Protein AF-A0A3E0MZI9-F1 (afdb_monomer_lite)

pLDDT: mean 83.4, std 20.24, range [23.66, 98.81]

Sequence (591 aa):
MSRSPHGLRVFCLLVGLLLAANSTEATLQFNFTPVGNLADMQAGNQGPAQQTLALDVIGAFGDAGDLWSAIFDDDITINVDIDFDNLGAGILGSTGNVTAQSNFAPTKTALINDVTSADDAMAVANFQPGTSLDMLTNDNSTTASPVIRDNDGSANNFALDVPRANLKALGILAGNDPASDGSISFSNLFSWDFDQTPSGGEFDLIGVAAHEIGHLMGFVSGVDVVDITGGVGPFAPTALDNFRVFSVLDLYRYSAASLAEPSQPATGAVLDLAFGGNPFFSIDGGATSLATFSTGSFNGIGRQASHWLDNLGQGIMDPTFGAGEVGVITALDIQAFDVIGYDLIPAPTCLVGDADCDGDVDISGDILPALSNFTGPGSFGKTRLEGDVQGDLVGTPTTNVPADGDVDVSDLLIMLSSFTGPLDEGGLGDPAEAGDPNIPDLIYNAATGEVILDPDGSSIIGYSLQNATNSFLPAGHTPILVGVTTSLTSQLEEAALAPGSGSIGLVFPTGLDLAGLQALLAVNQVSRSLGAPLVPFDLVVLGTPVPEPATWAMAALALVLLPLARAVRRRSPAGQFGQVRRSPSTATADR

Foldseek 3Di:
DDDDDDDDDDDDDDDPPDPDPPPVDQLEAEAEDEDDPLVCLCVCVVHDVSVVVSVLLVVLLVLLSVVVSQWFRQNAYAYEYEAEEADDPPDFKDKFFDWDKDWPVLLLVLLVVLPPDPLSVLQNQQFFDDQWAFAWALFDQDLVSDTDTDDPCFQQGTMATEQVLLCCLSVVDPRYPPDHSIYMYGHPPAAADRPLQFDQGHFDSSLVSNLSVLVSNFLAALLQVRQLCYHQHVNHPDHCSHDHRGTLLQSFKDDPVQQPDPPAGPGATHTYSYAADWIAGHSNSPPDRLFTFFGYLHRYPNAHRSATDAPPPSASRHRDTHRSDGHGGDPNSSSSSSSSRGHTPPQQQQAQQNLQSPNFLEVPQELVLLVVQAPADDAAQDGSSSQQRDDDDDDRVVGDDDGSRHRHPVSNVRSVVRGPYCPDDPGPDDPDDPDDLQFWAFEAEQAQLKTWIGRNVFFFQKWKWFFPPLFWDQVFFDDFHPADWDGGSGITMDGHQDTGTTIRGNTGHHRDDPVSVVNGTPGAWTDRHPPDDIDHHRYHYDDDDDCPVVNVVVVVVCVVVVVVVVVVVVDDDDDDDDDDDDDDDDDDDDD

Radius of gyration: 38.64 Å; chains: 1; bounding box: 97×95×103 Å

Structure (mmCIF, N/CA/C/O backbone):
data_AF-A0A3E0MZI9-F1
#
_entry.id   AF-A0A3E0MZI9-F1
#
loop_
_atom_site.group_PDB
_atom_site.id
_atom_site.type_symbol
_atom_site.label_atom_id
_atom_site.label_alt_id
_atom_site.label_comp_id
_atom_site.label_asym_id
_atom_site.label_entity_id
_atom_site.label_seq_id
_atom_site.pdbx_PDB_ins_code
_atom_site.Cartn_x
_atom_site.Cartn_y
_atom_site.Cartn_z
_atom_site.occupancy
_atom_site.B_iso_or_equiv
_atom_site.auth_seq_id
_atom_site.auth_comp_id
_atom_site.auth_asym_id
_atom_site.auth_atom_id
_atom_site.pdbx_PDB_model_num
ATOM 1 N N . MET A 1 1 ? -31.589 26.260 65.030 1.00 37.22 1 MET A N 1
ATOM 2 C CA . MET A 1 1 ? -31.535 25.625 63.695 1.00 37.22 1 MET A CA 1
ATOM 3 C C . MET A 1 1 ? -30.620 26.498 62.838 1.00 37.22 1 MET A C 1
ATOM 5 O O . MET A 1 1 ? -31.013 27.601 62.503 1.00 37.22 1 MET A O 1
ATOM 9 N N . SER A 1 2 ? -29.300 26.286 62.948 1.00 31.69 2 SER A N 1
ATOM 10 C CA . SER A 1 2 ? -28.461 25.486 62.019 1.00 31.69 2 SER A CA 1
ATOM 11 C C . SER A 1 2 ? -28.284 26.251 60.695 1.00 31.69 2 SER A C 1
ATOM 13 O O . SER A 1 2 ? -29.207 26.304 59.901 1.00 31.69 2 SER A O 1
ATOM 15 N N . ARG A 1 3 ? -27.298 27.157 60.576 1.00 30.14 3 ARG A N 1
ATOM 16 C CA . ARG A 1 3 ? -25.865 26.951 60.237 1.00 30.14 3 ARG A CA 1
ATOM 17 C C . ARG A 1 3 ? -25.660 26.021 59.033 1.00 30.14 3 ARG A C 1
ATOM 19 O O . ARG A 1 3 ? -25.587 24.814 59.210 1.00 30.14 3 ARG A O 1
ATOM 26 N N . SER A 1 4 ? -25.487 26.626 57.859 1.00 28.89 4 SER A N 1
ATOM 27 C CA . SER A 1 4 ? -24.829 26.047 56.683 1.00 28.89 4 SER A CA 1
ATOM 28 C C . SER A 1 4 ? -23.554 26.851 56.413 1.00 28.89 4 SER A C 1
ATOM 30 O O . SER A 1 4 ? -23.625 28.087 56.428 1.00 28.89 4 SER A O 1
ATOM 32 N N . PRO A 1 5 ? -22.395 26.200 56.224 1.00 37.12 5 PRO A N 1
ATOM 33 C CA . PRO A 1 5 ? -21.253 26.868 55.626 1.00 37.12 5 PRO A CA 1
ATOM 34 C C . PRO A 1 5 ? -20.626 26.076 54.461 1.00 37.12 5 PRO A C 1
ATOM 36 O O . PRO A 1 5 ? -20.677 24.854 54.412 1.00 37.12 5 PRO A O 1
ATOM 39 N N . HIS A 1 6 ? -19.932 26.837 53.609 1.00 29.03 6 HIS A N 1
ATOM 40 C CA . HIS A 1 6 ? -18.873 26.435 52.671 1.00 29.03 6 HIS A CA 1
ATOM 41 C C . HIS A 1 6 ? -19.269 25.956 51.263 1.00 29.03 6 HIS A C 1
ATOM 43 O O . HIS A 1 6 ? -19.784 24.869 51.053 1.00 29.03 6 HIS A O 1
ATOM 49 N N . GLY A 1 7 ? -18.864 26.767 50.282 1.00 26.08 7 GLY A N 1
ATOM 50 C CA . GLY A 1 7 ? -18.574 26.363 48.908 1.00 26.08 7 GLY A CA 1
ATOM 51 C C . GLY A 1 7 ? -17.322 27.109 48.450 1.00 26.08 7 GLY A C 1
ATOM 52 O O . GLY A 1 7 ? -17.412 28.114 47.748 1.00 26.08 7 GLY A O 1
ATOM 53 N N . LEU A 1 8 ? -16.163 26.692 48.965 1.00 26.98 8 LEU A N 1
ATOM 54 C CA . LEU A 1 8 ? -14.850 27.200 48.574 1.00 26.98 8 LEU A CA 1
ATOM 55 C C . LEU A 1 8 ? -14.417 26.455 47.306 1.00 26.98 8 LEU A C 1
ATOM 57 O O . LEU A 1 8 ? -14.416 25.228 47.273 1.00 26.98 8 LEU A O 1
ATOM 61 N N . ARG A 1 9 ? -14.075 27.218 46.267 1.00 29.31 9 ARG A N 1
ATOM 62 C CA . ARG A 1 9 ? -13.510 26.732 45.006 1.00 29.31 9 ARG A CA 1
ATOM 63 C C . ARG A 1 9 ? -12.189 26.005 45.273 1.00 29.31 9 ARG A C 1
ATOM 65 O O . ARG A 1 9 ? -11.276 26.615 45.824 1.00 29.31 9 ARG A O 1
ATOM 72 N N . VAL A 1 10 ? -12.076 24.760 44.821 1.00 26.11 10 VAL A N 1
ATOM 73 C CA . VAL A 1 10 ? -10.795 24.070 44.636 1.00 26.11 10 VAL A CA 1
ATOM 74 C C . VAL A 1 10 ? -10.784 23.505 43.222 1.00 26.11 10 VAL A C 1
ATOM 76 O O . VAL A 1 10 ? -11.599 22.665 42.858 1.00 26.11 10 VAL A O 1
ATOM 79 N N . PHE A 1 11 ? -9.879 24.059 42.425 1.00 26.70 11 PHE A N 1
ATOM 80 C CA . PHE A 1 11 ? -9.413 23.537 41.150 1.00 26.70 11 PHE A CA 1
ATOM 81 C C . PHE A 1 11 ? -8.680 22.222 41.463 1.00 26.70 11 PHE A C 1
ATOM 83 O O . PHE A 1 11 ? -7.704 22.248 42.212 1.00 26.70 11 PHE A O 1
ATOM 90 N N . CYS A 1 12 ? -9.158 21.083 40.962 1.00 23.66 12 CYS A N 1
ATOM 91 C CA . CYS A 1 12 ? -8.435 19.815 41.054 1.00 23.66 12 CYS A CA 1
ATOM 92 C C . CYS A 1 12 ? -8.002 19.407 39.649 1.00 23.66 12 CYS A C 1
ATOM 94 O O . CYS A 1 12 ? -8.768 18.849 38.872 1.00 23.66 12 CYS A O 1
ATOM 96 N N . LEU A 1 13 ? -6.758 19.772 39.351 1.00 27.78 13 LEU A N 1
ATOM 97 C CA . LEU A 1 13 ? -5.894 19.112 38.390 1.00 27.78 13 LEU A CA 1
ATOM 98 C C . LEU A 1 13 ? -5.660 17.695 38.940 1.00 27.78 13 LEU A C 1
ATOM 100 O O . LEU A 1 13 ? -5.039 17.569 39.996 1.00 27.78 13 LEU A O 1
ATOM 104 N N . LEU A 1 14 ? -6.174 16.651 38.292 1.00 25.41 14 LEU A N 1
ATOM 105 C CA . LEU A 1 14 ? -5.720 15.290 38.564 1.00 25.41 14 LEU A CA 1
ATOM 106 C C . LEU A 1 14 ? -5.273 14.652 37.254 1.00 25.41 14 LEU A C 1
ATOM 108 O O . LEU A 1 14 ? -6.054 14.442 36.333 1.00 25.41 14 LEU A O 1
ATOM 112 N N . VAL A 1 15 ? -3.966 14.429 37.228 1.00 27.69 15 VAL A N 1
ATOM 113 C CA . VAL A 1 15 ? -3.185 13.644 36.285 1.00 27.69 15 VAL A CA 1
ATOM 114 C C . VAL A 1 15 ? -3.851 12.281 36.109 1.00 27.69 15 VAL A C 1
ATOM 116 O O . VAL A 1 15 ? -3.950 11.516 37.067 1.00 27.69 15 VAL A O 1
ATOM 119 N N . GLY A 1 16 ? -4.311 11.993 34.892 1.00 25.80 16 GLY A N 1
ATOM 120 C CA . GLY A 1 16 ? -4.588 10.630 34.466 1.00 25.80 16 GLY A CA 1
ATOM 121 C C . GLY A 1 16 ? -3.252 9.917 34.321 1.00 25.80 16 GLY A C 1
ATOM 122 O O . GLY A 1 16 ? -2.555 10.107 33.331 1.00 25.80 16 GLY A O 1
ATOM 123 N N . LEU A 1 17 ? -2.858 9.170 35.350 1.00 27.08 17 LEU A N 1
ATOM 124 C CA . LEU A 1 17 ? -1.794 8.188 35.229 1.00 27.08 17 LEU A CA 1
ATOM 125 C C . LEU A 1 17 ? -2.429 6.990 34.518 1.00 27.08 17 LEU A C 1
ATOM 127 O O . LEU A 1 17 ? -3.124 6.188 35.140 1.00 27.08 17 LEU A O 1
ATOM 131 N N . LEU A 1 18 ? -2.287 6.970 33.194 1.00 28.55 18 LEU A N 1
ATOM 132 C CA . LEU A 1 18 ? -2.635 5.834 32.358 1.00 28.55 18 LEU A CA 1
ATOM 133 C C . LEU A 1 18 ? -1.776 4.655 32.833 1.00 28.55 18 LEU A C 1
ATOM 135 O O . LEU A 1 18 ? -0.550 4.764 32.904 1.00 28.55 18 LEU A O 1
ATOM 139 N N . LEU A 1 19 ? -2.420 3.552 33.209 1.00 30.28 19 LEU A N 1
ATOM 140 C CA . LEU A 1 19 ? -1.765 2.252 33.210 1.00 30.28 19 LEU A CA 1
ATOM 141 C C . LEU A 1 19 ? -1.408 1.981 31.750 1.00 30.28 19 LEU A C 1
ATOM 143 O O . LEU A 1 19 ? -2.280 1.622 30.964 1.00 30.28 19 LEU A O 1
ATOM 147 N N . ALA A 1 20 ? -0.154 2.236 31.386 1.00 27.34 20 ALA A N 1
ATOM 148 C CA . ALA A 1 20 ? 0.415 1.693 30.171 1.00 27.34 20 ALA A CA 1
ATOM 149 C C . ALA A 1 20 ? 0.429 0.171 30.348 1.00 27.34 20 ALA A C 1
ATOM 151 O O . ALA A 1 20 ? 1.297 -0.384 31.022 1.00 27.34 20 ALA A O 1
ATOM 152 N N . ALA A 1 21 ? -0.575 -0.501 29.786 1.00 28.80 21 ALA A N 1
ATOM 153 C CA . ALA A 1 21 ? -0.267 -1.748 29.116 1.00 28.80 21 ALA A CA 1
ATOM 154 C C . ALA A 1 21 ? 0.838 -1.397 28.111 1.00 28.80 21 ALA A C 1
ATOM 156 O O . ALA A 1 21 ? 0.723 -0.383 27.422 1.00 28.80 21 ALA A O 1
ATOM 157 N N . ASN A 1 22 ? 1.929 -2.158 28.081 1.00 29.36 22 ASN A N 1
ATOM 158 C CA . ASN A 1 22 ? 2.884 -2.070 26.983 1.00 29.36 22 ASN A CA 1
ATOM 159 C C . ASN A 1 22 ? 2.181 -2.607 25.725 1.00 29.36 22 ASN A C 1
ATOM 161 O O . ASN A 1 22 ? 2.461 -3.716 25.290 1.00 29.36 22 ASN A O 1
ATOM 165 N N . SER A 1 23 ? 1.235 -1.853 25.167 1.00 33.44 23 SER A N 1
ATOM 166 C CA . SER A 1 23 ? 1.035 -1.869 23.731 1.00 33.44 23 SER A CA 1
ATOM 167 C C . SER A 1 23 ? 2.273 -1.185 23.177 1.00 33.44 23 SER A C 1
ATOM 169 O O . SER A 1 23 ? 2.508 -0.008 23.463 1.00 33.44 23 SER A O 1
ATOM 171 N N . THR A 1 24 ? 3.118 -1.925 22.471 1.00 40.41 24 THR A N 1
ATOM 172 C CA . THR A 1 24 ? 4.025 -1.308 21.508 1.00 40.41 24 THR A CA 1
ATOM 173 C C . THR A 1 24 ? 3.143 -0.443 20.612 1.00 40.41 24 THR A C 1
ATOM 175 O O . THR A 1 24 ? 2.289 -0.975 19.908 1.00 40.41 24 THR A O 1
ATOM 178 N N . GLU A 1 25 ? 3.219 0.885 20.753 1.00 48.97 25 GLU A N 1
ATOM 179 C CA . GLU A 1 25 ? 2.572 1.781 19.793 1.00 48.97 25 GLU A CA 1
ATOM 180 C C . GLU A 1 25 ? 3.072 1.373 18.407 1.00 48.97 25 GLU A C 1
ATOM 182 O O . GLU A 1 25 ? 4.273 1.138 18.252 1.00 48.97 25 GLU A O 1
ATOM 187 N N . ALA A 1 26 ? 2.160 1.241 17.439 1.00 59.41 26 ALA A N 1
ATOM 188 C CA . ALA A 1 26 ? 2.557 0.986 16.0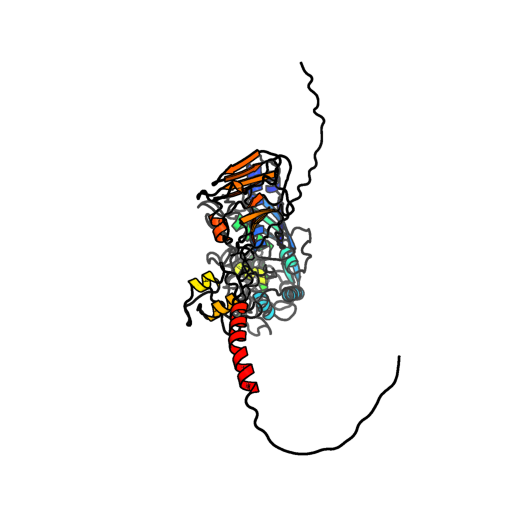64 1.00 59.41 26 ALA A CA 1
ATOM 189 C C . ALA A 1 26 ? 3.564 2.064 15.633 1.00 59.41 26 ALA A C 1
ATOM 191 O O . ALA A 1 26 ? 3.389 3.261 15.899 1.00 59.41 26 ALA A O 1
ATOM 192 N N . THR A 1 27 ? 4.659 1.610 15.045 1.00 85.00 27 THR A N 1
ATOM 193 C CA . THR A 1 27 ? 5.791 2.420 14.582 1.00 85.00 27 THR A CA 1
ATOM 194 C C . THR A 1 27 ? 5.402 3.214 13.340 1.00 85.00 27 THR A C 1
ATOM 196 O O . THR A 1 27 ? 5.669 4.418 13.292 1.00 85.00 27 THR A O 1
ATOM 199 N N . LEU A 1 28 ? 4.654 2.599 12.413 1.00 95.56 28 LEU A N 1
ATOM 200 C CA . LEU A 1 28 ? 4.011 3.308 11.311 1.00 95.56 28 LEU A CA 1
ATOM 201 C C . LEU A 1 28 ? 2.817 4.093 11.847 1.00 95.56 28 LEU A C 1
ATOM 203 O O . LEU A 1 28 ? 1.835 3.520 12.319 1.00 95.56 28 LEU A O 1
ATOM 207 N N . GLN A 1 29 ? 2.879 5.418 11.750 1.00 96.50 29 GLN A N 1
ATOM 208 C CA . GLN A 1 29 ? 1.846 6.310 12.271 1.00 96.50 29 GLN A CA 1
ATOM 209 C C . GLN A 1 29 ? 1.239 7.180 11.177 1.00 96.50 29 GLN A C 1
ATOM 211 O O . GLN A 1 29 ? 1.940 7.705 10.311 1.00 96.50 29 GLN A O 1
ATOM 216 N N . PHE A 1 30 ? -0.064 7.433 11.282 1.00 98.00 30 PHE A N 1
ATOM 217 C CA . PHE A 1 30 ? -0.774 8.370 10.418 1.00 98.00 30 PHE A CA 1
ATOM 218 C C . PHE A 1 30 ? -1.226 9.600 11.202 1.00 98.00 30 PHE A C 1
ATOM 220 O O . PHE A 1 30 ? -1.850 9.511 12.258 1.00 98.00 30 PHE A O 1
ATOM 227 N N . ASN A 1 31 ? -0.929 10.777 10.661 1.00 98.00 31 ASN A N 1
ATOM 228 C CA . ASN A 1 31 ? -1.366 12.056 11.199 1.00 98.00 31 ASN A CA 1
ATOM 229 C C . ASN A 1 31 ? -2.334 12.724 10.217 1.00 98.00 31 ASN A C 1
ATOM 231 O O . ASN A 1 31 ? -1.920 13.415 9.281 1.00 98.00 31 ASN A O 1
ATOM 235 N N . PHE A 1 32 ? -3.629 12.520 10.450 1.00 98.50 32 PHE A N 1
ATOM 236 C CA . PHE A 1 32 ? -4.696 13.086 9.632 1.00 98.50 32 PHE A CA 1
ATOM 237 C C . PHE A 1 32 ? -5.087 14.488 10.105 1.00 98.50 32 PHE A C 1
ATOM 239 O O . PHE A 1 32 ? -5.509 14.694 11.245 1.00 98.50 32 PHE A O 1
ATOM 246 N N . THR A 1 33 ? -4.991 15.463 9.205 1.00 98.50 33 THR A N 1
ATOM 247 C CA . THR A 1 33 ? -5.377 16.855 9.445 1.00 98.50 33 THR A CA 1
ATOM 248 C C . THR A 1 33 ? -6.621 17.198 8.629 1.00 98.50 33 THR A C 1
ATOM 250 O O . THR A 1 33 ? -6.533 17.319 7.408 1.00 98.50 33 THR A O 1
ATOM 253 N N . PRO A 1 34 ? -7.789 17.397 9.267 1.00 98.44 34 PRO A N 1
ATOM 254 C CA . PRO A 1 34 ? -8.977 17.882 8.579 1.00 98.44 34 PRO A CA 1
ATOM 255 C C . PRO A 1 34 ? -8.744 19.261 7.970 1.00 98.44 34 PRO A C 1
ATOM 257 O O . PRO A 1 34 ? -8.345 20.206 8.660 1.00 98.44 34 PRO A O 1
ATOM 260 N N . VAL A 1 35 ? -9.037 19.389 6.680 1.00 98.38 35 VAL A N 1
ATOM 261 C CA . VAL A 1 35 ? -8.979 20.646 5.930 1.00 98.38 35 VAL A CA 1
ATOM 262 C C . VAL A 1 35 ? -10.326 20.931 5.265 1.00 98.38 35 VAL A C 1
ATOM 264 O O . VAL A 1 35 ? -11.278 20.168 5.411 1.00 98.38 35 VAL A O 1
ATOM 267 N N . GLY A 1 36 ? -10.429 22.080 4.594 1.00 97.12 36 GLY A N 1
ATOM 268 C CA . GLY A 1 36 ? -11.563 22.395 3.726 1.00 97.12 36 GLY A CA 1
ATOM 269 C C . GLY A 1 36 ? -12.934 22.250 4.390 1.00 97.12 36 GLY A C 1
ATOM 270 O O . GLY A 1 36 ? -13.179 22.792 5.475 1.00 97.12 36 GLY A O 1
ATOM 271 N N . ASN A 1 37 ? -13.838 21.550 3.707 1.00 98.06 37 ASN A N 1
ATOM 272 C CA . ASN A 1 37 ? -15.215 21.371 4.154 1.00 98.06 37 ASN A CA 1
ATOM 273 C C . ASN A 1 37 ? -15.293 20.493 5.413 1.00 98.06 37 ASN A C 1
ATOM 275 O O . ASN A 1 37 ? -16.071 20.797 6.322 1.00 98.06 37 ASN A O 1
ATOM 279 N N . LEU A 1 38 ? -14.456 19.458 5.513 1.00 98.31 38 LEU A N 1
ATOM 280 C CA . LEU A 1 38 ? -14.414 18.566 6.672 1.00 98.31 38 LEU A CA 1
ATOM 281 C C . LEU A 1 38 ? -14.027 19.312 7.956 1.00 98.31 38 LEU A C 1
ATOM 283 O O . LEU A 1 38 ? -14.665 19.121 8.994 1.00 98.31 38 LEU A O 1
ATOM 287 N N . ALA A 1 39 ? -13.058 20.229 7.884 1.00 98.31 39 ALA A N 1
ATOM 288 C CA . ALA A 1 39 ? -12.686 21.082 9.016 1.00 98.31 39 ALA A CA 1
ATOM 289 C C . ALA A 1 39 ? -13.846 21.989 9.473 1.00 98.31 39 ALA A C 1
ATOM 291 O O . ALA A 1 39 ? -14.094 22.147 10.674 1.00 98.31 39 ALA A O 1
ATOM 292 N N . ASP A 1 40 ? -14.597 22.562 8.527 1.00 98.12 40 ASP A N 1
ATOM 293 C CA . ASP A 1 40 ? -15.778 23.378 8.825 1.00 98.12 40 ASP A CA 1
ATOM 294 C C . ASP A 1 40 ? -16.911 22.557 9.460 1.00 98.12 40 ASP A C 1
ATOM 296 O O . ASP A 1 40 ? -17.583 23.025 10.393 1.00 98.12 40 ASP A O 1
ATOM 300 N N . MET A 1 41 ? -17.120 21.327 8.986 1.00 98.19 41 MET A N 1
ATOM 301 C CA . MET A 1 41 ? -18.068 20.384 9.578 1.00 98.19 41 MET A CA 1
ATOM 302 C C . MET A 1 41 ? -17.652 20.021 11.012 1.00 98.19 41 MET A C 1
ATOM 304 O O . MET A 1 41 ? -18.463 20.164 11.932 1.00 98.19 41 MET A O 1
ATOM 308 N N . GLN A 1 42 ? -16.384 19.662 11.233 1.00 97.94 42 GLN A N 1
ATOM 309 C CA . GLN A 1 42 ? -15.830 19.305 12.545 1.00 97.94 42 GLN A CA 1
ATOM 310 C C . GLN A 1 42 ? -15.945 20.454 13.561 1.00 97.94 42 GLN A C 1
ATOM 312 O O . GLN A 1 42 ? -16.278 20.232 14.730 1.00 97.94 42 GLN A O 1
ATOM 317 N N . ALA A 1 43 ? -15.741 21.700 13.124 1.00 97.69 43 ALA A N 1
ATOM 318 C CA . ALA A 1 43 ? -15.904 22.891 13.960 1.00 97.69 43 ALA A CA 1
ATOM 319 C C . ALA A 1 43 ? -17.370 23.174 14.359 1.00 97.69 43 ALA A C 1
ATOM 321 O O . ALA A 1 43 ? -17.628 24.037 15.202 1.00 97.69 43 ALA A O 1
ATOM 322 N N . GLY A 1 44 ? -18.340 22.462 13.774 1.00 96.06 44 GLY A N 1
ATOM 323 C CA . GLY A 1 44 ? -19.769 22.655 14.017 1.00 96.06 44 GLY A CA 1
ATOM 324 C C . GLY A 1 44 ? -20.373 23.833 13.249 1.00 96.06 44 GLY A C 1
ATOM 325 O O . GLY A 1 44 ? -21.519 24.211 13.513 1.00 96.06 44 GLY A O 1
ATOM 326 N N . ASN A 1 45 ? -19.649 24.397 12.274 1.00 96.81 45 ASN A N 1
ATOM 327 C CA . ASN A 1 45 ? -20.102 25.553 11.492 1.00 96.81 45 ASN A CA 1
ATOM 328 C C . ASN A 1 45 ? -21.321 25.222 10.612 1.00 96.81 45 ASN A C 1
ATOM 330 O O . ASN A 1 45 ? -22.092 26.116 10.261 1.00 96.81 45 ASN A O 1
ATOM 334 N N . GLN A 1 46 ? -21.529 23.937 10.304 1.00 96.25 46 GLN A N 1
ATOM 335 C CA . GLN A 1 46 ? -22.643 23.430 9.492 1.00 96.25 46 GLN A CA 1
ATOM 336 C C . GLN A 1 46 ? -23.735 22.720 10.318 1.00 96.25 46 GLN A C 1
ATOM 338 O O . GLN A 1 46 ? -24.669 22.129 9.773 1.00 96.25 46 GLN A O 1
ATOM 343 N N . GLY A 1 47 ? -23.659 22.830 11.648 1.00 97.19 47 GLY A N 1
ATOM 344 C CA . GLY A 1 47 ? -24.629 22.280 12.592 1.00 97.19 47 GLY A CA 1
ATOM 345 C C . GLY A 1 47 ? -24.279 20.881 13.126 1.00 97.19 47 GLY A C 1
ATOM 346 O O . GLY A 1 47 ? -23.383 20.219 12.608 1.00 97.19 47 GLY A O 1
ATOM 347 N N . PRO A 1 48 ? -24.995 20.406 14.167 1.00 96.88 48 PRO A N 1
ATOM 348 C CA . PRO A 1 48 ? -24.583 19.224 14.932 1.00 96.88 48 PRO A CA 1
ATOM 349 C C . PRO A 1 48 ? -24.534 17.919 14.131 1.00 96.88 48 PRO A C 1
ATOM 351 O O . PRO A 1 48 ? -23.660 17.102 14.367 1.00 96.88 48 PRO A O 1
ATOM 354 N N . ALA A 1 49 ? -25.446 17.726 13.172 1.00 96.12 49 ALA A N 1
ATOM 355 C CA . ALA A 1 49 ? -25.469 16.508 12.360 1.00 96.12 49 ALA A CA 1
ATOM 356 C C . ALA A 1 49 ? -24.234 16.390 11.451 1.00 96.12 49 ALA A C 1
ATOM 358 O O . ALA A 1 49 ? -23.670 15.311 11.324 1.00 96.12 49 ALA A O 1
ATOM 359 N N . GLN A 1 50 ? -23.793 17.508 10.863 1.00 96.81 50 GLN A N 1
ATOM 360 C CA . GLN A 1 50 ? -22.576 17.539 10.048 1.00 96.81 50 GLN A CA 1
ATOM 361 C C . GLN A 1 50 ? -21.321 17.391 10.908 1.00 96.81 50 GLN A C 1
ATOM 363 O O . GLN A 1 50 ? -20.356 16.774 10.480 1.00 96.81 50 GLN A O 1
ATOM 368 N N . GLN A 1 51 ? -21.351 17.903 12.141 1.00 97.19 51 GLN A N 1
ATOM 369 C CA . GLN A 1 51 ? -20.267 17.687 13.093 1.00 97.19 51 GLN A CA 1
ATOM 370 C C . GLN A 1 51 ? -20.115 16.212 13.475 1.00 97.19 51 GLN A C 1
ATOM 372 O O . GLN A 1 51 ? -18.989 15.738 13.549 1.00 97.19 51 GLN A O 1
ATOM 377 N N . THR A 1 52 ? -21.216 15.483 13.688 1.00 97.00 52 THR A N 1
ATOM 378 C CA . THR A 1 52 ? -21.163 14.030 13.916 1.00 97.00 52 THR A CA 1
ATOM 379 C C . THR A 1 52 ? -20.592 13.305 12.702 1.00 97.00 52 THR A C 1
ATOM 381 O O . THR A 1 52 ? -19.606 12.600 12.856 1.00 97.00 52 THR A O 1
ATOM 384 N N . LEU A 1 53 ? -21.111 13.581 11.500 1.00 96.19 53 LEU A N 1
ATOM 385 C CA . LEU A 1 53 ? -20.598 12.979 10.266 1.00 96.19 53 LEU A CA 1
ATOM 386 C C . LEU A 1 53 ? -19.096 13.241 10.065 1.00 96.19 53 LEU A C 1
ATOM 388 O O . LEU A 1 53 ? -18.371 12.353 9.641 1.00 96.19 53 LEU A O 1
ATOM 392 N N . ALA A 1 54 ? -18.610 14.442 10.390 1.00 97.81 54 ALA A N 1
ATOM 393 C CA . ALA A 1 54 ? -17.182 14.740 10.316 1.00 97.81 54 ALA A CA 1
ATOM 394 C C . ALA A 1 54 ? -16.348 13.868 11.260 1.00 97.81 54 ALA A C 1
ATOM 396 O O . ALA A 1 54 ? -15.266 13.439 10.879 1.00 97.81 54 ALA A O 1
ATOM 397 N N . LEU A 1 55 ? -16.833 13.612 12.479 1.00 97.25 55 LEU A N 1
ATOM 398 C CA . LEU A 1 55 ? -16.143 12.727 13.416 1.00 97.25 55 LEU A CA 1
ATOM 399 C C . LEU A 1 55 ? -16.128 11.283 12.909 1.00 97.25 55 LEU A C 1
ATOM 401 O O . LEU A 1 55 ? -15.094 10.640 13.041 1.00 97.25 55 LEU A O 1
ATOM 405 N N . ASP A 1 56 ? -17.216 10.817 12.292 1.00 96.12 56 ASP A N 1
ATOM 406 C CA . ASP A 1 56 ? -17.290 9.476 11.700 1.00 96.12 56 ASP A CA 1
ATOM 407 C C . ASP A 1 56 ? -16.307 9.339 10.519 1.00 96.12 56 ASP A C 1
ATOM 409 O O . ASP A 1 56 ? -15.549 8.378 10.450 1.00 96.12 56 ASP A O 1
ATOM 413 N N . VAL A 1 57 ? -16.231 10.345 9.635 1.00 97.38 57 VAL A N 1
ATOM 414 C CA . VAL A 1 57 ? -15.260 10.374 8.522 1.00 97.38 57 VAL A CA 1
ATOM 415 C C . VAL A 1 57 ? -13.817 10.391 9.034 1.00 97.38 57 VAL A C 1
ATOM 417 O O . VAL A 1 57 ? -12.981 9.646 8.532 1.00 97.38 57 VAL A O 1
ATOM 420 N N . ILE A 1 58 ? -13.509 11.229 10.029 1.00 97.69 58 ILE A N 1
ATOM 421 C CA . ILE A 1 58 ? -12.165 11.297 10.627 1.00 97.69 58 ILE A CA 1
ATOM 422 C C . ILE A 1 58 ? -11.814 9.972 11.319 1.00 97.69 58 ILE A C 1
ATOM 424 O O . ILE A 1 58 ? -10.675 9.526 11.212 1.00 97.69 58 ILE A O 1
ATOM 428 N N . GLY A 1 59 ? -12.781 9.350 12.000 1.00 94.75 59 GLY A N 1
ATOM 429 C CA . GLY A 1 59 ? -12.633 8.029 12.610 1.00 94.75 59 GLY A CA 1
ATOM 430 C C . GLY A 1 59 ? -12.275 6.965 11.578 1.00 94.75 59 GLY A C 1
ATOM 431 O O . GLY A 1 59 ? -11.267 6.296 11.748 1.00 94.75 59 GLY A O 1
ATOM 432 N N . ALA A 1 60 ? -12.999 6.910 10.458 1.00 94.69 60 ALA A N 1
ATOM 433 C CA . ALA A 1 60 ? -12.738 5.943 9.393 1.00 94.69 60 ALA A CA 1
ATOM 434 C C . ALA A 1 60 ? -11.349 6.092 8.745 1.00 94.69 60 ALA A C 1
ATOM 436 O O . ALA A 1 60 ? -10.744 5.093 8.368 1.00 94.69 60 ALA A O 1
ATOM 437 N N . PHE A 1 61 ? -10.813 7.315 8.632 1.00 97.88 61 PHE A N 1
ATOM 438 C CA . PHE A 1 61 ? -9.411 7.506 8.236 1.00 97.88 61 PHE A CA 1
ATOM 439 C C . PHE A 1 61 ? -8.440 6.936 9.275 1.00 97.88 61 PHE A C 1
ATOM 441 O O . PHE A 1 61 ? -7.453 6.316 8.893 1.00 97.88 61 PHE A O 1
ATOM 448 N N . GLY A 1 62 ? -8.724 7.137 10.567 1.00 95.50 62 GLY A N 1
ATOM 449 C CA . GLY A 1 62 ? -7.968 6.533 11.665 1.00 95.50 62 GLY A CA 1
ATOM 450 C C . GLY A 1 62 ? -7.968 5.008 11.581 1.00 95.50 62 GLY A C 1
ATOM 451 O O . GLY A 1 62 ? -6.898 4.417 11.494 1.00 95.50 62 GLY A O 1
ATOM 452 N N . ASP A 1 63 ? -9.151 4.401 11.482 1.00 93.81 63 ASP A N 1
ATOM 453 C CA . ASP A 1 63 ? -9.316 2.947 11.376 1.00 93.81 63 ASP A CA 1
ATOM 454 C C . ASP A 1 63 ? -8.610 2.386 10.126 1.00 93.81 63 ASP A C 1
ATOM 456 O O . ASP A 1 63 ? -7.967 1.342 10.180 1.00 93.81 63 ASP A O 1
ATOM 460 N N . ALA A 1 64 ? -8.663 3.099 8.996 1.00 96.00 64 ALA A N 1
ATOM 461 C CA . ALA A 1 64 ? -7.946 2.714 7.782 1.00 96.00 64 ALA A CA 1
ATOM 462 C C . ALA A 1 64 ? -6.419 2.844 7.907 1.00 96.00 64 ALA A C 1
ATOM 464 O O . ALA A 1 64 ? -5.689 2.043 7.325 1.00 96.00 64 ALA A O 1
ATOM 465 N N . GLY A 1 65 ? -5.930 3.838 8.654 1.00 95.44 65 GLY A N 1
ATOM 466 C CA . GLY A 1 65 ? -4.519 3.941 9.024 1.00 95.44 65 GLY A CA 1
ATOM 467 C C . GLY A 1 65 ? -4.086 2.758 9.889 1.00 95.44 65 GLY A C 1
ATOM 468 O O . GLY A 1 65 ? -3.068 2.137 9.596 1.00 95.44 65 GLY A O 1
ATOM 469 N N . ASP A 1 66 ? -4.906 2.385 10.874 1.00 91.19 66 ASP A N 1
ATOM 470 C CA . ASP A 1 66 ? -4.651 1.244 11.758 1.00 91.19 66 ASP A CA 1
ATOM 471 C C . ASP A 1 66 ? -4.559 -0.084 10.985 1.00 91.19 66 ASP A C 1
ATOM 473 O O . ASP A 1 66 ? -3.745 -0.934 11.344 1.00 91.19 66 ASP A O 1
ATOM 477 N N . LEU A 1 67 ? -5.309 -0.260 9.885 1.00 92.00 67 LEU A N 1
ATOM 478 C CA . LEU A 1 67 ? -5.172 -1.438 9.012 1.00 92.00 67 LEU A CA 1
ATOM 479 C C . LEU A 1 67 ? -3.760 -1.571 8.421 1.00 92.00 67 LEU A C 1
ATOM 481 O O . LEU A 1 67 ? -3.225 -2.677 8.369 1.00 92.00 67 LEU A O 1
ATOM 485 N N . TRP A 1 68 ? -3.150 -0.465 7.987 1.00 97.12 68 TRP A N 1
ATOM 486 C CA . TRP A 1 68 ? -1.781 -0.457 7.458 1.00 97.12 68 TRP A CA 1
ATOM 487 C C . TRP A 1 68 ? -0.735 -0.547 8.573 1.00 97.12 68 TRP A C 1
ATOM 489 O O . TRP A 1 68 ? 0.228 -1.306 8.460 1.00 97.12 68 TRP A O 1
ATOM 499 N N . SER A 1 69 ? -0.948 0.173 9.675 1.00 94.69 69 SER A N 1
ATOM 500 C CA . SER A 1 69 ? -0.093 0.141 10.869 1.00 94.69 69 SER A CA 1
ATOM 501 C C . SER A 1 69 ? -0.098 -1.211 11.591 1.00 94.69 69 SER A C 1
ATOM 503 O O . SER A 1 69 ? 0.797 -1.477 12.383 1.00 94.69 69 SER A O 1
ATOM 505 N N . ALA A 1 70 ? -1.086 -2.072 11.332 1.00 86.81 70 ALA A N 1
ATOM 506 C CA . ALA A 1 70 ? -1.120 -3.454 11.810 1.00 86.81 70 ALA A CA 1
ATOM 507 C C . ALA A 1 70 ? -0.306 -4.428 10.938 1.00 86.81 70 ALA A C 1
ATOM 509 O O . ALA A 1 70 ? -0.194 -5.602 11.290 1.00 86.81 70 ALA A O 1
ATOM 510 N N . ILE A 1 71 ? 0.227 -3.969 9.801 1.00 91.38 71 ILE A N 1
ATOM 511 C CA . ILE A 1 71 ? 0.979 -4.783 8.837 1.00 91.38 71 ILE A CA 1
ATOM 512 C C . ILE A 1 71 ? 2.452 -4.369 8.793 1.00 91.38 71 ILE A C 1
ATOM 514 O O . ILE A 1 71 ? 3.304 -5.248 8.683 1.00 91.38 71 ILE A O 1
ATOM 518 N N . PHE A 1 72 ? 2.753 -3.069 8.883 1.00 94.50 72 PHE A N 1
ATOM 519 C CA . PHE A 1 72 ? 4.098 -2.517 8.672 1.00 94.50 72 PHE A CA 1
ATOM 520 C C . PHE A 1 72 ? 4.706 -1.879 9.936 1.00 94.50 72 PHE A C 1
ATOM 522 O O . PHE A 1 72 ? 3.986 -1.266 10.726 1.00 94.50 72 PHE A O 1
ATOM 529 N N . ASP A 1 73 ? 6.026 -2.025 10.114 1.00 90.88 73 ASP A N 1
ATOM 530 C CA . ASP A 1 73 ? 6.811 -1.625 11.301 1.00 90.88 73 ASP A CA 1
ATOM 531 C C . ASP A 1 73 ? 7.733 -0.409 11.062 1.00 90.88 73 ASP A C 1
ATOM 533 O O . ASP A 1 73 ? 8.632 -0.115 11.856 1.00 90.88 73 ASP A O 1
ATOM 537 N N . ASP A 1 74 ? 7.538 0.318 9.963 1.00 94.56 74 ASP A N 1
ATOM 538 C CA . ASP A 1 74 ? 8.314 1.518 9.653 1.00 94.56 74 ASP A CA 1
ATOM 539 C C . ASP A 1 74 ? 8.169 2.599 10.739 1.00 94.56 74 ASP A C 1
ATOM 541 O O . ASP A 1 74 ? 7.087 3.150 10.915 1.00 94.56 74 ASP A O 1
ATOM 545 N N . ASP A 1 75 ? 9.259 3.011 11.402 1.00 95.19 75 ASP A N 1
ATOM 546 C CA . ASP A 1 75 ? 9.274 4.146 12.355 1.00 95.19 75 ASP A CA 1
ATOM 547 C C . ASP A 1 75 ? 9.151 5.505 11.630 1.00 95.19 75 ASP A C 1
ATOM 549 O O . ASP A 1 75 ? 10.096 6.304 11.530 1.00 95.19 75 ASP A O 1
ATOM 553 N N . ILE A 1 76 ? 7.972 5.755 11.060 1.00 97.62 76 ILE A N 1
ATOM 554 C CA . ILE A 1 76 ? 7.651 6.935 10.260 1.00 97.62 76 ILE A CA 1
ATOM 555 C C . ILE A 1 76 ? 6.266 7.485 10.611 1.00 97.62 76 ILE A C 1
ATOM 557 O O . ILE A 1 76 ? 5.350 6.774 11.012 1.00 97.62 76 ILE A O 1
ATOM 561 N N . THR A 1 77 ? 6.080 8.785 10.386 1.00 98.19 77 THR A N 1
ATOM 562 C CA . THR A 1 77 ? 4.761 9.424 10.459 1.00 98.19 77 THR A CA 1
ATOM 563 C C . THR A 1 77 ? 4.358 9.933 9.082 1.00 98.19 77 THR A C 1
ATOM 565 O O . THR A 1 77 ? 5.029 10.810 8.528 1.00 98.19 77 THR A O 1
ATOM 568 N N . ILE A 1 78 ? 3.245 9.438 8.545 1.00 98.56 78 ILE A N 1
ATOM 569 C CA . ILE A 1 78 ? 2.640 9.905 7.295 1.00 98.56 78 ILE A CA 1
ATOM 570 C C . ILE A 1 78 ? 1.634 11.015 7.621 1.00 98.56 78 ILE A C 1
ATOM 572 O O . ILE A 1 78 ? 0.637 10.795 8.307 1.00 98.56 78 ILE A O 1
ATOM 576 N N . ASN A 1 79 ? 1.898 12.232 7.147 1.00 98.62 79 ASN A N 1
ATOM 577 C CA . ASN A 1 79 ? 1.055 13.406 7.380 1.00 98.62 79 ASN A CA 1
ATOM 578 C C . ASN A 1 79 ? 0.105 13.616 6.202 1.00 98.62 79 ASN A C 1
ATOM 580 O O . ASN A 1 79 ? 0.562 13.836 5.078 1.00 98.62 79 ASN A O 1
ATOM 584 N N . VAL A 1 80 ? -1.200 13.612 6.464 1.00 98.81 80 VAL A N 1
ATOM 585 C CA . VAL A 1 80 ? -2.222 13.632 5.413 1.00 98.81 80 VAL A CA 1
ATOM 586 C C . VAL A 1 80 ? -3.256 14.714 5.679 1.00 98.81 80 VAL A C 1
ATOM 588 O O . VAL A 1 80 ? -3.871 14.750 6.744 1.00 98.81 80 VAL A O 1
ATOM 591 N N . ASP A 1 81 ? -3.493 15.568 4.690 1.00 98.75 81 ASP A N 1
ATOM 592 C CA . ASP A 1 81 ? -4.615 16.504 4.710 1.00 98.75 81 ASP A CA 1
ATOM 593 C C . ASP A 1 81 ? -5.891 15.788 4.226 1.00 98.75 81 ASP A C 1
ATOM 595 O O . ASP A 1 81 ? -5.940 15.308 3.095 1.00 98.75 81 ASP A O 1
ATOM 599 N N . ILE A 1 82 ? -6.932 15.705 5.058 1.00 98.75 82 ILE A N 1
ATOM 600 C CA . ILE A 1 82 ? -8.178 14.991 4.725 1.00 98.75 82 ILE A CA 1
ATOM 601 C C . ILE A 1 82 ? -9.367 15.940 4.552 1.00 98.75 82 ILE A C 1
ATOM 603 O O . ILE A 1 82 ? -9.543 16.882 5.329 1.00 98.75 82 ILE A O 1
ATOM 607 N N . ASP A 1 83 ? -10.204 15.684 3.547 1.00 98.44 83 ASP A N 1
ATOM 608 C CA . ASP A 1 83 ? -11.423 16.457 3.275 1.00 98.44 83 ASP A CA 1
ATOM 609 C C . ASP A 1 83 ? -12.618 15.565 2.884 1.00 98.44 83 ASP A C 1
ATOM 611 O O . ASP A 1 83 ? -12.476 14.390 2.542 1.00 98.44 83 ASP A O 1
ATOM 615 N N . PHE A 1 84 ? -13.818 16.142 2.926 1.00 98.19 84 PHE A N 1
ATOM 616 C CA . PHE A 1 84 ? -15.090 15.504 2.601 1.00 98.19 84 PHE A CA 1
ATOM 617 C C . PHE A 1 84 ? -15.972 16.497 1.837 1.00 98.19 84 PHE A C 1
ATOM 619 O O . PHE A 1 84 ? -16.695 17.295 2.438 1.00 98.19 84 PHE A O 1
ATOM 626 N N . ASP A 1 85 ? -15.902 16.489 0.507 1.00 96.31 85 ASP A N 1
ATOM 627 C CA . ASP A 1 85 ? -16.527 17.502 -0.354 1.00 96.31 85 ASP A CA 1
ATOM 628 C C . ASP A 1 85 ? -17.141 16.884 -1.623 1.00 96.31 85 ASP A C 1
ATOM 630 O O . ASP A 1 85 ? -17.155 15.677 -1.817 1.00 96.31 85 ASP A O 1
ATOM 634 N N . ASN A 1 86 ? -17.732 17.695 -2.490 1.00 95.75 86 ASN A N 1
ATOM 635 C CA . ASN A 1 86 ? -18.331 17.261 -3.740 1.00 95.75 86 ASN A CA 1
ATOM 636 C C . ASN A 1 86 ? -17.248 16.969 -4.794 1.00 95.75 86 ASN A C 1
ATOM 638 O O . ASN A 1 86 ? -16.631 17.893 -5.331 1.00 95.75 86 ASN A O 1
ATOM 642 N N . LEU A 1 87 ? -17.064 15.690 -5.128 1.00 96.19 87 LEU A N 1
ATOM 643 C CA . LEU A 1 87 ? -16.162 15.244 -6.194 1.00 96.19 87 LEU A CA 1
ATOM 644 C C . LEU A 1 87 ? -16.900 14.996 -7.519 1.00 96.19 87 LEU A C 1
ATOM 646 O O . LEU A 1 87 ? -18.128 15.014 -7.612 1.00 96.19 87 LEU A O 1
ATOM 650 N N . GLY A 1 88 ? -16.129 14.762 -8.585 1.00 93.81 88 GLY A N 1
ATOM 651 C CA . GLY A 1 88 ? -16.669 14.425 -9.902 1.00 93.81 88 GLY A CA 1
ATOM 652 C C . GLY A 1 88 ? -17.594 13.201 -9.876 1.00 93.81 88 GLY A C 1
ATOM 653 O O . GLY A 1 88 ? -17.507 12.335 -9.010 1.00 93.81 88 GLY A O 1
ATOM 654 N N . ALA A 1 89 ? -18.499 13.117 -10.854 1.00 92.94 89 ALA A N 1
ATOM 655 C CA . ALA A 1 89 ? -19.445 12.007 -10.934 1.00 92.94 89 ALA A CA 1
ATOM 656 C C . ALA A 1 89 ? -18.716 10.652 -10.999 1.00 92.94 89 ALA A C 1
ATOM 658 O O . ALA A 1 89 ? -17.879 10.446 -11.876 1.00 92.94 89 ALA A O 1
ATOM 659 N N . GLY A 1 90 ? -19.079 9.733 -10.100 1.00 91.06 90 GLY A N 1
ATOM 660 C CA . GLY A 1 90 ? -18.481 8.397 -10.018 1.00 91.06 90 GLY A CA 1
ATOM 661 C C . GLY A 1 90 ? -17.146 8.325 -9.268 1.00 91.06 90 GLY A C 1
ATOM 662 O O . GLY A 1 90 ? -16.531 7.267 -9.290 1.00 91.06 90 GLY A O 1
ATOM 663 N N . ILE A 1 91 ? -16.703 9.411 -8.626 1.00 95.19 91 ILE A N 1
ATOM 664 C CA . ILE A 1 91 ? -15.462 9.458 -7.842 1.00 95.19 91 ILE A CA 1
ATOM 665 C C . ILE A 1 91 ? -15.815 9.332 -6.359 1.00 95.19 91 ILE A C 1
ATOM 667 O O . ILE A 1 91 ? -16.443 10.233 -5.802 1.00 95.19 91 ILE A O 1
ATOM 671 N N . LEU A 1 92 ? -15.438 8.208 -5.748 1.00 96.38 92 LEU A N 1
ATOM 672 C CA . LEU A 1 92 ? -15.644 7.924 -4.323 1.00 96.38 92 LEU A CA 1
ATOM 673 C C . LEU A 1 92 ? -14.630 8.688 -3.464 1.00 96.38 92 LEU A C 1
ATOM 675 O O . LEU A 1 92 ? -15.019 9.438 -2.567 1.00 96.38 92 LEU A O 1
ATOM 679 N N . GLY A 1 93 ? -13.353 8.546 -3.814 1.00 96.31 93 GLY A N 1
ATOM 680 C CA . GLY A 1 93 ? -12.218 9.222 -3.210 1.00 96.31 93 GLY A CA 1
ATOM 681 C C . GLY A 1 93 ? -11.238 9.739 -4.253 1.00 96.31 93 GLY A C 1
ATOM 682 O O . GLY A 1 93 ? -11.357 9.463 -5.449 1.00 96.31 93 GLY A O 1
ATOM 683 N N . SER A 1 94 ? -10.330 10.595 -3.802 1.00 96.25 94 SER A N 1
ATOM 684 C CA . SER A 1 94 ? -9.229 11.095 -4.609 1.00 96.25 94 SER A CA 1
ATOM 685 C C . SER A 1 94 ? -8.024 11.354 -3.725 1.00 96.25 94 SER A C 1
ATOM 687 O O . SER A 1 94 ? -8.079 12.205 -2.833 1.00 96.25 94 SER A O 1
ATOM 689 N N . THR A 1 95 ? -6.914 10.714 -4.066 1.00 98.25 95 THR A N 1
ATOM 690 C CA . THR A 1 95 ? -5.604 10.971 -3.467 1.00 98.25 95 THR A CA 1
ATOM 691 C C . THR A 1 95 ? -4.775 11.943 -4.300 1.00 98.25 95 THR A C 1
ATOM 693 O O . THR A 1 95 ? -4.691 11.851 -5.525 1.00 98.25 95 THR A O 1
ATOM 696 N N . GLY A 1 96 ? -4.128 12.887 -3.623 1.00 97.69 96 GLY A N 1
ATOM 697 C CA . GLY A 1 96 ? -3.114 13.776 -4.172 1.00 97.69 96 GLY A CA 1
ATOM 698 C C . GLY A 1 96 ? -1.791 13.560 -3.451 1.00 97.69 96 GLY A C 1
ATOM 699 O O . GLY A 1 96 ? -1.687 13.837 -2.262 1.00 97.69 96 GLY A O 1
ATOM 700 N N . ASN A 1 97 ? -0.772 13.104 -4.172 1.00 97.88 97 ASN A N 1
ATOM 701 C CA . ASN A 1 97 ? 0.557 12.873 -3.616 1.00 97.88 97 ASN A CA 1
ATOM 702 C C . ASN A 1 97 ? 1.417 14.139 -3.655 1.00 97.88 97 ASN A C 1
ATOM 704 O O . ASN A 1 97 ? 1.532 14.787 -4.701 1.00 97.88 97 ASN A O 1
ATOM 708 N N . VAL A 1 98 ? 2.096 14.457 -2.551 1.00 98.38 98 VAL A N 1
ATOM 709 C CA . VAL A 1 98 ? 3.255 15.352 -2.605 1.00 98.38 98 VAL A CA 1
ATOM 710 C C . VAL A 1 98 ? 4.477 14.490 -2.897 1.00 98.38 98 VAL A C 1
ATOM 712 O O . VAL A 1 98 ? 4.875 13.649 -2.094 1.00 98.38 98 VAL A O 1
ATOM 715 N N . THR A 1 99 ? 5.089 14.709 -4.057 1.00 98.06 99 THR A N 1
ATOM 716 C CA . THR A 1 99 ? 6.224 13.913 -4.527 1.00 98.06 99 THR A CA 1
ATOM 717 C C . THR A 1 99 ? 7.536 14.687 -4.473 1.00 98.06 99 THR A C 1
ATOM 719 O O . THR A 1 99 ? 7.578 15.925 -4.513 1.00 98.06 99 THR A O 1
ATOM 722 N N . ALA A 1 100 ? 8.643 13.957 -4.406 1.00 97.38 100 ALA A N 1
ATOM 723 C CA . ALA A 1 100 ? 9.973 14.509 -4.588 1.00 97.38 100 ALA A CA 1
ATOM 724 C C . ALA A 1 100 ? 10.825 13.610 -5.487 1.00 97.38 100 ALA A C 1
ATOM 726 O O . ALA A 1 100 ? 10.550 12.434 -5.706 1.00 97.38 100 ALA A O 1
ATOM 727 N N . GLN A 1 101 ? 11.873 14.210 -6.044 1.00 96.94 101 GLN A N 1
ATOM 728 C CA . GLN A 1 101 ? 12.795 13.496 -6.910 1.00 96.94 101 GLN A CA 1
ATOM 729 C C . GLN A 1 101 ? 13.717 12.594 -6.087 1.00 96.94 101 GLN A C 1
ATOM 731 O O . GLN A 1 101 ? 14.419 13.087 -5.202 1.00 96.94 101 GLN A O 1
ATOM 736 N N . SER A 1 102 ? 13.823 11.329 -6.487 1.00 97.25 102 SER A N 1
ATOM 737 C CA . SER A 1 102 ? 14.962 10.475 -6.147 1.00 97.25 102 SER A CA 1
ATOM 738 C C . SER A 1 102 ? 15.526 9.857 -7.421 1.00 97.25 102 SER A C 1
ATOM 740 O O . SER A 1 102 ? 14.787 9.360 -8.263 1.00 97.25 102 SER A O 1
ATOM 742 N N . ASN A 1 103 ? 16.843 9.917 -7.611 1.00 97.81 103 ASN A N 1
ATOM 743 C CA . ASN A 1 103 ? 17.453 9.286 -8.782 1.00 97.81 103 ASN A CA 1
ATOM 744 C C . ASN A 1 103 ? 17.459 7.761 -8.605 1.00 97.81 103 ASN A C 1
ATOM 746 O O . ASN A 1 103 ? 17.571 7.273 -7.478 1.00 97.81 103 ASN A O 1
ATOM 750 N N . PHE A 1 104 ? 17.433 7.012 -9.711 1.00 97.00 104 PHE A N 1
ATOM 751 C CA . PHE A 1 104 ? 17.339 5.549 -9.669 1.00 97.00 104 PHE A CA 1
ATOM 752 C C . PHE A 1 104 ? 18.452 4.899 -8.833 1.00 97.00 104 PHE A C 1
ATOM 754 O O . PHE A 1 104 ? 18.176 4.043 -8.002 1.00 97.00 104 PHE A O 1
ATOM 761 N N . ALA A 1 105 ? 19.711 5.329 -8.984 1.00 95.69 105 ALA A N 1
ATOM 762 C CA . ALA A 1 105 ? 20.820 4.736 -8.228 1.00 95.69 105 ALA A CA 1
ATOM 763 C C . ALA A 1 105 ? 20.702 4.907 -6.689 1.00 95.69 105 ALA A C 1
ATOM 765 O O . ALA A 1 105 ? 20.870 3.912 -5.979 1.00 95.69 105 ALA A O 1
ATOM 766 N N . PRO A 1 106 ? 20.414 6.109 -6.145 1.00 95.69 106 PRO A N 1
ATOM 767 C CA . PRO A 1 106 ? 20.054 6.281 -4.737 1.00 95.69 106 PRO A CA 1
ATOM 768 C C . PRO A 1 106 ? 18.855 5.446 -4.285 1.00 95.69 106 PRO A C 1
ATOM 770 O O . PRO A 1 106 ? 18.985 4.762 -3.277 1.00 95.69 106 PRO A O 1
ATOM 773 N N . THR A 1 107 ? 17.743 5.435 -5.031 1.00 97.62 107 THR A N 1
ATOM 774 C CA . THR A 1 107 ? 16.561 4.624 -4.674 1.00 97.62 107 THR A CA 1
ATOM 775 C C . THR A 1 107 ? 16.900 3.140 -4.616 1.00 97.62 107 THR A C 1
ATOM 777 O O . THR A 1 107 ? 16.618 2.477 -3.628 1.00 97.62 107 THR A O 1
ATOM 780 N N . LYS A 1 108 ? 17.612 2.631 -5.624 1.00 97.38 108 LYS A N 1
ATOM 781 C CA . LYS A 1 108 ? 18.124 1.261 -5.637 1.00 97.38 108 LYS A CA 1
ATOM 782 C C . LYS A 1 108 ? 19.007 0.962 -4.422 1.00 97.38 108 LYS A C 1
ATOM 784 O O . LYS A 1 108 ? 18.963 -0.136 -3.887 1.00 97.38 108 LYS A O 1
ATOM 789 N N . THR A 1 109 ? 19.847 1.912 -4.014 1.00 96.88 109 THR A N 1
ATOM 790 C CA . THR A 1 109 ? 20.718 1.738 -2.841 1.00 96.88 109 THR A CA 1
ATOM 791 C C . THR A 1 109 ? 19.916 1.718 -1.544 1.00 96.88 109 THR A C 1
ATOM 793 O O . THR A 1 109 ? 20.275 0.956 -0.656 1.00 96.88 109 THR A O 1
ATOM 796 N N . ALA A 1 110 ? 18.862 2.533 -1.442 1.00 98.06 110 ALA A N 1
ATOM 797 C CA . ALA A 1 110 ? 17.941 2.514 -0.310 1.00 98.06 110 ALA A CA 1
ATOM 798 C C . ALA A 1 110 ? 17.277 1.139 -0.195 1.00 98.06 110 ALA A C 1
ATOM 800 O O . ALA A 1 110 ? 17.562 0.457 0.774 1.00 98.06 110 ALA A O 1
ATOM 801 N N . LEU A 1 111 ? 16.605 0.667 -1.251 1.00 98.38 111 LEU A N 1
ATOM 802 C CA . LEU A 1 111 ? 15.974 -0.663 -1.309 1.00 98.38 111 LEU A CA 1
ATOM 803 C C . LEU A 1 111 ? 16.938 -1.817 -0.972 1.00 98.38 111 LEU A C 1
ATOM 805 O O . LEU A 1 111 ? 16.565 -2.781 -0.328 1.00 98.38 111 LEU A O 1
ATOM 809 N N . ILE A 1 112 ? 18.214 -1.735 -1.374 1.00 96.06 112 ILE A N 1
ATOM 810 C CA . ILE A 1 112 ? 19.226 -2.745 -1.001 1.00 96.06 112 ILE A CA 1
ATOM 811 C C . ILE A 1 112 ? 19.543 -2.731 0.501 1.00 96.06 112 ILE A C 1
ATOM 813 O O . ILE A 1 112 ? 19.873 -3.774 1.065 1.00 96.06 112 ILE A O 1
ATOM 817 N N . ASN A 1 113 ? 19.537 -1.558 1.131 1.00 94.81 113 ASN A N 1
ATOM 818 C CA . ASN A 1 113 ? 19.772 -1.437 2.570 1.00 94.81 113 ASN A CA 1
ATOM 819 C C . ASN A 1 113 ? 18.521 -1.764 3.394 1.00 94.81 113 ASN A C 1
ATOM 821 O O . ASN A 1 113 ? 18.663 -2.023 4.584 1.00 94.81 113 ASN A O 1
ATOM 825 N N . ASP A 1 114 ? 17.365 -1.747 2.740 1.00 94.31 114 ASP A N 1
ATOM 826 C CA . ASP A 1 114 ? 16.018 -1.945 3.271 1.00 94.31 114 ASP A CA 1
ATOM 827 C C . ASP A 1 114 ? 15.548 -3.401 3.183 1.00 94.31 114 ASP A C 1
ATOM 829 O O . ASP A 1 114 ? 14.381 -3.699 3.333 1.00 94.31 114 ASP A O 1
ATOM 833 N N . VAL A 1 115 ? 16.447 -4.339 2.870 1.00 89.69 115 VAL A N 1
ATOM 834 C CA . VAL A 1 115 ? 16.072 -5.751 2.747 1.00 89.69 115 VAL A CA 1
ATOM 835 C C . VAL A 1 115 ? 15.751 -6.312 4.130 1.00 89.69 115 VAL A C 1
ATOM 837 O O . VAL A 1 115 ? 16.677 -6.628 4.893 1.00 89.69 115 VAL A O 1
ATOM 840 N N . THR A 1 116 ? 14.467 -6.499 4.419 1.00 85.25 116 THR A N 1
ATOM 841 C CA . THR A 1 116 ? 13.975 -7.095 5.670 1.00 85.25 116 THR A CA 1
ATOM 842 C C . THR A 1 116 ? 13.199 -8.388 5.428 1.00 85.25 116 THR A C 1
ATOM 844 O O . THR A 1 116 ? 13.169 -9.253 6.313 1.00 85.25 116 THR A O 1
ATOM 847 N N . SER A 1 117 ? 12.708 -8.607 4.204 1.00 82.75 117 SER A N 1
ATOM 848 C CA . SER A 1 117 ? 11.964 -9.799 3.802 1.00 82.75 117 SER A CA 1
ATOM 849 C C . SER A 1 117 ? 12.693 -10.674 2.758 1.00 82.75 117 SER A C 1
ATOM 851 O O . SER A 1 117 ? 13.728 -10.331 2.170 1.00 82.75 117 SER A O 1
ATOM 853 N N . ALA A 1 118 ? 12.157 -11.878 2.520 1.00 84.12 118 ALA A N 1
ATOM 854 C CA . ALA A 1 118 ? 12.618 -12.740 1.429 1.00 84.12 118 ALA A CA 1
ATOM 855 C C . ALA A 1 118 ? 12.219 -12.197 0.044 1.00 84.12 118 ALA A C 1
ATOM 857 O O . ALA A 1 118 ? 12.931 -12.448 -0.937 1.00 84.12 118 ALA A O 1
ATOM 858 N N . ASP A 1 119 ? 11.112 -11.460 -0.027 1.00 87.94 119 ASP A N 1
ATOM 859 C CA . ASP A 1 119 ? 10.624 -10.839 -1.252 1.00 87.94 119 ASP A CA 1
ATOM 860 C C . ASP A 1 119 ? 11.494 -9.633 -1.624 1.00 87.94 119 ASP A C 1
ATOM 862 O O . ASP A 1 119 ? 11.887 -9.523 -2.790 1.00 87.94 119 ASP A O 1
ATOM 866 N N . ASP A 1 120 ? 11.958 -8.844 -0.650 1.00 90.56 120 ASP A N 1
ATOM 867 C CA . ASP A 1 120 ? 12.979 -7.811 -0.869 1.00 90.56 120 ASP A CA 1
ATOM 868 C C . ASP A 1 120 ? 14.264 -8.408 -1.427 1.00 90.56 120 ASP A C 1
ATOM 870 O O . ASP A 1 120 ? 14.812 -7.944 -2.430 1.00 90.56 120 ASP A O 1
ATOM 874 N N . ALA A 1 121 ? 14.749 -9.487 -0.803 1.00 87.75 121 ALA A N 1
ATOM 875 C CA . ALA A 1 121 ? 15.965 -10.160 -1.239 1.00 87.75 121 ALA A CA 1
ATOM 876 C C . ALA A 1 121 ? 15.844 -10.655 -2.693 1.00 87.75 121 ALA A C 1
ATOM 878 O O . ALA A 1 121 ? 16.821 -10.593 -3.452 1.00 87.75 121 ALA A O 1
ATOM 879 N N . MET A 1 122 ? 14.654 -11.115 -3.097 1.00 91.88 122 MET A N 1
ATOM 880 C CA . MET A 1 122 ? 14.348 -11.491 -4.478 1.00 91.88 122 MET A CA 1
ATOM 881 C C . MET A 1 122 ? 14.323 -10.268 -5.404 1.00 91.88 122 MET A C 1
ATOM 883 O O . MET A 1 122 ? 15.000 -10.275 -6.439 1.00 91.88 122 MET A O 1
ATOM 887 N N . ALA A 1 123 ? 13.604 -9.215 -5.021 1.00 94.62 123 ALA A N 1
ATOM 888 C CA . ALA A 1 123 ? 13.486 -7.959 -5.754 1.00 94.62 123 ALA A CA 1
ATOM 889 C C . ALA A 1 123 ? 14.859 -7.345 -6.060 1.00 94.62 123 ALA A C 1
ATOM 891 O O . ALA A 1 123 ? 15.227 -7.149 -7.227 1.00 94.62 123 ALA A O 1
ATOM 892 N N . VAL A 1 124 ? 15.677 -7.118 -5.029 1.00 94.56 124 VAL A N 1
ATOM 893 C CA . VAL A 1 124 ? 16.967 -6.430 -5.178 1.00 94.56 124 VAL A CA 1
ATOM 894 C C . VAL A 1 124 ? 17.981 -7.242 -5.984 1.00 94.56 124 VAL A C 1
ATOM 896 O O . VAL A 1 124 ? 18.813 -6.666 -6.699 1.00 94.56 124 VAL A O 1
ATOM 899 N N . ALA A 1 125 ? 17.904 -8.577 -5.921 1.00 93.69 125 ALA A N 1
ATOM 900 C CA . ALA A 1 125 ? 18.741 -9.472 -6.717 1.00 93.69 125 ALA A CA 1
ATOM 901 C C . ALA A 1 125 ? 18.451 -9.361 -8.224 1.00 93.69 125 ALA A C 1
ATOM 903 O O . ALA A 1 125 ? 19.330 -9.650 -9.044 1.00 93.69 125 ALA A O 1
ATOM 904 N N . ASN A 1 126 ? 17.251 -8.901 -8.587 1.00 94.50 126 ASN A N 1
ATOM 905 C CA . ASN A 1 126 ? 16.781 -8.783 -9.962 1.00 94.50 126 ASN A CA 1
ATOM 906 C C . ASN A 1 126 ? 16.758 -7.343 -10.491 1.00 94.50 126 ASN A C 1
ATOM 908 O O . ASN A 1 126 ? 16.286 -7.105 -11.601 1.00 94.50 126 ASN A O 1
ATOM 912 N N . PHE A 1 127 ? 17.330 -6.371 -9.778 1.00 96.38 127 PHE A N 1
ATOM 913 C CA . PHE A 1 127 ? 17.420 -5.011 -10.303 1.00 96.38 127 PHE A CA 1
ATOM 914 C C . PHE A 1 127 ? 18.374 -4.871 -11.491 1.00 96.38 127 PHE A C 1
ATOM 916 O O . PHE A 1 127 ? 19.498 -5.396 -11.515 1.00 96.38 127 PHE A O 1
ATOM 923 N N . GLN A 1 128 ? 17.964 -4.022 -12.435 1.00 95.69 128 GLN A N 1
ATOM 924 C CA . GLN A 1 128 ? 18.804 -3.585 -13.544 1.00 95.69 128 GLN A CA 1
ATOM 925 C C . GLN A 1 128 ? 20.116 -2.946 -13.051 1.00 95.69 128 GLN A C 1
ATOM 927 O O . GLN A 1 128 ? 20.136 -2.268 -12.014 1.00 95.69 128 GLN A O 1
ATOM 932 N N . PRO A 1 129 ? 21.246 -3.148 -13.751 1.00 92.56 129 PRO A N 1
ATOM 933 C CA . PRO A 1 129 ? 22.506 -2.492 -13.430 1.00 92.56 129 PRO A CA 1
ATOM 934 C C . PRO A 1 129 ? 22.502 -1.025 -13.891 1.00 92.56 129 PRO A C 1
ATOM 936 O O . PRO A 1 129 ? 21.728 -0.633 -14.753 1.00 92.56 129 PRO A O 1
ATOM 939 N N . GLY A 1 130 ? 23.447 -0.226 -13.389 1.00 91.44 130 GLY A N 1
ATOM 940 C CA . GLY A 1 130 ? 23.647 1.152 -13.850 1.00 91.44 130 GLY A CA 1
ATOM 941 C C . GLY A 1 130 ? 22.922 2.202 -13.009 1.00 91.44 130 GLY A C 1
ATOM 942 O O . GLY A 1 130 ? 22.650 1.983 -11.830 1.00 91.44 130 GLY A O 1
ATOM 943 N N . THR A 1 131 ? 22.709 3.381 -13.598 1.00 94.62 131 THR A N 1
ATOM 944 C CA . THR A 1 131 ? 22.171 4.572 -12.911 1.00 94.62 131 THR A CA 1
ATOM 945 C C . THR A 1 131 ? 20.884 5.115 -13.523 1.00 94.62 131 THR A C 1
ATOM 947 O O . THR A 1 131 ? 20.378 6.120 -13.036 1.00 94.62 131 THR A O 1
ATOM 950 N N . SER A 1 132 ? 20.383 4.479 -14.577 1.00 95.75 132 SER A N 1
ATOM 951 C CA . SER A 1 132 ? 19.129 4.792 -15.257 1.00 95.75 132 SER A CA 1
ATOM 952 C C . SER A 1 132 ? 18.410 3.493 -15.612 1.00 95.75 132 SER A C 1
ATOM 954 O O . SER A 1 132 ? 19.056 2.451 -15.746 1.00 95.75 132 SER A O 1
ATOM 956 N N . LEU A 1 133 ? 17.096 3.574 -15.765 1.00 96.88 133 LEU A N 1
ATOM 957 C CA . LEU A 1 133 ? 16.231 2.493 -16.206 1.00 96.88 133 LEU A CA 1
ATOM 958 C C . LEU A 1 133 ? 16.414 2.210 -17.705 1.00 96.88 133 LEU A C 1
ATOM 960 O O . LEU A 1 133 ? 16.718 3.103 -18.497 1.00 96.88 133 LEU A O 1
ATOM 964 N N . ASP A 1 134 ? 16.213 0.951 -18.074 1.00 97.50 134 ASP A N 1
ATOM 965 C CA . ASP A 1 134 ? 16.038 0.452 -19.436 1.00 97.50 134 ASP A CA 1
ATOM 966 C C . ASP A 1 134 ? 14.612 -0.101 -19.545 1.00 97.50 134 ASP A C 1
ATOM 968 O O . ASP A 1 134 ? 14.263 -1.097 -18.901 1.00 97.50 134 ASP A O 1
ATOM 972 N N . MET A 1 135 ? 13.753 0.575 -20.296 1.00 97.75 135 MET A N 1
ATOM 973 C CA . MET A 1 135 ? 12.309 0.348 -20.240 1.00 97.75 135 MET A CA 1
ATOM 974 C C . MET A 1 135 ? 11.656 0.457 -21.613 1.00 97.75 135 MET A C 1
ATOM 976 O O . MET A 1 135 ? 12.134 1.160 -22.501 1.00 97.75 135 MET A O 1
ATOM 980 N N . LEU A 1 136 ? 10.526 -0.218 -21.782 1.00 98.31 136 LEU A N 1
ATOM 981 C CA . LEU A 1 136 ? 9.565 0.113 -22.821 1.00 98.31 136 LEU A CA 1
ATOM 982 C C . LEU A 1 136 ? 8.676 1.259 -22.340 1.00 98.31 136 LEU A C 1
ATOM 984 O O . LEU A 1 136 ? 8.267 1.287 -21.185 1.00 98.31 136 LEU A O 1
ATOM 988 N N . THR A 1 137 ? 8.376 2.202 -23.225 1.00 97.31 137 THR A N 1
ATOM 989 C CA . THR A 1 137 ? 7.504 3.347 -22.944 1.00 97.31 137 THR A CA 1
ATOM 990 C C . THR A 1 137 ? 6.824 3.822 -24.225 1.00 97.31 137 THR A C 1
ATOM 992 O O . THR A 1 137 ? 7.240 3.482 -25.334 1.00 97.31 137 THR A O 1
ATOM 995 N N . ASN A 1 138 ? 5.776 4.629 -24.091 1.00 95.44 138 ASN A N 1
ATOM 996 C CA . ASN A 1 138 ? 5.185 5.370 -25.204 1.00 95.44 138 ASN A CA 1
ATOM 997 C C . ASN A 1 138 ? 5.677 6.824 -25.273 1.00 95.44 138 ASN A C 1
ATOM 999 O O . ASN A 1 138 ? 5.100 7.604 -26.038 1.00 95.44 138 ASN A O 1
ATOM 1003 N N . ASP A 1 139 ? 6.717 7.187 -24.510 1.00 88.50 139 ASP A N 1
ATOM 1004 C CA . ASP A 1 139 ? 7.327 8.516 -24.553 1.00 88.50 139 ASP A CA 1
ATOM 1005 C C . ASP A 1 139 ? 7.826 8.840 -25.966 1.00 88.50 139 ASP A C 1
ATOM 1007 O O . ASP A 1 139 ? 8.812 8.305 -26.465 1.00 88.50 139 ASP A O 1
ATOM 1011 N N . ASN A 1 140 ? 7.086 9.694 -26.665 1.00 79.62 140 ASN A N 1
ATOM 1012 C CA . ASN A 1 140 ? 7.540 10.316 -27.893 1.00 79.62 140 ASN A CA 1
ATOM 1013 C C . ASN A 1 140 ? 6.721 11.570 -28.190 1.00 79.62 140 ASN A C 1
ATOM 1015 O O . ASN A 1 140 ? 5.575 11.741 -27.784 1.00 79.62 140 ASN A O 1
ATOM 1019 N N . SER A 1 141 ? 7.292 12.434 -29.021 1.00 80.00 141 SER A N 1
ATOM 1020 C CA . SER A 1 141 ? 6.665 13.686 -29.456 1.00 80.00 141 SER A CA 1
ATOM 1021 C C . SER A 1 141 ? 5.587 13.513 -30.543 1.00 80.00 141 SER A C 1
ATOM 1023 O O . SER A 1 141 ? 5.320 14.448 -31.303 1.00 80.00 141 SER A O 1
ATOM 1025 N N . THR A 1 142 ? 4.959 12.334 -30.664 1.00 82.44 142 THR A N 1
ATOM 1026 C CA . THR A 1 142 ? 3.976 12.040 -31.721 1.00 82.44 142 THR A CA 1
ATOM 1027 C C . THR A 1 142 ? 2.654 11.534 -31.160 1.00 82.44 142 THR A C 1
ATOM 1029 O O . THR A 1 142 ? 2.619 10.827 -30.167 1.00 82.44 142 THR A O 1
ATOM 1032 N N . THR A 1 143 ? 1.546 11.823 -31.843 1.00 79.81 143 THR A N 1
ATOM 1033 C CA . THR A 1 143 ? 0.219 11.308 -31.457 1.00 79.81 143 THR A CA 1
ATOM 1034 C C . THR A 1 143 ? 0.008 9.831 -31.799 1.00 79.81 143 THR A C 1
ATOM 1036 O O . THR A 1 143 ? -0.992 9.247 -31.399 1.00 79.81 143 THR A O 1
ATOM 1039 N N . ALA A 1 144 ? 0.912 9.219 -32.572 1.00 82.69 144 ALA A N 1
ATOM 1040 C CA . ALA A 1 144 ? 0.870 7.782 -32.837 1.00 82.69 144 ALA A CA 1
ATOM 1041 C C . ALA A 1 144 ? 1.352 6.964 -31.629 1.00 82.69 144 ALA A C 1
ATOM 1043 O O . ALA A 1 144 ? 1.017 5.787 -31.542 1.00 82.69 144 ALA A O 1
ATOM 1044 N N . SER A 1 145 ? 2.151 7.587 -30.753 1.00 87.19 145 SER A N 1
ATOM 1045 C CA . SER A 1 145 ? 2.708 7.037 -29.517 1.00 87.19 145 SER A CA 1
ATOM 1046 C C . SER A 1 145 ? 3.086 5.551 -29.572 1.00 87.19 145 SER A C 1
ATOM 1048 O O . SER A 1 145 ? 2.589 4.773 -28.760 1.00 87.19 145 SER A O 1
ATOM 1050 N N . PRO A 1 146 ? 3.939 5.118 -30.527 1.00 93.38 146 PRO A N 1
ATOM 1051 C CA . PRO A 1 146 ? 4.409 3.737 -30.553 1.00 93.38 146 PRO A CA 1
ATOM 1052 C C . PRO A 1 146 ? 5.135 3.385 -29.254 1.00 93.38 146 PRO A C 1
ATOM 1054 O O . PRO A 1 146 ? 5.782 4.242 -28.655 1.00 93.38 146 PRO A O 1
ATOM 1057 N N . VAL A 1 147 ? 5.066 2.111 -28.868 1.00 95.94 147 VAL A N 1
ATOM 1058 C CA . VAL A 1 147 ? 5.948 1.576 -27.829 1.00 95.94 147 VAL A CA 1
ATOM 1059 C C . VAL A 1 147 ? 7.374 1.595 -28.374 1.00 95.94 147 VAL A C 1
ATOM 1061 O O . VAL A 1 147 ? 7.641 1.056 -29.454 1.00 95.94 147 VAL A O 1
ATOM 1064 N N . ILE A 1 148 ? 8.272 2.244 -27.647 1.00 95.19 148 ILE A N 1
ATOM 1065 C CA . ILE A 1 148 ? 9.701 2.326 -27.933 1.00 95.19 148 ILE A CA 1
ATOM 1066 C C . ILE A 1 148 ? 10.487 1.841 -26.720 1.00 95.19 148 ILE A C 1
ATOM 1068 O O . ILE A 1 148 ? 9.978 1.848 -25.604 1.00 95.19 148 ILE A O 1
ATOM 1072 N N . ARG A 1 149 ? 11.740 1.451 -26.945 1.00 96.38 149 ARG A N 1
ATOM 1073 C CA . ARG A 1 149 ? 12.693 1.227 -25.864 1.00 96.38 149 ARG A CA 1
ATOM 1074 C C . ARG A 1 149 ? 13.416 2.526 -25.548 1.00 96.38 149 ARG A C 1
ATOM 1076 O O . ARG A 1 149 ? 14.006 3.126 -26.447 1.00 96.38 149 ARG A O 1
ATOM 1083 N N . ASP A 1 150 ? 13.374 2.909 -24.286 1.00 95.19 150 ASP A N 1
ATOM 1084 C CA . ASP A 1 150 ? 14.052 4.063 -23.726 1.00 95.19 150 ASP A CA 1
ATOM 1085 C C . ASP A 1 150 ? 15.140 3.589 -22.757 1.00 95.19 150 ASP A C 1
ATOM 1087 O O . ASP A 1 150 ? 14.886 2.874 -21.787 1.00 95.19 150 ASP A O 1
ATOM 1091 N N . ASN A 1 151 ? 16.377 3.947 -23.088 1.00 94.50 151 ASN A N 1
ATOM 1092 C CA . ASN A 1 151 ? 17.581 3.615 -22.337 1.00 94.50 151 ASN A CA 1
ATOM 1093 C C . ASN A 1 151 ? 18.676 4.676 -22.528 1.00 94.50 151 ASN A C 1
ATOM 1095 O O . ASN A 1 151 ? 19.872 4.364 -22.538 1.00 94.50 151 ASN A O 1
ATOM 1099 N N . ASP A 1 152 ? 18.273 5.927 -22.749 1.00 93.38 152 ASP A N 1
ATOM 1100 C CA . ASP A 1 152 ? 19.171 6.988 -23.209 1.00 93.38 152 ASP A CA 1
ATOM 1101 C C . ASP A 1 152 ? 19.794 7.844 -22.088 1.00 93.38 152 ASP A C 1
ATOM 1103 O O . ASP A 1 152 ? 20.685 8.658 -22.356 1.00 93.38 152 ASP A O 1
ATOM 1107 N N . GLY A 1 153 ? 19.391 7.630 -20.832 1.00 92.81 153 GLY A N 1
ATOM 1108 C CA . GLY A 1 153 ? 19.905 8.357 -19.670 1.00 92.81 153 GLY A CA 1
ATOM 1109 C C . GLY A 1 153 ? 19.284 9.744 -19.444 1.00 92.81 153 GLY A C 1
ATOM 1110 O O . GLY A 1 153 ? 19.846 10.525 -18.668 1.00 92.81 153 GLY A O 1
ATOM 1111 N N . SER A 1 154 ? 18.201 10.098 -20.143 1.00 95.06 154 SER A N 1
ATOM 1112 C CA . SER A 1 154 ? 17.429 11.322 -19.911 1.00 95.06 154 SER A CA 1
ATOM 1113 C C . SER A 1 154 ? 16.651 11.307 -18.577 1.00 95.06 154 SER A C 1
ATOM 1115 O O . SER A 1 154 ? 16.744 10.382 -17.772 1.00 95.06 154 SER A O 1
ATOM 1117 N N . ALA A 1 155 ? 15.967 12.400 -18.228 1.00 95.62 155 ALA A N 1
ATOM 1118 C CA . ALA A 1 155 ? 15.429 12.576 -16.875 1.00 95.62 155 ALA A CA 1
ATOM 1119 C C . ALA A 1 155 ? 14.345 11.546 -16.515 1.00 95.62 155 ALA A C 1
ATOM 1121 O O . ALA A 1 155 ? 14.274 11.149 -15.353 1.00 95.62 155 ALA A O 1
ATOM 1122 N N . ASN A 1 156 ? 13.560 11.087 -17.491 1.00 94.62 156 ASN A N 1
ATOM 1123 C CA . ASN A 1 156 ? 12.475 10.123 -17.292 1.00 94.62 156 ASN A CA 1
ATOM 1124 C C . ASN A 1 156 ? 12.997 8.719 -16.947 1.00 94.62 156 ASN A C 1
ATOM 1126 O O . ASN A 1 156 ? 12.336 8.008 -16.205 1.00 94.62 156 ASN A O 1
ATOM 1130 N N . ASN A 1 157 ? 14.188 8.336 -17.412 1.00 93.38 157 ASN A N 1
ATOM 1131 C CA . ASN A 1 157 ? 14.822 7.057 -17.100 1.00 93.38 157 ASN A CA 1
ATOM 1132 C C . ASN A 1 157 ? 15.878 7.183 -15.984 1.00 93.38 157 ASN A C 1
ATOM 1134 O O . ASN A 1 157 ? 16.281 6.183 -15.397 1.00 93.38 157 ASN A O 1
ATOM 1138 N N . PHE A 1 158 ? 16.316 8.396 -15.635 1.00 95.69 158 PHE A N 1
ATOM 1139 C CA . PHE A 1 158 ? 17.296 8.636 -14.571 1.00 95.69 158 PHE A CA 1
ATOM 1140 C C . PHE A 1 158 ? 16.670 8.976 -13.207 1.00 95.69 158 PHE A C 1
ATOM 1142 O O . PHE A 1 158 ? 17.238 8.631 -12.162 1.00 95.69 158 PHE A O 1
ATOM 1149 N N . ALA A 1 159 ? 15.536 9.679 -13.196 1.00 97.00 159 ALA A N 1
ATOM 1150 C CA . ALA A 1 159 ? 14.919 10.235 -11.998 1.00 97.00 159 ALA A CA 1
ATOM 1151 C C . ALA A 1 159 ? 13.489 9.723 -11.790 1.00 97.00 159 ALA A C 1
ATOM 1153 O O . ALA A 1 159 ? 12.631 9.858 -12.660 1.00 97.00 159 ALA A O 1
ATOM 1154 N N . LEU A 1 160 ? 13.235 9.198 -10.593 1.00 98.12 160 LEU A N 1
ATOM 1155 C CA . LEU A 1 160 ? 11.923 8.749 -10.151 1.00 98.12 160 LEU A CA 1
ATOM 1156 C C . LEU A 1 160 ? 11.141 9.907 -9.520 1.00 98.12 160 LEU A C 1
ATOM 1158 O O . LEU A 1 160 ? 11.726 10.784 -8.866 1.00 98.12 160 LEU A O 1
ATOM 1162 N N . ASP A 1 161 ? 9.823 9.901 -9.711 1.00 98.06 161 ASP A N 1
ATOM 1163 C CA . ASP A 1 161 ? 8.872 10.752 -8.998 1.00 98.06 161 ASP A CA 1
ATOM 1164 C C . ASP A 1 161 ? 8.269 9.959 -7.838 1.00 98.06 161 ASP A C 1
ATOM 1166 O O . ASP A 1 161 ? 7.385 9.128 -8.028 1.00 98.06 161 ASP A O 1
ATOM 1170 N N . VAL A 1 162 ? 8.799 10.167 -6.634 1.00 98.44 162 VAL A N 1
ATOM 1171 C CA . VAL A 1 162 ? 8.506 9.300 -5.488 1.00 98.44 162 VAL A CA 1
ATOM 1172 C C . VAL A 1 162 ? 7.611 10.042 -4.494 1.00 98.44 162 VAL A C 1
ATOM 1174 O O . VAL A 1 162 ? 7.963 11.163 -4.098 1.00 98.44 162 VAL A O 1
ATOM 1177 N N . PRO A 1 163 ? 6.472 9.461 -4.069 1.00 98.56 163 PRO A N 1
ATOM 1178 C CA . PRO A 1 163 ? 5.687 9.979 -2.954 1.00 98.56 163 PRO A CA 1
ATOM 1179 C C . PRO A 1 163 ? 6.538 10.173 -1.704 1.00 98.56 163 PRO A C 1
ATOM 1181 O O . PRO A 1 163 ? 7.435 9.383 -1.406 1.00 98.56 163 PRO A O 1
ATOM 1184 N N . ARG A 1 164 ? 6.278 11.241 -0.951 1.00 98.50 164 ARG A N 1
ATOM 1185 C CA . ARG A 1 164 ? 7.063 11.529 0.254 1.00 98.50 164 ARG A CA 1
ATOM 1186 C C . ARG A 1 164 ? 6.941 10.452 1.328 1.00 98.50 164 ARG A C 1
ATOM 1188 O O . ARG A 1 164 ? 7.944 10.198 1.985 1.00 98.50 164 ARG A O 1
ATOM 1195 N N . ALA A 1 165 ? 5.779 9.812 1.472 1.00 98.44 165 ALA A N 1
ATOM 1196 C CA . ALA A 1 165 ? 5.613 8.687 2.391 1.00 98.44 165 ALA A CA 1
ATOM 1197 C C . ALA A 1 165 ? 6.550 7.524 2.021 1.00 98.44 165 ALA A C 1
ATOM 1199 O O . ALA A 1 165 ? 7.317 7.075 2.865 1.00 98.44 165 ALA A O 1
ATOM 1200 N N . ASN A 1 166 ? 6.611 7.153 0.739 1.00 98.44 166 ASN A N 1
ATOM 1201 C CA . ASN A 1 166 ? 7.543 6.134 0.256 1.00 98.44 166 ASN A CA 1
ATOM 1202 C C . ASN A 1 166 ? 9.017 6.542 0.475 1.00 98.44 166 ASN A C 1
ATOM 1204 O O . ASN A 1 166 ? 9.857 5.702 0.779 1.00 98.44 166 ASN A O 1
ATOM 1208 N N . LEU A 1 167 ? 9.364 7.832 0.342 1.00 98.62 167 LEU A N 1
ATOM 1209 C CA . LEU A 1 167 ? 10.722 8.313 0.646 1.00 98.62 167 LEU A CA 1
ATOM 1210 C C . LEU A 1 167 ? 11.078 8.209 2.134 1.00 98.62 167 LEU A C 1
ATOM 1212 O O . LEU A 1 167 ? 12.265 8.094 2.443 1.00 98.62 167 LEU A O 1
ATOM 1216 N N . LYS A 1 168 ? 10.091 8.322 3.033 1.00 98.62 168 LYS A N 1
ATOM 1217 C CA . LYS A 1 168 ? 10.281 8.138 4.479 1.00 98.62 168 LYS A CA 1
ATOM 1218 C C . LYS A 1 168 ? 10.558 6.678 4.806 1.00 98.62 168 LYS A C 1
ATOM 1220 O O . LYS A 1 168 ? 11.524 6.435 5.518 1.00 98.62 168 LYS A O 1
ATOM 1225 N N . ALA A 1 169 ? 9.757 5.775 4.243 1.00 98.19 169 ALA A N 1
ATOM 1226 C CA . ALA A 1 169 ? 9.897 4.329 4.403 1.00 98.19 169 ALA A CA 1
ATOM 1227 C C . ALA A 1 169 ? 11.303 3.869 3.956 1.00 98.19 169 ALA A C 1
ATOM 1229 O O . ALA A 1 169 ? 12.110 3.429 4.762 1.00 98.19 169 ALA A O 1
ATOM 1230 N N . LEU A 1 170 ? 11.733 4.296 2.759 1.00 97.88 170 LEU A N 1
ATOM 1231 C CA . LEU A 1 170 ? 13.094 4.068 2.235 1.00 97.88 170 LEU A CA 1
ATOM 1232 C C . LEU A 1 170 ? 14.242 4.775 2.997 1.00 97.88 170 LEU A C 1
ATOM 1234 O O . LEU A 1 170 ? 15.396 4.757 2.548 1.00 97.88 170 LEU A O 1
ATOM 1238 N N . GLY A 1 171 ? 13.956 5.538 4.056 1.00 97.00 171 GLY A N 1
ATOM 1239 C CA . GLY A 1 171 ? 14.947 6.310 4.815 1.00 97.00 171 GLY A CA 1
ATOM 1240 C C . GLY A 1 171 ? 15.665 7.418 4.024 1.00 97.00 171 GLY A C 1
ATOM 1241 O O . GLY A 1 171 ? 16.676 7.965 4.478 1.00 97.00 171 GLY A O 1
ATOM 1242 N N . ILE A 1 172 ? 15.175 7.774 2.829 1.00 97.25 172 ILE A N 1
ATOM 1243 C CA . ILE A 1 172 ? 15.713 8.866 1.997 1.00 97.25 172 ILE A CA 1
ATOM 1244 C C . ILE A 1 172 ? 15.275 10.223 2.561 1.00 97.25 172 ILE A C 1
ATOM 1246 O O . ILE A 1 172 ? 16.037 11.197 2.539 1.00 97.25 172 ILE A O 1
ATOM 1250 N N . LEU A 1 173 ? 14.045 10.286 3.065 1.00 97.81 173 LEU A N 1
ATOM 1251 C CA . LEU A 1 173 ? 13.496 11.391 3.837 1.00 97.81 173 LEU A CA 1
ATOM 1252 C C . LEU A 1 173 ? 13.429 10.981 5.315 1.00 97.81 173 LEU A C 1
ATOM 1254 O O . LEU A 1 173 ? 13.258 9.811 5.630 1.00 97.81 173 LEU A O 1
ATOM 1258 N N . ALA A 1 174 ? 13.566 11.935 6.238 1.00 97.62 174 ALA A N 1
ATOM 1259 C CA . ALA A 1 174 ? 13.428 11.630 7.660 1.00 97.62 174 ALA A CA 1
ATOM 1260 C C . ALA A 1 174 ? 12.001 11.141 7.970 1.00 97.62 174 ALA A C 1
ATOM 1262 O O . ALA A 1 174 ? 11.041 11.825 7.609 1.00 97.62 174 ALA A O 1
ATOM 1263 N N . GLY A 1 175 ? 11.868 10.016 8.681 1.00 96.19 175 GLY A N 1
ATOM 1264 C CA . GLY A 1 175 ? 10.573 9.403 9.014 1.00 96.19 175 GLY A CA 1
ATOM 1265 C C . GLY A 1 175 ? 9.584 10.347 9.703 1.00 96.19 175 GLY A C 1
ATOM 1266 O O . GLY A 1 175 ? 8.389 10.323 9.428 1.00 96.19 175 GLY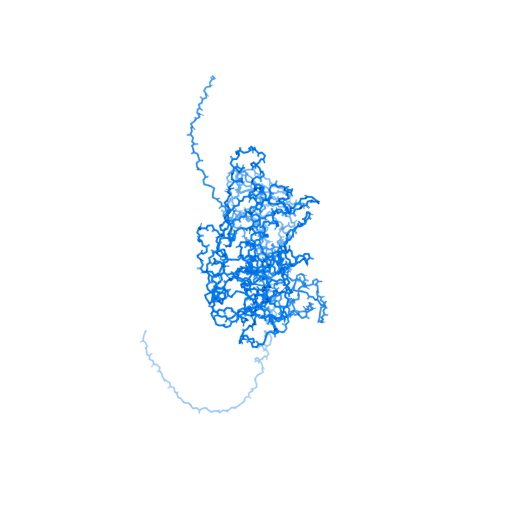 A O 1
ATOM 1267 N N . ASN A 1 176 ? 10.095 11.275 10.514 1.00 95.06 176 ASN A N 1
ATOM 1268 C CA . ASN A 1 176 ? 9.318 12.289 11.227 1.00 95.06 176 ASN A CA 1
ATOM 1269 C C . ASN A 1 176 ? 9.293 13.669 10.540 1.00 95.06 176 ASN A C 1
ATOM 1271 O O . ASN A 1 176 ? 9.021 14.680 11.198 1.00 95.06 176 ASN A O 1
ATOM 1275 N N . ASP A 1 177 ? 9.614 13.758 9.243 1.00 97.69 177 ASP A N 1
ATOM 1276 C CA . ASP A 1 177 ? 9.522 15.022 8.509 1.00 97.69 177 ASP A CA 1
ATOM 1277 C C . ASP A 1 177 ? 8.074 15.559 8.569 1.00 97.69 177 ASP A C 1
ATOM 1279 O O . ASP A 1 177 ? 7.144 14.854 8.163 1.00 97.69 177 ASP A O 1
ATOM 1283 N N . PRO A 1 178 ? 7.856 16.788 9.081 1.00 96.62 178 PRO A N 1
ATOM 1284 C CA . PRO A 1 178 ? 6.526 17.269 9.452 1.00 96.62 178 PRO A CA 1
ATOM 1285 C C . PRO A 1 178 ? 5.727 17.850 8.281 1.00 96.62 178 PRO A C 1
ATOM 1287 O O . PRO A 1 178 ? 4.609 18.323 8.488 1.00 96.62 178 PRO A O 1
ATOM 1290 N N . ALA A 1 179 ? 6.300 17.931 7.076 1.00 97.62 179 ALA A N 1
ATOM 1291 C CA . ALA A 1 179 ? 5.552 18.431 5.930 1.00 97.62 179 ALA A CA 1
ATOM 1292 C C . ALA A 1 179 ? 4.516 17.396 5.461 1.00 97.62 179 ALA A C 1
ATOM 1294 O O . ALA A 1 179 ? 4.736 16.191 5.581 1.00 97.62 179 ALA A O 1
ATOM 1295 N N . SER A 1 180 ? 3.404 17.902 4.914 1.00 97.81 180 SER A N 1
ATOM 1296 C CA . SER A 1 180 ? 2.331 17.092 4.326 1.00 97.81 180 SER A CA 1
ATOM 1297 C C . SER A 1 180 ? 2.897 16.159 3.250 1.00 97.81 180 SER A C 1
ATOM 1299 O O . SER A 1 180 ? 3.698 16.581 2.405 1.00 97.81 180 SER A O 1
ATOM 1301 N N . ASP A 1 181 ? 2.515 14.888 3.317 1.00 98.69 181 ASP A N 1
ATOM 1302 C CA . ASP A 1 181 ? 2.888 13.853 2.353 1.00 98.69 181 ASP A CA 1
ATOM 1303 C C . ASP A 1 181 ? 1.842 13.729 1.237 1.00 98.69 181 ASP A C 1
ATOM 1305 O O . ASP A 1 181 ? 2.145 13.250 0.143 1.00 98.69 181 ASP A O 1
ATOM 1309 N N . GLY A 1 182 ? 0.647 14.271 1.463 1.00 98.38 182 GLY A N 1
ATOM 1310 C CA . GLY A 1 182 ? -0.407 14.350 0.472 1.00 98.38 182 GLY A CA 1
ATOM 1311 C C . GLY A 1 182 ? -1.754 14.713 1.073 1.00 98.38 182 GLY A C 1
ATOM 1312 O O . GLY A 1 182 ? -1.872 15.098 2.237 1.00 98.38 182 GLY A O 1
ATOM 1313 N N . SER A 1 183 ? -2.780 14.591 0.246 1.00 98.62 183 SER A N 1
ATOM 1314 C CA . SER A 1 183 ? -4.158 14.861 0.622 1.00 98.62 183 SER A CA 1
ATOM 1315 C C . SER A 1 183 ? -5.085 13.763 0.134 1.00 98.62 183 SER A C 1
ATOM 1317 O O . SER A 1 183 ? -4.901 13.284 -0.984 1.00 98.62 183 SER A O 1
ATOM 1319 N N . ILE A 1 184 ? -6.122 13.451 0.903 1.00 98.75 184 ILE A N 1
ATOM 1320 C CA . ILE A 1 184 ? -7.226 12.591 0.469 1.00 98.75 184 ILE A CA 1
ATOM 1321 C C . ILE A 1 184 ? -8.529 13.371 0.605 1.00 98.75 184 ILE A C 1
ATOM 1323 O O . ILE A 1 184 ? -8.764 14.064 1.593 1.00 98.75 184 ILE A O 1
ATOM 1327 N N . SER A 1 185 ? -9.396 13.284 -0.394 1.00 98.31 185 SER A N 1
ATOM 1328 C CA . SER A 1 185 ? -10.750 13.830 -0.311 1.00 98.31 185 SER A CA 1
ATOM 1329 C C . SER A 1 185 ? -11.767 12.756 -0.645 1.00 98.31 185 SER A C 1
ATOM 1331 O O . SER A 1 185 ? -11.615 12.074 -1.656 1.00 98.31 185 SER A O 1
ATOM 1333 N N . PHE A 1 186 ? -12.822 12.646 0.159 1.00 98.00 186 PHE A N 1
ATOM 1334 C CA . PHE A 1 186 ? -13.968 11.790 -0.144 1.00 98.00 186 PHE A CA 1
ATOM 1335 C C . PHE A 1 186 ? -15.175 12.577 -0.606 1.00 98.00 186 PHE A C 1
ATOM 1337 O O . PHE A 1 186 ? -15.385 13.733 -0.236 1.00 98.00 186 PHE A O 1
ATOM 1344 N N . SER A 1 187 ? -15.987 11.910 -1.417 1.00 97.19 187 SER A N 1
ATOM 1345 C CA . SER A 1 187 ? -17.188 12.490 -1.978 1.00 97.19 187 SER A CA 1
ATOM 1346 C C . SER A 1 187 ? -18.349 12.492 -0.985 1.00 97.19 187 SER A C 1
ATOM 1348 O O . SER A 1 187 ? -18.799 11.448 -0.515 1.00 97.19 187 SER A O 1
ATOM 1350 N N . ASN A 1 188 ? -18.933 13.664 -0.747 1.00 95.00 188 ASN A N 1
ATOM 1351 C CA . ASN A 1 188 ? -20.161 13.813 0.041 1.00 95.00 188 ASN A CA 1
ATOM 1352 C C . ASN A 1 188 ? -21.451 13.460 -0.730 1.00 95.00 188 ASN A C 1
ATOM 1354 O O . ASN A 1 188 ? -22.557 13.683 -0.232 1.00 95.00 188 ASN A O 1
ATOM 1358 N N . LEU A 1 189 ? -21.320 12.929 -1.952 1.00 95.25 189 LEU A N 1
ATOM 1359 C CA . LEU A 1 189 ? -22.440 12.559 -2.820 1.00 95.25 189 LEU A CA 1
ATOM 1360 C C . LEU A 1 189 ? -22.898 11.102 -2.665 1.00 95.25 189 LEU A C 1
ATOM 1362 O O . LEU A 1 189 ? -23.920 10.732 -3.251 1.00 95.25 189 LEU A O 1
ATOM 1366 N N . PHE A 1 190 ? -22.155 10.283 -1.920 1.00 94.75 190 PHE A N 1
ATOM 1367 C CA . PHE A 1 190 ? -22.422 8.855 -1.746 1.00 94.75 190 PHE A CA 1
ATOM 1368 C C . PHE A 1 190 ? -22.914 8.532 -0.335 1.00 94.75 190 PHE A C 1
ATOM 1370 O O . PHE A 1 190 ? -22.778 9.324 0.598 1.00 94.75 190 PHE A O 1
ATOM 1377 N N . SER A 1 191 ? -23.537 7.363 -0.207 1.00 94.44 191 SER A N 1
ATOM 1378 C CA . SER A 1 191 ? -23.880 6.775 1.084 1.00 94.44 191 SER A CA 1
ATOM 1379 C C . SER A 1 191 ? -22.708 5.927 1.557 1.00 94.44 191 SER A C 1
ATOM 1381 O O . SER A 1 191 ? -22.222 5.085 0.805 1.00 94.44 191 SER A O 1
ATOM 1383 N N . TRP A 1 192 ? -22.272 6.176 2.784 1.00 96.06 192 TRP A N 1
ATOM 1384 C CA . TRP A 1 192 ? -21.069 5.596 3.363 1.00 96.06 192 TRP A CA 1
ATOM 1385 C C . TRP A 1 192 ? -21.422 4.728 4.559 1.00 96.06 192 TRP A C 1
ATOM 1387 O O . TRP A 1 192 ? -22.267 5.109 5.370 1.00 96.06 192 TRP A O 1
ATOM 1397 N N . ASP A 1 193 ? -20.753 3.590 4.634 1.00 93.19 193 ASP A N 1
ATOM 1398 C CA . ASP A 1 193 ? -20.647 2.751 5.811 1.00 93.19 193 ASP A CA 1
ATOM 1399 C C . ASP A 1 193 ? -19.336 3.069 6.540 1.00 93.19 193 ASP A C 1
ATOM 1401 O O . ASP A 1 193 ? -18.318 3.326 5.897 1.00 93.19 193 ASP A O 1
ATOM 1405 N N . PHE A 1 194 ? -19.373 3.085 7.870 1.00 91.31 194 PHE A N 1
ATOM 1406 C CA . PHE A 1 194 ? -18.260 3.537 8.714 1.00 91.31 194 PHE A CA 1
ATOM 1407 C C . PHE A 1 194 ? -17.722 2.428 9.630 1.00 91.31 194 PHE A C 1
ATOM 1409 O O . PHE A 1 194 ? -16.922 2.730 10.508 1.00 91.31 194 PHE A O 1
ATOM 1416 N N . ASP A 1 195 ? -18.173 1.175 9.481 1.00 82.25 195 ASP A N 1
ATOM 1417 C CA . ASP A 1 195 ? -17.782 0.063 10.364 1.00 82.25 195 ASP A CA 1
ATOM 1418 C C . ASP A 1 195 ? -17.449 -1.255 9.631 1.00 82.25 195 ASP A C 1
ATOM 1420 O O . ASP A 1 195 ? -17.393 -2.316 10.255 1.00 82.25 195 ASP A O 1
ATOM 1424 N N . GLN A 1 196 ? -17.183 -1.184 8.319 1.00 81.12 196 GLN A N 1
ATOM 1425 C CA . GLN A 1 196 ? -16.893 -2.321 7.432 1.00 81.12 196 GLN A CA 1
ATOM 1426 C C . GLN A 1 196 ? -18.013 -3.372 7.371 1.00 81.12 196 GLN A C 1
ATOM 1428 O O . GLN A 1 196 ? -17.767 -4.558 7.117 1.00 81.12 196 GLN A O 1
ATOM 1433 N N . THR A 1 197 ? -19.268 -2.960 7.551 1.00 87.12 197 THR A N 1
ATOM 1434 C CA . THR A 1 197 ? -20.441 -3.818 7.350 1.00 87.12 197 THR A CA 1
ATOM 1435 C C . THR A 1 197 ? -21.442 -3.238 6.339 1.00 87.12 197 THR A C 1
ATOM 1437 O O . THR A 1 197 ? -22.656 -3.256 6.577 1.00 87.12 197 THR A O 1
ATOM 1440 N N . PRO A 1 198 ? -20.979 -2.789 5.151 1.00 86.00 198 PRO A N 1
ATOM 1441 C CA . PRO A 1 198 ? -21.793 -2.025 4.220 1.00 86.00 198 PRO A CA 1
ATOM 1442 C C . PRO A 1 198 ? -23.022 -2.813 3.774 1.00 86.00 198 PRO A C 1
ATOM 1444 O O . PRO A 1 198 ? -22.957 -3.957 3.307 1.00 86.00 198 PRO A O 1
ATOM 1447 N N . SER A 1 199 ? -24.184 -2.171 3.869 1.00 84.75 199 SER A N 1
ATOM 1448 C CA . SER A 1 199 ? -25.404 -2.699 3.271 1.00 84.75 199 SER A CA 1
ATOM 1449 C C . SER A 1 199 ? -25.416 -2.452 1.752 1.00 84.75 199 SER A C 1
ATOM 1451 O O . SER A 1 199 ? -24.627 -1.676 1.222 1.00 84.75 199 SER A O 1
ATOM 1453 N N . GLY A 1 200 ? -26.329 -3.092 1.007 1.00 73.56 200 GLY A N 1
ATOM 1454 C CA . GLY A 1 200 ? -26.354 -3.089 -0.472 1.00 73.56 200 GLY A CA 1
ATOM 1455 C C . GLY A 1 200 ? -26.589 -1.740 -1.188 1.00 73.56 200 GLY A C 1
ATOM 1456 O O . GLY A 1 200 ? -26.983 -1.739 -2.353 1.00 73.56 200 GLY A O 1
ATOM 1457 N N . GLY A 1 201 ? -26.404 -0.603 -0.520 1.00 88.50 201 GLY A N 1
ATOM 1458 C CA . GLY A 1 201 ? -26.393 0.738 -1.109 1.00 88.50 201 GLY A CA 1
ATOM 1459 C C . GLY A 1 201 ? -25.359 1.687 -0.495 1.00 88.50 201 GLY A C 1
ATOM 1460 O O . GLY A 1 201 ? -25.321 2.848 -0.896 1.00 88.50 201 GLY A O 1
ATOM 1461 N N . GLU A 1 202 ? -24.553 1.211 0.454 1.00 93.94 202 GLU A N 1
ATOM 1462 C CA . GLU A 1 202 ? -23.477 1.960 1.104 1.00 93.94 202 GLU A CA 1
ATOM 1463 C C . GLU A 1 202 ? -22.123 1.469 0.588 1.00 93.94 202 GLU A C 1
ATOM 1465 O O . GLU A 1 202 ? -21.982 0.309 0.197 1.00 93.94 202 GLU A O 1
ATOM 1470 N N . PHE A 1 203 ? -21.140 2.359 0.554 1.00 96.19 203 PHE A N 1
ATOM 1471 C CA . PHE A 1 203 ? -19.746 2.019 0.278 1.00 96.19 203 PHE A CA 1
ATOM 1472 C C . PHE A 1 203 ? -18.977 1.944 1.593 1.00 96.19 203 PHE A C 1
ATOM 1474 O O . PHE A 1 203 ? -19.179 2.798 2.453 1.00 96.19 203 PHE A O 1
ATOM 1481 N N . ASP A 1 204 ? -18.095 0.957 1.728 1.00 95.44 204 ASP A N 1
ATOM 1482 C CA . ASP A 1 204 ? -17.174 0.831 2.859 1.00 95.44 204 ASP A CA 1
ATOM 1483 C C . ASP A 1 204 ? -16.172 1.997 2.863 1.00 95.44 204 ASP A C 1
ATOM 1485 O O . ASP A 1 204 ? -15.232 2.024 2.065 1.00 95.44 204 ASP A O 1
ATOM 1489 N N . LEU A 1 205 ? -16.384 2.992 3.730 1.00 96.25 205 LEU A N 1
ATOM 1490 C CA . LEU A 1 205 ? -15.505 4.159 3.803 1.00 96.25 205 LEU A CA 1
ATOM 1491 C C . LEU A 1 205 ? -14.111 3.780 4.310 1.00 96.25 205 LEU A C 1
ATOM 1493 O O . LEU A 1 205 ? -13.137 4.352 3.830 1.00 96.25 205 LEU A O 1
ATOM 1497 N N . ILE A 1 206 ? -14.004 2.828 5.244 1.00 96.31 206 ILE A N 1
ATOM 1498 C CA . ILE A 1 206 ? -12.715 2.384 5.797 1.00 96.31 206 ILE A CA 1
ATOM 1499 C C . ILE A 1 206 ? -11.917 1.670 4.703 1.00 96.31 206 ILE A C 1
ATOM 1501 O O . ILE A 1 206 ? -10.749 1.988 4.491 1.00 96.31 206 ILE A O 1
ATOM 1505 N N . GLY A 1 207 ? -12.548 0.768 3.949 1.00 95.69 207 GLY A N 1
ATOM 1506 C CA . GLY A 1 207 ? -11.923 0.091 2.810 1.00 95.69 207 GLY A CA 1
ATOM 1507 C C . GLY A 1 207 ? -11.482 1.058 1.708 1.00 95.69 207 GLY A C 1
ATOM 1508 O O . GLY A 1 207 ? -10.346 0.988 1.237 1.00 95.69 207 GLY A O 1
ATOM 1509 N N . VAL A 1 208 ? -12.337 2.019 1.339 1.00 97.81 208 VAL A N 1
ATOM 1510 C CA . VAL A 1 208 ? -11.974 3.067 0.368 1.00 97.81 208 VAL A CA 1
ATOM 1511 C C . VAL A 1 208 ? -10.855 3.961 0.917 1.00 97.81 208 VAL A C 1
ATOM 1513 O O . VAL A 1 208 ? -9.960 4.348 0.172 1.00 97.81 208 VAL A O 1
ATOM 1516 N N . ALA A 1 209 ? -10.832 4.258 2.216 1.00 98.38 209 ALA A N 1
ATOM 1517 C CA . ALA A 1 209 ? -9.738 5.005 2.827 1.00 98.38 209 ALA A CA 1
ATOM 1518 C C . ALA A 1 209 ? -8.424 4.239 2.855 1.00 98.38 209 ALA A C 1
ATOM 1520 O O . ALA A 1 209 ? -7.390 4.827 2.542 1.00 98.38 209 ALA A O 1
ATOM 1521 N N . ALA A 1 210 ? -8.450 2.942 3.139 1.00 98.31 210 ALA A N 1
ATOM 1522 C CA . ALA A 1 210 ? -7.261 2.108 3.078 1.00 98.31 210 ALA A CA 1
ATOM 1523 C C . ALA A 1 210 ? -6.703 2.045 1.644 1.00 98.31 210 ALA A C 1
ATOM 1525 O O . ALA A 1 210 ? -5.491 2.159 1.467 1.00 98.31 210 ALA A O 1
ATOM 1526 N N . HIS A 1 211 ? -7.571 1.983 0.629 1.00 98.50 211 HIS A N 1
ATOM 1527 C CA . HIS A 1 211 ? -7.190 2.107 -0.782 1.00 98.50 211 HIS A CA 1
ATOM 1528 C C . HIS A 1 211 ? -6.489 3.444 -1.092 1.00 98.50 211 HIS A C 1
ATOM 1530 O O . HIS A 1 211 ? -5.381 3.465 -1.629 1.00 98.50 211 HIS A O 1
ATOM 1536 N N . GLU A 1 212 ? -7.098 4.576 -0.724 1.00 98.56 212 GLU A N 1
ATOM 1537 C CA . GLU A 1 212 ? -6.514 5.903 -0.972 1.00 98.56 212 GLU A CA 1
ATOM 1538 C C . GLU A 1 212 ? -5.189 6.109 -0.207 1.00 98.56 212 GLU A C 1
ATOM 1540 O O . GLU A 1 212 ? -4.230 6.677 -0.735 1.00 98.56 212 GLU A O 1
ATOM 1545 N N . ILE A 1 213 ? -5.083 5.587 1.020 1.00 98.81 213 ILE A N 1
ATOM 1546 C CA . ILE A 1 21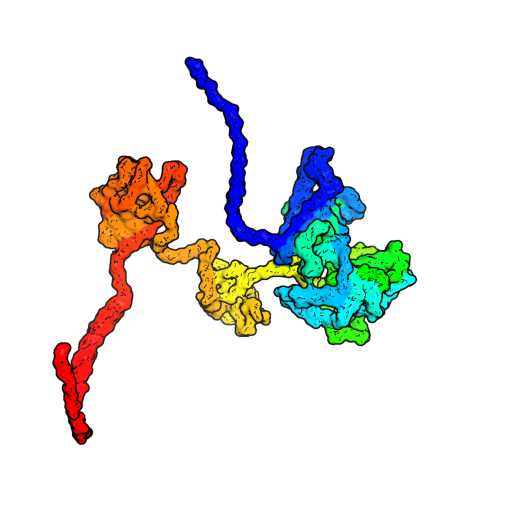3 ? -3.825 5.570 1.779 1.00 98.81 213 ILE A CA 1
ATOM 1547 C C . ILE A 1 213 ? -2.754 4.749 1.043 1.00 98.81 213 ILE A C 1
ATOM 1549 O O . ILE A 1 213 ? -1.602 5.179 0.988 1.00 98.81 213 ILE A O 1
ATOM 1553 N N . GLY A 1 214 ? -3.116 3.641 0.395 1.00 98.69 214 GLY A N 1
ATOM 1554 C CA . GLY A 1 214 ? -2.187 2.865 -0.428 1.00 98.69 214 GLY A CA 1
ATOM 1555 C C . GLY A 1 214 ? -1.554 3.686 -1.563 1.00 98.69 214 GLY A C 1
ATOM 1556 O O . GLY A 1 214 ? -0.345 3.600 -1.815 1.00 98.69 214 GLY A O 1
ATOM 1557 N N . HIS A 1 215 ? -2.321 4.576 -2.202 1.00 98.81 215 HIS A N 1
ATOM 1558 C CA . HIS A 1 215 ? -1.767 5.528 -3.171 1.00 98.81 215 HIS A CA 1
ATOM 1559 C C . HIS A 1 215 ? -0.818 6.550 -2.537 1.00 98.81 215 HIS A C 1
ATOM 1561 O O . HIS A 1 215 ? 0.157 6.937 -3.184 1.00 98.81 215 HIS A O 1
ATOM 1567 N N . LEU A 1 216 ? -1.079 7.008 -1.307 1.00 98.25 216 LEU A N 1
ATOM 1568 C CA . LEU A 1 216 ? -0.139 7.875 -0.584 1.00 98.25 216 LEU A CA 1
ATOM 1569 C C . LEU A 1 216 ? 1.165 7.157 -0.256 1.00 98.25 216 LEU A C 1
ATOM 1571 O O . LEU A 1 216 ? 2.241 7.750 -0.361 1.00 98.25 216 LEU A O 1
ATOM 1575 N N . MET A 1 217 ? 1.060 5.891 0.141 1.00 98.69 217 MET A N 1
ATOM 1576 C CA . MET A 1 217 ? 2.193 5.077 0.561 1.00 98.69 217 MET A CA 1
ATOM 1577 C C . MET A 1 217 ? 3.135 4.757 -0.601 1.00 98.69 217 MET A C 1
ATOM 1579 O O . MET A 1 217 ? 4.342 4.721 -0.418 1.00 98.69 217 MET A O 1
ATOM 1583 N N . GLY A 1 218 ? 2.645 4.640 -1.831 1.00 98.38 218 GLY A N 1
ATOM 1584 C CA . GLY A 1 218 ? 3.546 4.432 -2.970 1.00 98.38 218 GLY A CA 1
ATOM 1585 C C . GLY A 1 218 ? 2.972 3.610 -4.101 1.00 98.38 218 GLY A C 1
ATOM 1586 O O . GLY A 1 218 ? 3.651 3.427 -5.114 1.00 98.38 218 GLY A O 1
ATOM 1587 N N . PHE A 1 219 ? 1.721 3.164 -3.975 1.00 98.81 219 PHE A N 1
ATOM 1588 C CA . PHE A 1 219 ? 1.025 2.446 -5.031 1.00 98.81 219 PHE A CA 1
ATOM 1589 C C . PHE A 1 219 ? 0.577 3.407 -6.139 1.00 98.81 219 PHE A C 1
ATOM 1591 O O . PHE A 1 219 ? -0.598 3.683 -6.353 1.00 98.81 219 PHE A O 1
ATOM 1598 N N . VAL A 1 220 ? 1.548 3.994 -6.822 1.00 98.56 220 VAL A N 1
ATOM 1599 C CA . VAL A 1 220 ? 1.376 4.936 -7.927 1.00 98.56 220 VAL A CA 1
ATOM 1600 C C . VAL A 1 220 ? 2.233 4.481 -9.092 1.00 98.56 220 VAL A C 1
ATOM 1602 O O . VAL A 1 220 ? 3.219 3.776 -8.898 1.00 98.56 220 VAL A O 1
ATOM 1605 N N . SER A 1 221 ? 1.889 4.886 -10.310 1.00 98.44 221 SER A N 1
ATOM 1606 C CA . SER A 1 221 ? 2.652 4.523 -11.503 1.00 98.44 221 SER A CA 1
ATOM 1607 C C . SER A 1 221 ? 2.821 5.722 -12.424 1.00 98.44 221 SER A C 1
ATOM 1609 O O . SER A 1 221 ? 1.867 6.441 -12.727 1.00 98.44 221 SER A O 1
ATOM 1611 N N . GLY A 1 222 ? 4.034 5.903 -12.939 1.00 97.75 222 GLY A N 1
ATOM 1612 C CA . GLY A 1 222 ? 4.322 6.871 -13.992 1.00 97.75 222 GLY A CA 1
ATOM 1613 C C . GLY A 1 222 ? 3.624 6.545 -15.310 1.00 97.75 222 GLY A C 1
ATOM 1614 O O . GLY A 1 222 ? 3.492 7.421 -16.166 1.00 97.75 222 GLY A O 1
ATOM 1615 N N . VAL A 1 223 ? 3.112 5.322 -15.479 1.00 98.44 223 VAL A N 1
ATOM 1616 C CA . VAL A 1 223 ? 2.326 4.941 -16.659 1.00 98.44 223 VAL A CA 1
ATOM 1617 C C . VAL A 1 223 ? 1.061 5.791 -16.783 1.00 98.44 223 VAL A C 1
ATOM 1619 O O . VAL A 1 223 ? 0.647 6.075 -17.904 1.00 98.44 223 VAL A O 1
ATOM 1622 N N . ASP A 1 224 ? 0.492 6.295 -15.685 1.00 98.19 224 ASP A N 1
ATOM 1623 C CA . ASP A 1 224 ? -0.613 7.259 -15.761 1.00 98.19 224 ASP A CA 1
ATOM 1624 C C . ASP A 1 224 ? -0.188 8.581 -16.414 1.00 98.19 224 ASP A C 1
ATOM 1626 O O . ASP A 1 224 ? -0.942 9.164 -17.196 1.00 98.19 224 ASP A O 1
ATOM 1630 N N . VAL A 1 225 ? 1.048 9.034 -16.182 1.00 97.50 225 VAL A N 1
ATOM 1631 C CA . VAL A 1 225 ? 1.609 10.205 -16.873 1.00 97.50 225 VAL A CA 1
ATOM 1632 C C . VAL A 1 225 ? 1.825 9.896 -18.353 1.00 97.50 225 VAL A C 1
ATOM 1634 O O . VAL A 1 225 ? 1.447 10.704 -19.205 1.00 97.50 225 VAL A O 1
ATOM 1637 N N . VAL A 1 226 ? 2.380 8.726 -18.681 1.00 97.38 226 VAL A N 1
ATOM 1638 C CA . VAL A 1 226 ? 2.563 8.277 -20.075 1.00 97.38 226 VAL A CA 1
ATOM 1639 C C . VAL A 1 226 ? 1.211 8.192 -20.801 1.00 97.38 226 VAL A C 1
ATOM 1641 O O . VAL A 1 226 ? 1.089 8.629 -21.946 1.00 97.38 226 VAL A O 1
ATOM 1644 N N . ASP A 1 227 ? 0.166 7.707 -20.129 1.00 97.44 227 ASP A N 1
ATOM 1645 C CA . ASP A 1 227 ? -1.192 7.578 -20.663 1.00 97.44 227 ASP A CA 1
ATOM 1646 C C . ASP A 1 227 ? -1.837 8.935 -20.977 1.00 97.44 227 ASP A C 1
ATOM 1648 O O . ASP A 1 227 ? -2.400 9.124 -22.056 1.00 97.44 227 ASP A O 1
ATOM 1652 N N . ILE A 1 228 ? -1.725 9.930 -20.094 1.00 96.69 228 ILE A N 1
ATOM 1653 C CA . ILE A 1 228 ? -2.338 11.244 -20.359 1.00 96.69 228 ILE A CA 1
ATOM 1654 C C . ILE A 1 228 ? -1.554 12.090 -21.373 1.00 96.69 228 ILE A C 1
ATOM 1656 O O . ILE A 1 228 ? -2.123 13.017 -21.960 1.00 96.69 228 ILE A O 1
ATOM 1660 N N . THR A 1 229 ? -0.265 11.801 -21.575 1.00 95.94 229 THR A N 1
ATOM 1661 C CA . THR A 1 229 ? 0.650 12.567 -22.443 1.00 95.94 229 THR A CA 1
ATOM 1662 C C . THR A 1 229 ? 0.921 11.929 -23.805 1.00 95.94 229 THR A C 1
ATOM 1664 O O . THR A 1 229 ? 1.474 12.593 -24.689 1.00 95.94 229 THR A O 1
ATOM 1667 N N . GLY A 1 230 ? 0.499 10.681 -24.009 1.00 94.50 230 GLY A N 1
ATOM 1668 C CA . GLY A 1 230 ? 0.599 9.955 -25.272 1.00 94.50 230 GLY A CA 1
ATOM 1669 C C . GLY A 1 230 ? -0.759 9.600 -25.888 1.00 94.50 230 GLY A C 1
ATOM 1670 O O . GLY A 1 230 ? -1.812 9.673 -25.257 1.00 94.50 230 GLY A O 1
ATOM 1671 N N . GLY A 1 231 ? -0.735 9.218 -27.164 1.00 93.94 231 GLY A N 1
ATOM 1672 C CA . GLY A 1 231 ? -1.869 8.680 -27.911 1.00 93.94 231 GLY A CA 1
ATOM 1673 C C . GLY A 1 231 ? -3.080 9.614 -27.934 1.00 93.94 231 GLY A C 1
ATOM 1674 O O . GLY A 1 231 ? -3.013 10.715 -28.486 1.00 93.94 231 GLY A O 1
ATOM 1675 N N . VAL A 1 232 ? -4.199 9.153 -27.371 1.00 94.69 232 VAL A N 1
ATOM 1676 C CA . VAL A 1 232 ? -5.455 9.915 -27.238 1.00 94.69 232 VAL A CA 1
ATOM 1677 C C . VAL A 1 232 ? -5.588 10.633 -25.889 1.00 94.69 232 VAL A C 1
ATOM 1679 O O . VAL A 1 232 ? -6.652 11.181 -25.593 1.00 94.69 232 VAL A O 1
ATOM 1682 N N . GLY A 1 233 ? -4.525 10.645 -25.084 1.00 95.31 233 GLY A N 1
ATOM 1683 C CA . GLY A 1 233 ? -4.463 11.361 -23.818 1.00 95.31 233 GLY A CA 1
ATOM 1684 C C . GLY A 1 233 ? -4.670 12.874 -23.991 1.00 95.31 233 GLY A C 1
ATOM 1685 O O . GLY A 1 233 ? -4.305 13.455 -25.019 1.00 95.31 233 GLY A O 1
ATOM 1686 N N . PRO A 1 234 ? -5.263 13.556 -22.997 1.00 95.88 234 PRO A N 1
ATOM 1687 C CA . PRO A 1 234 ? -5.650 14.964 -23.105 1.00 95.88 234 PRO A CA 1
ATOM 1688 C C . PRO A 1 234 ? -4.466 15.937 -23.223 1.00 95.88 234 PRO A C 1
ATOM 1690 O O . PRO A 1 234 ? -4.661 17.076 -23.651 1.00 95.88 234 PRO A O 1
ATOM 1693 N N . PHE A 1 235 ? -3.254 15.507 -22.868 1.00 94.88 235 PHE A N 1
ATOM 1694 C CA . PHE A 1 235 ? -2.023 16.295 -22.963 1.00 94.88 235 PHE A CA 1
ATOM 1695 C C . PHE A 1 235 ? -1.091 15.801 -24.078 1.00 94.88 235 PHE A C 1
ATOM 1697 O O . PHE A 1 235 ? 0.078 16.195 -24.132 1.00 94.88 235 PHE A O 1
ATOM 1704 N N . ALA A 1 236 ? -1.593 14.952 -24.979 1.00 93.75 236 ALA A N 1
ATOM 1705 C CA . ALA A 1 236 ? -0.800 14.410 -26.066 1.00 93.75 236 ALA A CA 1
ATOM 1706 C C . ALA A 1 236 ? -0.632 15.386 -27.250 1.00 93.75 236 ALA A C 1
ATOM 1708 O O . ALA A 1 236 ? -1.577 16.091 -27.624 1.00 93.75 236 ALA A O 1
ATOM 1709 N N . PRO A 1 237 ? 0.541 15.392 -27.915 1.00 94.00 237 PRO A N 1
ATOM 1710 C CA . PRO A 1 237 ? 1.773 14.699 -27.529 1.00 94.00 237 PRO A CA 1
ATOM 1711 C C . PRO A 1 237 ? 2.646 15.558 -26.598 1.00 94.00 237 PRO A C 1
ATOM 1713 O O . PRO A 1 237 ? 2.886 16.734 -26.887 1.00 94.00 237 PRO A O 1
ATOM 1716 N N . THR A 1 238 ? 3.198 14.957 -25.543 1.00 94.62 238 THR A N 1
ATOM 1717 C CA . THR A 1 238 ? 4.238 15.574 -24.701 1.00 94.62 238 THR A CA 1
ATOM 1718 C C . THR A 1 238 ? 5.438 14.632 -24.597 1.00 94.62 238 THR A C 1
ATOM 1720 O O . THR A 1 238 ? 5.264 13.458 -24.309 1.00 94.62 238 THR A O 1
ATOM 1723 N N . ALA A 1 239 ? 6.645 15.149 -24.853 1.00 93.12 239 ALA A N 1
ATOM 1724 C CA . ALA A 1 239 ? 7.891 14.398 -24.675 1.00 93.12 239 ALA A CA 1
ATOM 1725 C C . ALA A 1 239 ? 8.327 14.446 -23.206 1.00 93.12 239 ALA A C 1
ATOM 1727 O O . ALA A 1 239 ? 8.382 15.543 -22.630 1.00 93.12 239 ALA A O 1
ATOM 1728 N N . LEU A 1 240 ? 8.637 13.291 -22.620 1.00 95.31 240 LEU A N 1
ATOM 1729 C CA . LEU A 1 240 ? 8.883 13.145 -21.190 1.00 95.31 240 LEU A CA 1
ATOM 1730 C C . LEU A 1 240 ? 10.371 13.132 -20.808 1.00 95.31 240 LEU A C 1
ATOM 1732 O O . LEU A 1 240 ? 10.640 13.308 -19.626 1.00 95.31 240 LEU A O 1
ATOM 1736 N N . ASP A 1 241 ? 11.323 13.099 -21.754 1.00 94.75 241 ASP A N 1
ATOM 1737 C CA . ASP A 1 241 ? 12.791 13.136 -21.523 1.00 94.75 241 ASP A CA 1
ATOM 1738 C C . ASP A 1 241 ? 13.285 14.147 -20.459 1.00 94.75 241 ASP A C 1
ATOM 1740 O O . ASP A 1 241 ? 14.362 13.989 -19.887 1.00 94.75 241 ASP A O 1
ATOM 1744 N N . ASN A 1 242 ? 12.558 15.248 -20.222 1.00 95.00 242 ASN A N 1
ATOM 1745 C CA . ASN A 1 242 ? 12.938 16.305 -19.269 1.00 95.00 242 ASN A CA 1
ATOM 1746 C C . ASN A 1 242 ? 12.180 16.256 -17.930 1.00 95.00 242 ASN A C 1
ATOM 1748 O O . ASN A 1 242 ? 12.325 17.170 -17.115 1.00 95.00 242 ASN A O 1
ATOM 1752 N N . PHE A 1 243 ? 11.359 15.235 -17.707 1.00 96.19 243 PHE A N 1
ATOM 1753 C CA . PHE A 1 243 ? 10.529 15.067 -16.521 1.00 96.19 243 PHE A CA 1
ATOM 1754 C C . PHE A 1 243 ? 10.972 13.827 -15.752 1.00 96.19 243 PHE A C 1
ATOM 1756 O O . PHE A 1 243 ? 11.437 12.863 -16.342 1.00 96.19 243 PHE A O 1
ATOM 1763 N N . ARG A 1 244 ? 10.803 13.841 -14.430 1.00 95.75 244 ARG A N 1
ATOM 1764 C CA . ARG A 1 244 ? 10.751 12.600 -13.649 1.00 95.75 244 ARG A CA 1
ATOM 1765 C C . ARG A 1 244 ? 9.334 12.046 -13.764 1.00 95.75 244 ARG A C 1
ATOM 1767 O O . ARG A 1 244 ? 8.390 12.835 -13.710 1.00 95.75 244 ARG A O 1
ATOM 1774 N N . VAL A 1 245 ? 9.198 10.745 -13.990 1.00 96.50 245 VAL A N 1
ATOM 1775 C CA . VAL A 1 245 ? 7.914 10.149 -14.400 1.00 96.50 245 VAL A CA 1
ATOM 1776 C C . VAL A 1 245 ? 7.559 8.940 -13.552 1.00 96.50 245 VAL A C 1
ATOM 1778 O O . VAL A 1 245 ? 6.449 8.871 -13.041 1.00 96.50 245 VAL A O 1
ATOM 1781 N N . PHE A 1 246 ? 8.485 7.995 -13.412 1.00 97.75 246 PHE A N 1
ATOM 1782 C CA . PHE A 1 246 ? 8.186 6.676 -12.857 1.00 97.75 246 PHE A CA 1
ATOM 1783 C C . PHE A 1 246 ? 8.357 6.616 -11.344 1.00 97.75 246 PHE A C 1
ATOM 1785 O O . PHE A 1 246 ? 9.165 7.351 -10.770 1.00 97.75 246 PHE A O 1
ATOM 1792 N N . SER A 1 247 ? 7.583 5.742 -10.712 1.00 97.75 247 SER A N 1
ATOM 1793 C CA . SER A 1 247 ? 7.564 5.518 -9.268 1.00 97.75 247 SER A CA 1
ATOM 1794 C C . SER A 1 247 ? 8.491 4.367 -8.858 1.00 97.75 247 SER A C 1
ATOM 1796 O O . SER A 1 247 ? 9.208 3.793 -9.679 1.00 97.75 247 SER A O 1
ATOM 1798 N N . VAL A 1 248 ? 8.486 4.017 -7.568 1.00 98.62 248 VAL A N 1
ATOM 1799 C CA . VAL A 1 248 ? 9.191 2.829 -7.060 1.00 98.62 248 VAL A CA 1
ATOM 1800 C C . VAL A 1 248 ? 8.469 1.541 -7.476 1.00 98.62 248 VAL A C 1
ATOM 1802 O O . VAL A 1 248 ? 9.126 0.592 -7.892 1.00 98.62 248 VAL A O 1
ATOM 1805 N N . LEU A 1 249 ? 7.129 1.526 -7.468 1.00 98.81 249 LEU A N 1
ATOM 1806 C CA . LEU A 1 249 ? 6.323 0.380 -7.913 1.00 98.81 249 LEU A CA 1
ATOM 1807 C C . LEU A 1 249 ? 6.616 -0.017 -9.372 1.00 98.81 249 LEU A C 1
ATOM 1809 O O . LEU A 1 249 ? 6.622 -1.199 -9.717 1.00 98.81 249 LEU A O 1
ATOM 1813 N N . ASP A 1 250 ? 6.916 0.962 -10.228 1.00 98.62 250 ASP A N 1
ATOM 1814 C CA . ASP A 1 250 ? 7.235 0.740 -11.643 1.00 98.62 250 ASP A CA 1
ATOM 1815 C C . ASP A 1 250 ? 8.490 -0.132 -11.860 1.00 98.62 250 ASP A C 1
ATOM 1817 O O . ASP A 1 250 ? 8.637 -0.747 -12.919 1.00 98.62 250 ASP A O 1
ATOM 1821 N N . LEU A 1 251 ? 9.370 -0.267 -10.857 1.00 98.56 251 LEU A N 1
ATOM 1822 C CA . LEU A 1 251 ? 10.548 -1.148 -10.913 1.00 98.56 251 LEU A CA 1
ATOM 1823 C C . LEU A 1 251 ? 10.192 -2.642 -11.018 1.00 98.56 251 LEU A C 1
ATOM 1825 O O . LEU A 1 251 ? 11.058 -3.467 -11.321 1.00 98.56 251 LEU A O 1
ATOM 1829 N N . TYR A 1 252 ? 8.922 -2.981 -10.799 1.00 98.69 252 TYR A N 1
ATOM 1830 C CA . TYR A 1 252 ? 8.399 -4.345 -10.773 1.00 98.69 252 TYR A CA 1
ATOM 1831 C C . TYR A 1 252 ? 7.409 -4.634 -11.905 1.00 98.69 252 TYR A C 1
ATOM 1833 O O . TYR A 1 252 ? 6.705 -5.646 -11.879 1.00 98.69 252 TYR A O 1
ATOM 1841 N N . ARG A 1 253 ? 7.329 -3.748 -12.905 1.00 98.69 253 ARG A N 1
ATOM 1842 C CA . ARG A 1 253 ? 6.378 -3.845 -14.015 1.00 98.69 253 ARG A CA 1
ATOM 1843 C C . ARG A 1 253 ? 7.035 -4.434 -15.263 1.00 98.69 253 ARG A C 1
ATOM 1845 O O . ARG A 1 253 ? 7.915 -3.821 -15.868 1.00 98.69 253 ARG A O 1
ATOM 1852 N N . TYR A 1 254 ? 6.568 -5.607 -15.688 1.00 98.81 254 TYR A N 1
ATOM 1853 C CA . TYR A 1 254 ? 7.105 -6.349 -16.836 1.00 98.81 254 TYR A CA 1
ATOM 1854 C C . TYR A 1 254 ? 6.004 -6.767 -17.805 1.00 98.81 254 TYR A C 1
ATOM 1856 O O . TYR A 1 254 ? 4.824 -6.784 -17.464 1.00 98.81 254 TYR A O 1
ATOM 1864 N N . SER A 1 255 ? 6.378 -7.163 -19.020 1.00 98.69 255 SER A N 1
ATOM 1865 C CA . SER A 1 255 ? 5.459 -7.820 -19.945 1.00 98.69 255 SER A CA 1
ATOM 1866 C C . SER A 1 255 ? 6.173 -8.827 -20.835 1.00 98.69 255 SER A C 1
ATOM 1868 O O . SER A 1 255 ? 7.395 -8.840 -20.965 1.00 98.69 255 SER A O 1
ATOM 1870 N N . ALA A 1 256 ? 5.398 -9.650 -21.542 1.00 98.44 256 ALA A N 1
ATOM 1871 C CA . ALA A 1 256 ? 5.961 -10.533 -22.559 1.00 98.44 256 ALA A CA 1
ATOM 1872 C C . ALA A 1 256 ? 6.748 -9.768 -23.644 1.00 98.44 256 ALA A C 1
ATOM 1874 O O . ALA A 1 256 ? 7.676 -10.333 -24.221 1.00 98.44 256 ALA A O 1
ATOM 1875 N N . ALA A 1 257 ? 6.393 -8.508 -23.931 1.00 98.12 257 ALA A N 1
ATOM 1876 C CA . ALA A 1 257 ? 7.119 -7.683 -24.891 1.00 98.12 257 ALA A CA 1
ATOM 1877 C C . ALA A 1 257 ? 8.462 -7.219 -24.318 1.00 98.12 257 ALA A C 1
ATOM 1879 O O . ALA A 1 257 ? 9.483 -7.387 -24.982 1.00 98.12 257 ALA A O 1
ATOM 1880 N N . SER A 1 258 ? 8.481 -6.725 -23.076 1.00 98.44 258 SER A N 1
ATOM 1881 C CA . SER A 1 258 ? 9.719 -6.266 -22.440 1.00 98.44 258 SER A CA 1
ATOM 1882 C C . SER A 1 258 ? 10.714 -7.413 -22.236 1.00 98.44 258 SER A C 1
ATOM 1884 O O . SER A 1 258 ? 11.900 -7.270 -22.524 1.00 98.44 258 SER A O 1
ATOM 1886 N N . LEU A 1 259 ? 10.231 -8.608 -21.886 1.00 98.44 259 LEU A N 1
ATOM 1887 C CA . LEU A 1 259 ? 11.053 -9.818 -21.758 1.00 98.44 259 LEU A CA 1
ATOM 1888 C C . LEU A 1 259 ? 11.555 -10.365 -23.104 1.00 98.44 259 LEU A C 1
ATOM 1890 O O . LEU A 1 259 ? 12.573 -11.061 -23.157 1.00 98.44 259 LEU A O 1
ATOM 1894 N N . ALA A 1 260 ? 10.877 -10.038 -24.205 1.00 98.06 260 ALA A N 1
ATOM 1895 C CA . ALA A 1 260 ? 11.284 -10.426 -25.553 1.00 98.06 260 ALA A CA 1
ATOM 1896 C C . ALA A 1 260 ? 12.284 -9.451 -26.200 1.00 98.06 260 ALA A C 1
ATOM 1898 O O . ALA A 1 260 ? 12.797 -9.756 -27.284 1.00 98.06 260 ALA A O 1
ATOM 1899 N N . GLU A 1 261 ? 12.582 -8.310 -25.569 1.00 98.06 261 GLU A N 1
ATOM 1900 C CA . GLU A 1 261 ? 13.531 -7.337 -26.106 1.00 98.06 261 GLU A CA 1
ATOM 1901 C C . GLU A 1 261 ? 14.927 -7.959 -26.313 1.00 98.06 261 GLU A C 1
ATOM 1903 O O . GLU A 1 261 ? 15.459 -8.659 -25.441 1.00 98.06 261 GLU A O 1
ATOM 1908 N N . PRO A 1 262 ? 15.574 -7.721 -27.470 1.00 95.69 262 PRO A N 1
ATOM 1909 C CA . PRO A 1 262 ? 16.935 -8.181 -27.693 1.00 95.69 262 PRO A CA 1
ATOM 1910 C C . PRO A 1 262 ? 17.904 -7.419 -26.784 1.00 95.69 262 PRO A C 1
ATOM 1912 O O . PRO A 1 262 ? 17.725 -6.234 -26.527 1.00 95.69 262 PRO A O 1
ATOM 1915 N N . SER A 1 263 ? 19.003 -8.052 -26.372 1.00 94.81 263 SER A N 1
ATOM 1916 C CA . SER A 1 263 ? 20.017 -7.411 -25.514 1.00 94.81 263 SER A CA 1
ATOM 1917 C C . SER A 1 263 ? 19.438 -6.930 -24.176 1.00 94.81 263 SER A C 1
ATOM 1919 O O . SER A 1 263 ? 19.496 -5.742 -23.860 1.00 94.81 263 SER A O 1
ATOM 1921 N N . GLN A 1 264 ? 18.863 -7.859 -23.411 1.00 96.75 264 GLN A N 1
ATOM 1922 C CA . GLN A 1 264 ? 18.438 -7.613 -22.033 1.00 96.75 264 GLN A CA 1
ATOM 1923 C C . GLN A 1 264 ? 19.587 -7.039 -21.175 1.00 96.75 264 GLN A C 1
ATOM 1925 O O . GLN A 1 264 ? 20.762 -7.308 -21.471 1.00 96.75 264 GLN A O 1
ATOM 1930 N N . PRO A 1 265 ? 19.272 -6.277 -20.110 1.00 95.44 265 PRO A N 1
ATOM 1931 C CA . PRO A 1 265 ? 20.241 -5.888 -19.094 1.00 95.44 265 PRO A CA 1
ATOM 1932 C C . PRO A 1 265 ? 21.008 -7.093 -18.520 1.00 95.44 265 PRO A C 1
ATOM 1934 O O . PRO A 1 265 ? 20.551 -8.232 -18.566 1.00 95.44 265 PRO A O 1
ATOM 1937 N N . ALA A 1 266 ? 22.208 -6.853 -17.980 1.00 92.50 266 ALA A N 1
ATOM 1938 C CA . ALA A 1 266 ? 23.057 -7.936 -17.464 1.00 92.50 266 ALA A CA 1
ATOM 1939 C C . ALA A 1 266 ? 22.489 -8.622 -16.203 1.00 92.50 266 ALA A C 1
ATOM 1941 O O . ALA A 1 266 ? 22.807 -9.781 -15.946 1.00 92.50 266 ALA A O 1
ATOM 1942 N N . THR A 1 267 ? 21.680 -7.895 -15.430 1.00 92.44 267 THR A N 1
ATOM 1943 C CA . THR A 1 267 ? 20.861 -8.370 -14.305 1.00 92.44 267 THR A CA 1
ATOM 1944 C C . THR A 1 267 ? 19.479 -7.733 -14.436 1.00 92.44 267 THR A C 1
ATOM 1946 O O . THR A 1 267 ? 19.387 -6.614 -14.941 1.00 92.44 267 THR A O 1
ATOM 1949 N N . GLY A 1 268 ? 18.421 -8.425 -14.014 1.00 93.38 268 GLY A N 1
ATOM 1950 C CA . GLY A 1 268 ? 17.045 -7.999 -14.282 1.00 93.38 268 GLY A CA 1
ATOM 1951 C C . GLY A 1 268 ? 16.649 -8.108 -15.755 1.00 93.38 268 GLY A C 1
ATOM 1952 O O . GLY A 1 268 ? 17.300 -8.802 -16.538 1.00 93.38 268 GLY A O 1
ATOM 1953 N N . ALA A 1 269 ? 15.586 -7.403 -16.135 1.00 97.50 269 ALA A N 1
ATOM 1954 C CA . ALA A 1 269 ? 15.082 -7.354 -17.506 1.00 97.50 269 ALA A CA 1
ATOM 1955 C C . ALA A 1 269 ? 14.555 -5.955 -17.845 1.00 97.50 269 ALA A C 1
ATOM 1957 O O . ALA A 1 269 ? 14.314 -5.162 -16.936 1.00 97.50 269 ALA A O 1
ATOM 1958 N N . VAL A 1 270 ? 14.379 -5.652 -19.136 1.00 98.56 270 VAL A N 1
ATOM 1959 C CA . VAL A 1 270 ? 13.710 -4.419 -19.587 1.00 98.56 270 VAL A CA 1
ATOM 1960 C C . VAL A 1 270 ? 12.321 -4.333 -18.937 1.00 98.56 270 VAL A C 1
ATOM 1962 O O . VAL A 1 270 ? 11.557 -5.303 -18.969 1.00 98.56 270 VAL A O 1
ATOM 1965 N N . LEU A 1 271 ? 12.006 -3.180 -18.345 1.00 98.62 271 LEU A N 1
ATOM 1966 C CA . LEU A 1 271 ? 10.701 -2.907 -17.725 1.00 98.62 271 LEU A CA 1
ATOM 1967 C C . LEU A 1 271 ? 9.647 -2.588 -18.793 1.00 98.62 271 LEU A C 1
ATOM 1969 O O . LEU A 1 271 ? 9.995 -2.193 -19.904 1.00 98.62 271 LEU A O 1
ATOM 1973 N N . ASP A 1 272 ? 8.362 -2.727 -18.472 1.00 98.56 272 ASP A N 1
ATOM 1974 C CA . ASP A 1 272 ? 7.267 -2.274 -19.340 1.00 98.56 272 ASP A CA 1
ATOM 1975 C C . ASP A 1 272 ? 6.483 -1.125 -18.710 1.00 98.56 272 ASP A C 1
ATOM 1977 O O . ASP A 1 272 ? 5.513 -1.335 -17.982 1.00 98.56 272 ASP A O 1
ATOM 1981 N N . LEU A 1 273 ? 6.897 0.100 -19.020 1.00 97.81 273 LEU A N 1
ATOM 1982 C CA . LEU A 1 273 ? 6.270 1.333 -18.551 1.00 97.81 273 LEU A CA 1
ATOM 1983 C C . LEU A 1 273 ? 5.452 2.008 -19.665 1.00 97.81 273 LEU A C 1
ATOM 1985 O O . LEU A 1 273 ? 5.252 3.225 -19.673 1.00 97.81 273 LEU A O 1
ATOM 1989 N N . ALA A 1 274 ? 4.983 1.215 -20.631 1.00 97.38 274 ALA A N 1
ATOM 1990 C CA . ALA A 1 274 ? 4.031 1.644 -21.642 1.00 97.38 274 ALA A CA 1
ATOM 1991 C C . ALA A 1 274 ? 2.582 1.523 -21.129 1.00 97.38 274 ALA A C 1
ATOM 1993 O O . ALA A 1 274 ? 2.257 0.710 -20.255 1.00 97.38 274 ALA A O 1
ATOM 1994 N N . PHE A 1 275 ? 1.684 2.331 -21.697 1.00 96.75 275 PHE A N 1
ATOM 1995 C CA . PHE A 1 275 ? 0.247 2.140 -21.507 1.00 96.75 275 PHE A CA 1
ATOM 1996 C C . PHE A 1 275 ? -0.261 0.972 -22.368 1.00 96.75 275 PHE A C 1
ATOM 1998 O O . PHE A 1 275 ? 0.336 0.586 -23.378 1.00 96.75 275 PHE A O 1
ATOM 2005 N N . GLY A 1 276 ? -1.434 0.447 -22.022 1.00 95.56 276 GLY A N 1
ATOM 2006 C CA . GLY A 1 276 ? -2.040 -0.694 -22.704 1.00 95.56 276 GLY A CA 1
ATOM 2007 C C . GLY A 1 276 ? -1.298 -2.011 -22.448 1.00 95.56 276 GLY A C 1
ATOM 2008 O O . GLY A 1 276 ? -0.597 -2.175 -21.454 1.00 95.56 276 GLY A O 1
ATOM 2009 N N . GLY A 1 277 ? -1.476 -2.973 -23.356 1.00 95.25 277 GLY A N 1
ATOM 2010 C CA . GLY A 1 277 ? -0.821 -4.280 -23.266 1.00 95.25 277 GLY A CA 1
ATOM 2011 C C . GLY A 1 277 ? -1.367 -5.170 -22.144 1.00 95.25 277 GLY A C 1
ATOM 2012 O O . GLY A 1 277 ? -2.518 -5.037 -21.748 1.00 95.25 277 GLY A O 1
ATOM 2013 N N . ASN A 1 278 ? -0.534 -6.109 -21.682 1.00 96.69 278 ASN A N 1
ATOM 2014 C CA . ASN A 1 278 ? -0.814 -6.975 -20.528 1.00 96.69 278 ASN A CA 1
ATOM 2015 C C . ASN A 1 278 ? 0.401 -6.988 -19.575 1.00 96.69 278 ASN A C 1
ATOM 2017 O O . ASN A 1 278 ? 1.078 -8.017 -19.469 1.00 96.69 278 ASN A O 1
ATOM 2021 N N . PRO A 1 279 ? 0.757 -5.839 -18.978 1.00 98.12 279 PRO A N 1
ATOM 2022 C CA . PRO A 1 279 ? 1.839 -5.766 -18.012 1.00 98.12 279 PRO A CA 1
ATOM 2023 C C . PRO A 1 279 ? 1.440 -6.431 -16.692 1.00 98.12 279 PRO A C 1
ATOM 2025 O O . PRO A 1 279 ? 0.266 -6.467 -16.313 1.00 98.12 279 PRO A O 1
ATOM 2028 N N . PHE A 1 280 ? 2.432 -6.953 -15.987 1.00 98.62 280 PHE A N 1
ATOM 2029 C CA . PHE A 1 280 ? 2.258 -7.682 -14.741 1.00 98.62 280 PHE A CA 1
ATOM 2030 C C . PHE A 1 280 ? 3.314 -7.288 -13.708 1.00 98.62 280 PHE A C 1
ATOM 2032 O O . PHE A 1 280 ? 4.401 -6.821 -14.056 1.00 98.62 280 PHE A O 1
ATOM 2039 N N . PHE A 1 281 ? 2.962 -7.485 -12.443 1.00 98.75 281 PHE A N 1
ATOM 2040 C CA . PHE A 1 281 ? 3.833 -7.329 -11.288 1.00 98.75 281 PHE A CA 1
ATOM 2041 C C . PHE A 1 281 ? 4.700 -8.571 -11.100 1.00 98.75 281 PHE A C 1
ATOM 2043 O O . PHE A 1 281 ? 4.203 -9.703 -11.162 1.00 98.75 281 PHE A O 1
ATOM 2050 N N . SER A 1 282 ? 5.995 -8.356 -10.893 1.00 98.44 282 SER A N 1
ATOM 2051 C CA . SER A 1 282 ? 6.979 -9.409 -10.674 1.00 98.44 282 SER A CA 1
ATOM 2052 C C . SER A 1 282 ? 8.180 -8.877 -9.899 1.00 98.44 282 SER A C 1
ATOM 2054 O O . SER A 1 282 ? 8.736 -7.834 -10.241 1.00 98.44 282 SER A O 1
ATOM 2056 N N . ILE A 1 283 ? 8.618 -9.643 -8.902 1.00 97.31 283 ILE A N 1
ATOM 2057 C CA . ILE A 1 283 ? 9.796 -9.335 -8.075 1.00 97.31 283 ILE A CA 1
ATOM 2058 C C . ILE A 1 283 ? 11.026 -10.166 -8.476 1.00 97.31 283 ILE A C 1
ATOM 2060 O O . ILE A 1 283 ? 12.133 -9.925 -8.013 1.00 97.31 283 ILE A O 1
ATOM 2064 N N . ASP A 1 284 ? 10.866 -11.135 -9.381 1.00 94.75 284 ASP A N 1
ATOM 2065 C CA . ASP A 1 284 ? 11.915 -12.062 -9.821 1.00 94.75 284 ASP A CA 1
ATOM 2066 C C . ASP A 1 284 ? 12.417 -11.760 -11.247 1.00 94.75 284 ASP A C 1
ATOM 2068 O O . ASP A 1 284 ? 12.785 -12.653 -12.013 1.00 94.75 284 ASP A O 1
ATOM 2072 N N . GLY A 1 285 ? 12.421 -10.475 -11.620 1.00 93.62 285 GLY A N 1
ATOM 2073 C CA . GLY A 1 285 ? 12.906 -10.007 -12.924 1.00 93.62 285 GLY A CA 1
ATOM 2074 C C . GLY A 1 285 ? 11.992 -10.377 -14.097 1.00 93.62 285 GLY A C 1
ATOM 2075 O O . GLY A 1 285 ? 12.464 -10.505 -15.228 1.00 93.62 285 GLY A O 1
ATOM 2076 N N . GLY A 1 286 ? 10.700 -10.582 -13.832 1.00 95.44 286 GLY A N 1
ATOM 2077 C CA . GLY A 1 286 ? 9.691 -10.953 -14.822 1.00 95.44 286 GLY A CA 1
ATOM 2078 C C . GLY A 1 286 ? 9.539 -12.460 -15.043 1.00 9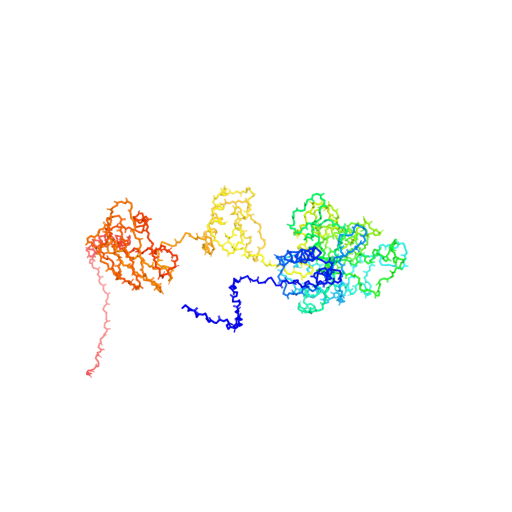5.44 286 GLY A C 1
ATOM 2079 O O . GLY A 1 286 ? 8.855 -12.859 -15.988 1.00 95.44 286 GLY A O 1
ATOM 2080 N N . ALA A 1 287 ? 10.164 -13.314 -14.225 1.00 93.50 287 ALA A N 1
ATOM 2081 C CA . ALA A 1 287 ? 10.056 -14.765 -14.383 1.00 93.50 287 ALA A CA 1
ATOM 2082 C C . ALA A 1 287 ? 8.679 -15.299 -13.948 1.00 93.50 287 ALA A C 1
ATOM 2084 O O . ALA A 1 287 ? 8.141 -16.204 -14.597 1.00 93.50 287 ALA A O 1
ATOM 2085 N N . THR A 1 288 ? 8.082 -14.696 -12.920 1.00 91.31 288 THR A N 1
ATOM 2086 C CA . THR A 1 288 ? 6.754 -15.025 -12.396 1.00 91.31 288 THR A CA 1
ATOM 2087 C C . THR A 1 288 ? 5.818 -13.827 -12.512 1.00 91.31 288 THR A C 1
ATOM 2089 O O . THR A 1 288 ? 6.150 -12.725 -12.093 1.00 91.31 288 THR A O 1
ATOM 2092 N N . SER A 1 289 ? 4.617 -14.048 -13.052 1.00 95.12 289 SER A N 1
ATOM 2093 C CA . SER A 1 289 ? 3.537 -13.055 -13.056 1.00 95.12 289 SER A CA 1
ATOM 2094 C C . SER A 1 289 ? 2.703 -13.200 -11.786 1.00 95.12 289 SER A C 1
ATOM 2096 O O . SER A 1 289 ? 1.853 -14.089 -11.727 1.00 95.12 289 SER A O 1
ATOM 2098 N N . LEU A 1 290 ? 2.932 -12.330 -10.802 1.00 91.94 290 LEU A N 1
ATOM 2099 C CA . LEU A 1 290 ? 2.247 -12.349 -9.502 1.00 91.94 290 LEU A CA 1
ATOM 2100 C C . LEU A 1 290 ? 0.857 -11.708 -9.582 1.00 91.94 290 LEU A C 1
ATOM 2102 O O . LEU A 1 290 ? -0.115 -12.256 -9.069 1.00 91.94 290 LEU A O 1
ATOM 2106 N N . ALA A 1 291 ? 0.746 -10.591 -10.304 1.00 95.94 291 ALA A N 1
ATOM 2107 C CA . ALA A 1 291 ? -0.516 -9.896 -10.534 1.00 95.94 291 ALA A CA 1
ATOM 2108 C C . ALA A 1 291 ? -0.521 -9.132 -11.849 1.00 95.94 291 ALA A C 1
ATOM 2110 O O . ALA A 1 291 ? 0.524 -8.872 -12.433 1.00 95.94 291 ALA A O 1
ATOM 2111 N N . THR A 1 292 ? -1.705 -8.777 -12.335 1.00 97.69 292 THR A N 1
ATOM 2112 C CA . THR A 1 292 ? -1.860 -7.996 -13.568 1.00 97.69 292 THR A CA 1
ATOM 2113 C C . THR A 1 292 ? -2.163 -6.556 -13.209 1.00 97.69 292 THR A C 1
ATOM 2115 O O . THR A 1 292 ? -2.979 -6.303 -12.331 1.00 97.69 292 THR A O 1
ATOM 2118 N N . PHE A 1 293 ? -1.533 -5.618 -13.906 1.00 98.50 293 PHE A N 1
ATOM 2119 C CA . PHE A 1 293 ? -1.833 -4.208 -13.716 1.00 98.50 293 PHE A CA 1
ATOM 2120 C C . PHE A 1 293 ? -2.958 -3.750 -14.634 1.00 98.50 293 PHE A C 1
ATOM 2122 O O . PHE A 1 293 ? -3.102 -4.206 -15.773 1.00 98.50 293 PHE A O 1
ATOM 2129 N N . SER A 1 294 ? -3.694 -2.751 -14.169 1.00 98.12 294 SER A N 1
ATOM 2130 C CA . SER A 1 294 ? -4.438 -1.878 -15.058 1.00 98.12 294 SER A CA 1
ATOM 2131 C C . SER A 1 294 ? -3.481 -1.088 -15.978 1.00 98.12 294 SER A C 1
ATOM 2133 O O . SER A 1 294 ? -2.272 -0.965 -15.741 1.00 98.12 294 SER A O 1
ATOM 2135 N N . THR A 1 295 ? -3.996 -0.599 -17.108 1.00 97.00 295 THR A N 1
ATOM 2136 C CA . THR A 1 295 ? -3.149 -0.204 -18.247 1.00 97.00 295 THR A CA 1
ATOM 2137 C C . THR A 1 295 ? -3.408 1.200 -18.793 1.00 97.00 295 THR A C 1
ATOM 2139 O O . THR A 1 295 ? -2.947 1.499 -19.894 1.00 97.00 295 THR A O 1
ATOM 2142 N N . GLY A 1 296 ? -4.160 2.047 -18.092 1.00 97.00 296 GLY A N 1
ATOM 2143 C CA . GLY A 1 296 ? -4.397 3.441 -18.480 1.00 97.00 296 GLY A CA 1
ATOM 2144 C C . GLY A 1 296 ? -5.861 3.756 -18.799 1.00 97.00 296 GLY A C 1
ATOM 2145 O O . GLY A 1 296 ? -6.612 2.934 -19.342 1.00 97.00 296 GLY A O 1
ATOM 2146 N N . SER A 1 297 ? -6.260 4.980 -18.464 1.00 97.00 297 SER A N 1
ATOM 2147 C CA . SER A 1 297 ? -7.627 5.492 -18.597 1.00 97.00 297 SER A CA 1
ATOM 2148 C C . SER A 1 297 ? -7.961 5.941 -20.021 1.00 97.00 297 SER A C 1
ATOM 2150 O O . SER A 1 297 ? -9.126 5.893 -20.418 1.00 97.00 297 SER A O 1
ATOM 2152 N N . PHE A 1 298 ? -6.963 6.370 -20.796 1.00 96.88 298 PHE A N 1
ATOM 2153 C CA . PHE A 1 298 ? -7.157 6.934 -22.136 1.00 96.88 298 PHE A CA 1
ATOM 2154 C C . PHE A 1 298 ? -6.756 5.966 -23.248 1.00 96.88 298 PHE A C 1
ATOM 2156 O O . PHE A 1 298 ? -7.504 5.789 -24.211 1.00 96.88 298 PHE A O 1
ATOM 2163 N N . ASN A 1 299 ? -5.595 5.331 -23.118 1.00 96.06 299 ASN A N 1
ATOM 2164 C CA . ASN A 1 299 ? -5.016 4.451 -24.133 1.00 96.06 299 ASN A CA 1
ATOM 2165 C C . ASN A 1 299 ? -5.014 2.970 -23.721 1.00 96.06 299 ASN A C 1
ATOM 2167 O O . ASN A 1 299 ? -4.570 2.117 -24.492 1.00 96.06 299 ASN A O 1
ATOM 2171 N N . GLY A 1 300 ? -5.500 2.668 -22.515 1.00 95.94 300 GLY A N 1
ATOM 2172 C CA . GLY A 1 300 ? -5.577 1.327 -21.950 1.00 95.94 300 GLY A CA 1
ATOM 2173 C C . GLY A 1 300 ? -6.998 0.778 -21.854 1.00 95.94 300 GLY A C 1
ATOM 2174 O O . GLY A 1 300 ? -7.828 0.950 -22.748 1.00 95.94 300 GLY A O 1
ATOM 2175 N N . ILE A 1 301 ? -7.266 0.090 -20.745 1.00 95.44 301 ILE A N 1
ATOM 2176 C CA . ILE A 1 301 ? -8.551 -0.554 -20.444 1.00 95.44 301 ILE A CA 1
ATOM 2177 C C . ILE A 1 301 ? -9.598 0.388 -19.826 1.00 95.44 301 ILE A C 1
ATOM 2179 O O . ILE A 1 301 ? -10.700 -0.055 -19.511 1.00 95.44 301 ILE A O 1
ATOM 2183 N N . GLY A 1 302 ? -9.284 1.675 -19.654 1.00 96.25 302 GLY A N 1
ATOM 2184 C CA . GLY A 1 302 ? -10.205 2.667 -19.087 1.00 96.25 302 GLY A CA 1
ATOM 2185 C C . GLY A 1 302 ? -10.095 2.848 -17.570 1.00 96.25 302 GLY A C 1
ATOM 2186 O O . GLY A 1 302 ? -10.964 3.483 -16.977 1.00 96.25 302 GLY A O 1
ATOM 2187 N N . ARG A 1 303 ? -9.037 2.313 -16.952 1.00 96.44 303 ARG A N 1
ATOM 2188 C CA . ARG A 1 303 ? -8.703 2.448 -15.526 1.00 96.44 303 ARG A CA 1
ATOM 2189 C C . ARG A 1 303 ? -7.245 2.892 -15.380 1.00 96.44 303 ARG A C 1
ATOM 2191 O O . ARG A 1 303 ? -6.427 2.571 -16.239 1.00 96.44 303 ARG A O 1
ATOM 2198 N N . GLN A 1 304 ? -6.921 3.637 -14.325 1.00 96.75 304 GLN A N 1
ATOM 2199 C CA . GLN A 1 304 ? -5.562 4.141 -14.071 1.00 96.75 304 GLN A CA 1
ATOM 2200 C C . GLN A 1 304 ? -4.567 2.987 -13.921 1.00 96.75 304 GLN A C 1
ATOM 2202 O O . GLN A 1 304 ? -4.942 1.913 -13.458 1.00 96.75 304 GLN A O 1
ATOM 2207 N N . ALA A 1 305 ? -3.334 3.171 -14.380 1.00 97.81 305 ALA A N 1
ATOM 2208 C CA . ALA A 1 305 ? -2.292 2.150 -14.363 1.00 97.81 305 ALA A CA 1
ATOM 2209 C C . ALA A 1 305 ? -1.659 1.956 -12.978 1.00 97.81 305 ALA A C 1
ATOM 2211 O O . ALA A 1 305 ? -1.081 0.896 -12.732 1.00 97.81 305 ALA A O 1
ATOM 2212 N N . SER A 1 306 ? -1.829 2.925 -12.076 1.00 97.62 306 SER A N 1
ATOM 2213 C CA . SER A 1 306 ? -1.559 2.864 -10.635 1.00 97.62 306 SER A CA 1
ATOM 2214 C C . SER A 1 306 ? -2.452 1.885 -9.858 1.00 97.62 306 SER A C 1
ATOM 2216 O O . SER A 1 306 ? -2.738 2.121 -8.695 1.00 97.62 306 SER A O 1
ATOM 2218 N N . HIS A 1 307 ? -2.943 0.816 -10.483 1.00 98.56 307 HIS A N 1
ATOM 2219 C CA . HIS A 1 307 ? -3.916 -0.102 -9.895 1.00 98.56 307 HIS A CA 1
ATOM 2220 C C . HIS A 1 307 ? -3.691 -1.538 -10.358 1.00 98.56 307 HIS A C 1
ATOM 2222 O O . HIS A 1 307 ? -3.189 -1.780 -11.466 1.00 98.56 307 HIS A O 1
ATOM 2228 N N . TRP A 1 308 ? -4.160 -2.490 -9.554 1.00 98.19 308 TRP A N 1
ATOM 2229 C CA . TRP A 1 308 ? -4.408 -3.851 -10.021 1.00 98.19 308 TRP A CA 1
ATOM 2230 C C . TRP A 1 308 ? -5.452 -3.880 -11.142 1.00 98.19 308 TRP A C 1
ATOM 2232 O O . TRP A 1 308 ? -6.126 -2.891 -11.443 1.00 98.19 308 TRP A O 1
ATOM 2242 N N . LEU A 1 309 ? -5.562 -5.016 -11.824 1.00 96.75 309 LEU A N 1
ATOM 2243 C CA . LEU A 1 309 ? -6.583 -5.193 -12.844 1.00 96.75 309 LEU A CA 1
ATOM 2244 C C . LEU A 1 309 ? -7.954 -5.428 -12.185 1.00 96.75 309 LEU A C 1
ATOM 2246 O O . LEU A 1 309 ? -8.146 -6.397 -11.456 1.00 96.75 309 LEU A O 1
ATOM 2250 N N . ASP A 1 310 ? -8.895 -4.548 -12.524 1.00 94.31 310 ASP A N 1
ATOM 2251 C CA . ASP A 1 310 ? -10.284 -4.502 -12.042 1.00 94.31 310 ASP A CA 1
ATOM 2252 C C . ASP A 1 310 ? -10.997 -5.876 -12.083 1.00 94.31 310 ASP A C 1
ATOM 2254 O O . ASP A 1 310 ? -10.947 -6.587 -13.097 1.00 94.31 310 ASP A O 1
ATOM 2258 N N . ASN A 1 311 ? -11.738 -6.212 -11.022 1.00 88.12 311 ASN A N 1
ATOM 2259 C CA . ASN A 1 311 ? -12.591 -7.405 -10.864 1.00 88.12 311 ASN A CA 1
ATOM 2260 C C . ASN A 1 311 ? -11.863 -8.762 -10.858 1.00 88.12 311 ASN A C 1
ATOM 2262 O O . ASN A 1 311 ? -12.453 -9.787 -11.227 1.00 88.12 311 ASN A O 1
ATOM 2266 N N . LEU A 1 312 ? -10.596 -8.805 -10.441 1.00 88.44 312 LEU A N 1
ATOM 2267 C CA . LEU A 1 312 ? -9.867 -10.067 -10.252 1.00 88.44 312 LEU A CA 1
ATOM 2268 C C . LEU A 1 312 ? -9.725 -10.498 -8.788 1.00 88.44 312 LEU A C 1
ATOM 2270 O O . LEU A 1 312 ? -9.210 -11.588 -8.542 1.00 88.44 312 LEU A O 1
ATOM 2274 N N . GLY A 1 313 ? -10.185 -9.680 -7.834 1.00 86.75 313 GLY A N 1
ATOM 2275 C CA . GLY A 1 313 ? -10.002 -9.942 -6.402 1.00 86.75 313 GLY A CA 1
ATOM 2276 C C . GLY A 1 313 ? -8.522 -9.998 -6.016 1.00 86.75 313 GLY A C 1
ATOM 2277 O O . GLY A 1 313 ? -8.134 -10.816 -5.188 1.00 86.75 313 GLY A O 1
ATOM 2278 N N . GLN A 1 314 ? -7.696 -9.196 -6.697 1.00 88.31 314 GLN A N 1
ATOM 2279 C CA . GLN A 1 314 ? -6.244 -9.179 -6.526 1.00 88.31 314 GLN A CA 1
ATOM 2280 C C . GLN A 1 314 ? -5.827 -8.488 -5.237 1.00 88.31 314 GLN A C 1
ATOM 2282 O O . GLN A 1 314 ? -4.857 -8.923 -4.636 1.00 88.31 314 GLN A O 1
ATOM 2287 N N . GLY A 1 315 ? -6.557 -7.459 -4.821 1.00 94.00 315 GLY A N 1
ATOM 2288 C CA . GLY A 1 315 ? -6.189 -6.671 -3.664 1.00 94.00 315 GLY A CA 1
ATOM 2289 C C . GLY A 1 315 ? -7.051 -5.440 -3.486 1.00 94.00 315 GLY A C 1
ATOM 2290 O O . GLY A 1 315 ? -7.901 -5.148 -4.329 1.00 94.00 315 GLY A O 1
ATOM 2291 N N . ILE A 1 316 ? -6.793 -4.708 -2.406 1.00 95.56 316 ILE A N 1
ATOM 2292 C CA . ILE A 1 316 ? -7.476 -3.450 -2.108 1.00 95.56 316 ILE A CA 1
ATOM 2293 C C . ILE A 1 316 ? -7.175 -2.382 -3.158 1.00 95.56 316 ILE A C 1
ATOM 2295 O O . ILE A 1 316 ? -8.006 -1.509 -3.378 1.00 95.56 316 ILE A O 1
ATOM 2299 N N . MET A 1 317 ? -6.037 -2.473 -3.859 1.00 98.12 317 MET A N 1
ATOM 2300 C CA . MET A 1 317 ? -5.650 -1.546 -4.933 1.00 98.12 317 MET A CA 1
ATOM 2301 C C . MET A 1 317 ? -6.366 -1.820 -6.276 1.00 98.12 317 MET A C 1
ATOM 2303 O O . MET A 1 317 ? -5.839 -1.508 -7.349 1.00 98.12 317 MET A O 1
ATOM 2307 N N . ASP A 1 318 ? -7.561 -2.420 -6.241 1.00 95.12 318 ASP A N 1
ATOM 2308 C CA . ASP A 1 318 ? -8.488 -2.502 -7.379 1.00 95.12 318 ASP A CA 1
ATOM 2309 C C . ASP A 1 318 ? -9.041 -1.097 -7.709 1.00 95.12 318 ASP A C 1
ATOM 2311 O O . ASP A 1 318 ? -9.385 -0.347 -6.798 1.00 95.12 318 ASP A O 1
ATOM 2315 N N . PRO A 1 319 ? -9.133 -0.691 -8.991 1.00 94.88 319 PRO A N 1
ATOM 2316 C CA . PRO A 1 319 ? -9.583 0.650 -9.372 1.00 94.88 319 PRO A CA 1
ATOM 2317 C C . PRO A 1 319 ? -11.079 0.908 -9.171 1.00 94.88 319 PRO A C 1
ATOM 2319 O O . PRO A 1 319 ? -11.561 1.991 -9.535 1.00 94.88 319 PRO A O 1
ATOM 2322 N N . THR A 1 320 ? -11.848 -0.066 -8.681 1.00 93.12 320 THR A N 1
ATOM 2323 C CA . THR A 1 320 ? -13.254 0.130 -8.342 1.00 93.12 320 THR A CA 1
ATOM 2324 C C . THR A 1 320 ? -13.641 -0.476 -7.009 1.00 93.12 320 THR A C 1
ATOM 2326 O O . THR A 1 320 ? -13.115 -1.491 -6.583 1.00 93.12 320 THR A O 1
ATOM 2329 N N . PHE A 1 321 ? -14.636 0.156 -6.390 1.00 91.62 321 PHE A N 1
ATOM 2330 C CA . PHE A 1 321 ? -15.337 -0.357 -5.224 1.00 91.62 321 PHE A CA 1
ATOM 2331 C C . PHE A 1 321 ? -16.828 -0.435 -5.538 1.00 91.62 321 PHE A C 1
ATOM 2333 O O . PHE A 1 321 ? -17.420 0.533 -6.036 1.00 91.62 321 PHE A O 1
ATOM 2340 N N . GLY A 1 322 ? -17.443 -1.582 -5.269 1.00 91.56 322 GLY A N 1
ATOM 2341 C CA . GLY A 1 322 ? -18.883 -1.784 -5.342 1.00 91.56 322 GLY A CA 1
ATOM 2342 C C . GLY A 1 322 ? -19.614 -1.324 -4.076 1.00 91.56 322 GLY A C 1
ATOM 2343 O O . GLY A 1 322 ? -19.075 -1.329 -2.976 1.00 91.56 322 GLY A O 1
ATOM 2344 N N . ALA A 1 323 ? -20.892 -0.958 -4.209 1.00 92.50 323 ALA A N 1
ATOM 2345 C CA . ALA A 1 323 ? -21.746 -0.767 -3.034 1.00 92.50 323 ALA A CA 1
ATOM 2346 C C . ALA A 1 323 ? -22.047 -2.128 -2.378 1.00 92.50 323 ALA A C 1
ATOM 2348 O O . ALA A 1 323 ? -22.427 -3.076 -3.075 1.00 92.50 323 ALA A O 1
ATOM 2349 N N . GLY A 1 324 ? -21.924 -2.212 -1.053 1.00 89.94 324 GLY A N 1
ATOM 2350 C CA . GLY A 1 324 ? -22.029 -3.456 -0.282 1.00 89.94 324 GLY A CA 1
ATOM 2351 C C . GLY A 1 324 ? -20.781 -4.347 -0.330 1.00 89.94 324 GLY A C 1
ATOM 2352 O O . GLY A 1 324 ? -20.839 -5.482 0.140 1.00 89.94 324 GLY A O 1
ATOM 2353 N N . GLU A 1 325 ? -19.685 -3.873 -0.926 1.00 90.75 325 GLU A N 1
ATOM 2354 C CA . GLU A 1 325 ? -18.385 -4.545 -0.927 1.00 90.75 325 GLU A CA 1
ATOM 2355 C C . GLU A 1 325 ? -17.529 -4.061 0.245 1.00 90.75 325 GLU A C 1
ATOM 2357 O O . GLU A 1 325 ? -17.519 -2.870 0.546 1.00 90.75 325 GLU A O 1
ATOM 2362 N N . VAL A 1 326 ? -16.814 -4.991 0.881 1.00 90.06 326 VAL A N 1
ATOM 2363 C CA . VAL A 1 326 ? -15.831 -4.701 1.933 1.00 90.06 326 VAL A CA 1
ATOM 2364 C C . VAL A 1 326 ? -14.444 -4.685 1.307 1.00 90.06 326 VAL A C 1
ATOM 2366 O O . VAL A 1 326 ? -14.078 -5.637 0.613 1.00 90.06 326 VAL A O 1
ATOM 2369 N N . GLY A 1 327 ? -13.676 -3.629 1.567 1.00 86.94 327 GLY A N 1
ATOM 2370 C CA . GLY A 1 327 ? -12.293 -3.524 1.110 1.00 86.94 327 GLY A CA 1
ATOM 2371 C C . GLY A 1 327 ? -11.378 -4.420 1.929 1.00 86.94 327 GLY A C 1
ATOM 2372 O O . GLY A 1 327 ? -11.409 -4.385 3.156 1.00 86.94 327 GLY A O 1
ATOM 2373 N N . VAL A 1 328 ? -10.550 -5.223 1.261 1.00 87.94 328 VAL A N 1
ATOM 2374 C CA . VAL A 1 328 ? -9.645 -6.167 1.929 1.00 87.94 328 VAL A CA 1
ATOM 2375 C C . VAL A 1 328 ? -8.228 -5.976 1.411 1.00 87.94 328 VAL A C 1
ATOM 2377 O O . VAL A 1 328 ? -7.978 -6.170 0.223 1.00 87.94 328 VAL A O 1
ATOM 2380 N N . ILE A 1 329 ? -7.302 -5.647 2.316 1.00 90.00 329 ILE A N 1
ATOM 2381 C CA . ILE A 1 329 ? -5.861 -5.711 2.050 1.00 90.00 329 ILE A CA 1
ATOM 2382 C C . ILE A 1 329 ? -5.480 -7.189 1.931 1.00 90.00 329 ILE A C 1
ATOM 2384 O O . ILE A 1 329 ? -5.727 -7.989 2.834 1.00 90.00 329 ILE A O 1
ATOM 2388 N N . THR A 1 330 ? -4.904 -7.568 0.800 1.00 88.88 330 THR A N 1
ATOM 2389 C CA . THR A 1 330 ? -4.508 -8.948 0.506 1.00 88.88 330 THR A CA 1
ATOM 2390 C C . THR A 1 330 ? -3.002 -9.136 0.636 1.00 88.88 330 THR A C 1
ATOM 2392 O O . THR A 1 330 ? -2.236 -8.178 0.620 1.00 88.88 330 THR A O 1
ATOM 2395 N N . ALA A 1 331 ? -2.551 -10.393 0.658 1.00 88.25 331 ALA A N 1
ATOM 2396 C CA . ALA A 1 331 ? -1.124 -10.719 0.623 1.00 88.25 331 ALA A CA 1
ATOM 2397 C C . ALA A 1 331 ? -0.393 -10.131 -0.600 1.00 88.25 331 ALA A C 1
ATOM 2399 O O . ALA A 1 331 ? 0.799 -9.859 -0.521 1.00 88.25 331 ALA A O 1
ATOM 2400 N N . LEU A 1 332 ? -1.096 -9.922 -1.721 1.00 90.31 332 LEU A N 1
ATOM 2401 C CA . LEU A 1 332 ? -0.508 -9.295 -2.900 1.00 90.31 332 LEU A CA 1
ATOM 2402 C C . LEU A 1 332 ? -0.252 -7.800 -2.676 1.00 90.31 332 LEU A C 1
ATOM 2404 O O . LEU A 1 332 ? 0.798 -7.308 -3.081 1.00 90.31 332 LEU A O 1
ATOM 2408 N N . ASP A 1 333 ? -1.196 -7.088 -2.053 1.00 97.62 333 ASP A N 1
ATOM 2409 C CA . ASP A 1 333 ? -0.989 -5.682 -1.694 1.00 97.62 333 ASP A CA 1
ATOM 2410 C C . ASP A 1 333 ? 0.215 -5.578 -0.758 1.00 97.62 333 ASP A C 1
ATOM 2412 O O . ASP A 1 333 ? 1.150 -4.838 -1.043 1.00 97.62 333 ASP A O 1
ATOM 2416 N N . ILE A 1 334 ? 0.228 -6.402 0.293 1.00 95.69 334 ILE A N 1
ATOM 2417 C CA . ILE A 1 334 ? 1.306 -6.462 1.283 1.00 95.69 334 ILE A CA 1
ATOM 2418 C C . ILE A 1 334 ? 2.662 -6.694 0.605 1.00 95.69 334 ILE A C 1
ATOM 2420 O O . ILE A 1 334 ? 3.577 -5.909 0.819 1.00 95.69 334 ILE A O 1
ATOM 2424 N N . GLN A 1 335 ? 2.771 -7.694 -0.277 1.00 95.62 335 GLN A N 1
ATOM 2425 C CA . GLN A 1 335 ? 4.002 -7.975 -1.026 1.00 95.62 335 GLN A CA 1
ATOM 2426 C C . GLN A 1 335 ? 4.431 -6.803 -1.919 1.00 95.62 335 GLN A C 1
ATOM 2428 O O . GLN A 1 335 ? 5.623 -6.568 -2.093 1.00 95.62 335 GLN A O 1
ATOM 2433 N N . ALA A 1 336 ? 3.486 -6.075 -2.518 1.00 98.31 336 ALA A N 1
ATOM 2434 C CA . ALA A 1 336 ? 3.808 -4.917 -3.344 1.00 98.31 336 ALA A CA 1
ATOM 2435 C C . ALA A 1 336 ? 4.316 -3.732 -2.515 1.00 98.31 336 ALA A C 1
ATOM 2437 O O . ALA A 1 336 ? 5.217 -3.038 -2.979 1.00 98.31 336 ALA A O 1
ATOM 2438 N N . PHE A 1 337 ? 3.757 -3.507 -1.323 1.00 98.81 337 PHE A N 1
ATOM 2439 C CA . PHE A 1 337 ? 4.212 -2.470 -0.394 1.00 98.81 337 PHE A CA 1
ATOM 2440 C C . PHE A 1 337 ? 5.567 -2.813 0.240 1.00 98.81 337 PHE A C 1
ATOM 2442 O O . PHE A 1 337 ? 6.430 -1.940 0.283 1.00 98.81 337 PHE A O 1
ATOM 2449 N N . ASP A 1 338 ? 5.780 -4.079 0.608 1.00 97.75 338 ASP A N 1
ATOM 2450 C CA . ASP A 1 338 ? 7.052 -4.612 1.118 1.00 97.75 338 ASP A CA 1
ATOM 2451 C C . ASP A 1 338 ? 8.210 -4.245 0.184 1.00 97.75 338 ASP A C 1
ATOM 2453 O O . ASP A 1 338 ? 9.049 -3.405 0.501 1.00 97.75 338 ASP A O 1
ATOM 2457 N N . VAL A 1 339 ? 8.140 -4.689 -1.074 1.00 98.38 339 VAL A N 1
ATOM 2458 C CA . VAL A 1 339 ? 9.238 -4.466 -2.029 1.00 98.38 339 VAL A CA 1
ATOM 2459 C C . VAL A 1 339 ? 9.395 -3.018 -2.508 1.00 98.38 339 VAL A C 1
ATOM 2461 O O . VAL A 1 339 ? 10.369 -2.709 -3.203 1.00 98.38 339 VAL A O 1
ATOM 2464 N N . ILE A 1 340 ? 8.456 -2.111 -2.215 1.00 98.69 340 ILE A N 1
ATOM 2465 C CA . ILE A 1 340 ? 8.652 -0.669 -2.463 1.00 98.69 340 ILE A CA 1
ATOM 2466 C C . ILE A 1 340 ? 9.206 0.066 -1.235 1.00 98.69 340 ILE A C 1
ATOM 2468 O O . ILE A 1 340 ? 9.444 1.274 -1.341 1.00 98.69 340 ILE A O 1
ATOM 2472 N N . GLY A 1 341 ? 9.482 -0.655 -0.148 1.00 97.69 341 GLY A N 1
ATOM 2473 C CA . GLY A 1 341 ? 10.261 -0.216 1.005 1.00 97.69 341 GLY A CA 1
ATOM 2474 C C . GLY A 1 341 ? 9.464 -0.011 2.285 1.00 97.69 341 GLY A C 1
ATOM 2475 O O . GLY A 1 341 ? 9.771 0.936 2.995 1.00 97.69 341 GLY A O 1
ATOM 2476 N N . TYR A 1 342 ? 8.399 -0.789 2.510 1.00 98.38 342 TYR A N 1
ATOM 2477 C CA . TYR A 1 342 ? 7.665 -0.808 3.780 1.00 98.38 342 TYR A CA 1
ATOM 2478 C C . TYR A 1 342 ? 7.949 -2.107 4.521 1.00 98.38 342 TYR A C 1
ATOM 2480 O O . TYR A 1 342 ? 7.554 -3.177 4.066 1.00 98.38 342 TYR A O 1
ATOM 2488 N N . ASP A 1 343 ? 8.572 -2.019 5.684 1.00 95.19 343 ASP A N 1
ATOM 2489 C CA . ASP A 1 343 ? 8.997 -3.195 6.431 1.00 95.19 343 ASP A CA 1
ATOM 2490 C C . ASP A 1 343 ? 7.805 -3.884 7.087 1.00 95.19 343 ASP A C 1
ATOM 2492 O O . ASP A 1 343 ? 7.085 -3.284 7.886 1.00 95.19 343 ASP A O 1
ATOM 2496 N N . LEU A 1 344 ? 7.595 -5.169 6.797 1.00 88.94 344 LEU A N 1
ATOM 2497 C CA . LEU A 1 344 ? 6.579 -5.952 7.499 1.00 88.94 344 LEU A CA 1
ATOM 2498 C C . LEU A 1 344 ? 6.869 -5.964 8.999 1.00 88.94 344 LEU A C 1
ATOM 2500 O O . LEU A 1 344 ? 8.005 -6.208 9.414 1.00 88.94 344 LEU A O 1
ATOM 2504 N N . ILE A 1 345 ? 5.819 -5.825 9.813 1.00 83.00 345 ILE A N 1
ATOM 2505 C CA . ILE A 1 345 ? 5.882 -6.256 11.208 1.00 83.00 345 ILE A CA 1
ATOM 2506 C C . ILE A 1 345 ? 6.379 -7.693 11.175 1.00 83.00 345 ILE A C 1
ATOM 2508 O O . ILE A 1 345 ? 5.726 -8.538 10.548 1.00 83.00 345 ILE A O 1
ATOM 2512 N N . PRO A 1 346 ? 7.537 -7.985 11.800 1.00 65.62 346 PRO A N 1
ATOM 2513 C CA . PRO A 1 346 ? 8.044 -9.335 11.822 1.00 65.62 346 PRO A CA 1
ATOM 2514 C C . PRO A 1 346 ? 6.931 -10.223 12.351 1.00 65.62 346 PRO A C 1
ATOM 2516 O O . PRO A 1 346 ? 6.471 -10.031 13.481 1.00 65.62 346 PRO A O 1
ATOM 2519 N N . ALA A 1 347 ? 6.488 -11.184 11.532 1.00 53.41 347 ALA A N 1
ATOM 2520 C CA . ALA A 1 347 ? 5.660 -12.260 12.045 1.00 53.41 347 ALA A CA 1
ATOM 2521 C C . ALA A 1 347 ? 6.359 -12.763 13.316 1.00 53.41 347 ALA A C 1
ATOM 2523 O O . ALA A 1 347 ? 7.600 -12.869 13.293 1.00 53.41 347 ALA A O 1
ATOM 2524 N N . PRO A 1 348 ? 5.626 -13.018 14.417 1.00 48.78 348 PRO A N 1
ATOM 2525 C CA . PRO A 1 348 ? 6.244 -13.566 15.611 1.00 48.78 348 PRO A CA 1
ATOM 2526 C C . PRO A 1 348 ? 7.117 -14.724 15.149 1.00 48.78 348 PRO A C 1
ATOM 2528 O O . PRO A 1 348 ? 6.688 -15.548 14.337 1.00 48.78 348 PRO A O 1
ATOM 2531 N N . THR A 1 349 ? 8.402 -14.697 15.498 1.00 51.91 349 THR A N 1
ATOM 2532 C CA . THR A 1 349 ? 9.336 -15.689 14.974 1.00 51.91 349 THR A CA 1
ATOM 2533 C C . THR A 1 349 ? 8.867 -17.051 15.457 1.00 51.91 349 THR A C 1
ATOM 2535 O O . THR A 1 349 ? 9.143 -17.380 16.608 1.00 51.91 349 THR A O 1
ATOM 2538 N N . CYS A 1 350 ? 8.171 -17.815 14.604 1.00 64.19 350 CYS A N 1
ATOM 2539 C CA . CYS A 1 350 ? 7.582 -19.075 15.035 1.00 64.19 350 CYS A CA 1
ATOM 2540 C C . CYS A 1 350 ? 8.713 -19.970 15.519 1.00 64.19 350 CYS A C 1
ATOM 2542 O O . CYS A 1 350 ? 9.617 -20.347 14.750 1.00 64.19 350 CYS A O 1
ATOM 2544 N N . LEU A 1 351 ? 8.699 -20.283 16.807 1.00 69.19 351 LEU A N 1
ATOM 2545 C CA . LEU A 1 351 ? 9.710 -21.150 17.379 1.00 69.19 351 LEU A CA 1
ATOM 2546 C C . LEU A 1 351 ? 9.546 -22.553 16.783 1.00 69.19 351 LEU A C 1
ATOM 2548 O O . LEU A 1 351 ? 8.490 -22.960 16.311 1.00 69.19 351 LEU A O 1
ATOM 2552 N N . VAL A 1 352 ? 10.617 -23.338 16.723 1.00 70.56 352 VAL A N 1
ATOM 2553 C CA . VAL A 1 352 ? 10.479 -24.735 16.284 1.00 70.56 352 VAL A CA 1
ATOM 2554 C C . VAL A 1 352 ? 9.590 -25.451 17.304 1.00 70.56 352 VAL A C 1
ATOM 2556 O O . VAL A 1 352 ? 10.014 -25.577 18.442 1.00 70.56 352 VAL A O 1
ATOM 2559 N N . GLY A 1 353 ? 8.397 -25.909 16.914 1.00 76.31 353 GLY A N 1
ATOM 2560 C CA . GLY A 1 353 ? 7.395 -26.490 17.821 1.00 76.31 353 GLY A CA 1
ATOM 2561 C C . GLY A 1 353 ? 6.193 -25.591 18.145 1.00 76.31 353 GLY A C 1
ATOM 2562 O O . GLY A 1 353 ? 5.230 -26.113 18.679 1.00 76.31 353 GLY A O 1
ATOM 2563 N N . ASP A 1 354 ? 6.245 -24.310 17.782 1.00 79.00 354 ASP A N 1
ATOM 2564 C CA . ASP A 1 354 ? 5.189 -23.299 17.983 1.00 79.00 354 ASP A CA 1
ATOM 2565 C C . ASP A 1 354 ? 4.277 -23.296 16.741 1.00 79.00 354 ASP A C 1
ATOM 2567 O O . ASP A 1 354 ? 4.618 -22.750 15.686 1.00 79.00 354 ASP A O 1
ATOM 2571 N N . ALA A 1 355 ? 3.216 -24.088 16.792 1.00 79.94 355 ALA A N 1
ATOM 2572 C CA . ALA A 1 355 ? 2.330 -24.423 15.688 1.00 79.94 355 ALA A CA 1
ATOM 2573 C C . ALA A 1 355 ? 1.473 -23.239 15.223 1.00 79.94 355 ALA A C 1
ATOM 2575 O O . ALA A 1 355 ? 1.207 -23.137 14.017 1.00 79.94 355 ALA A O 1
ATOM 2576 N N . ASP A 1 356 ? 1.054 -22.373 16.143 1.00 73.94 356 ASP A N 1
ATOM 2577 C CA . ASP A 1 356 ? 0.197 -21.216 15.866 1.00 73.94 356 ASP A CA 1
ATOM 2578 C C . ASP A 1 356 ? 0.944 -19.872 15.798 1.00 73.94 356 ASP A C 1
ATOM 2580 O O . ASP A 1 356 ? 0.363 -18.881 15.345 1.00 73.94 356 ASP A O 1
ATOM 2584 N N . CYS A 1 357 ? 2.254 -19.886 16.054 1.00 71.06 357 CYS A N 1
ATOM 2585 C CA . CYS A 1 357 ? 3.164 -18.752 15.946 1.00 71.06 357 CYS A CA 1
ATOM 2586 C C . CYS A 1 357 ? 2.847 -17.626 16.934 1.00 71.06 357 CYS A C 1
ATOM 2588 O O . CYS A 1 357 ? 2.998 -16.453 16.580 1.00 71.06 357 CYS A O 1
ATOM 2590 N N . ASP A 1 358 ? 2.403 -17.950 18.144 1.00 66.88 358 ASP A N 1
ATOM 2591 C CA . ASP A 1 358 ? 2.127 -16.960 19.189 1.00 66.88 358 ASP A CA 1
ATOM 2592 C C . ASP A 1 358 ? 3.386 -16.527 19.970 1.00 66.88 358 ASP A C 1
ATOM 2594 O O . ASP A 1 358 ? 3.385 -15.489 20.641 1.00 66.88 358 ASP A O 1
ATOM 2598 N N . GLY A 1 359 ? 4.508 -17.224 19.762 1.00 71.38 359 GLY A N 1
ATOM 2599 C CA . GLY A 1 359 ? 5.801 -16.917 20.365 1.00 71.38 359 GLY A CA 1
ATOM 2600 C C . GLY A 1 359 ? 6.165 -17.798 21.562 1.00 71.38 359 GLY A C 1
ATOM 2601 O O . GLY A 1 359 ? 7.281 -17.650 22.086 1.00 71.38 359 GLY A O 1
ATOM 2602 N N . ASP A 1 360 ? 5.305 -18.735 21.955 1.00 75.31 360 ASP A N 1
ATOM 2603 C CA . ASP A 1 360 ? 5.614 -19.837 22.857 1.00 75.31 360 ASP A CA 1
ATOM 2604 C C . ASP A 1 360 ? 5.324 -21.213 22.235 1.00 75.31 360 ASP A C 1
ATOM 2606 O O . ASP A 1 360 ? 4.838 -21.353 21.129 1.00 75.31 360 ASP A O 1
ATOM 2610 N N . VAL A 1 361 ? 5.816 -22.266 22.891 1.00 82.94 361 VAL A N 1
ATOM 2611 C CA . VAL A 1 361 ? 5.418 -23.646 22.637 1.00 82.94 361 VAL A CA 1
ATOM 2612 C C . VAL A 1 361 ? 4.658 -24.141 23.852 1.00 82.94 361 VAL A C 1
ATOM 2614 O O . VAL A 1 361 ? 5.241 -24.333 24.933 1.00 82.94 361 VAL A O 1
ATOM 2617 N N . ASP A 1 362 ? 3.377 -24.383 23.664 1.00 84.12 362 ASP A N 1
ATOM 2618 C CA . ASP A 1 362 ? 2.386 -24.484 24.712 1.00 84.12 362 ASP A CA 1
ATOM 2619 C C . ASP A 1 362 ? 1.509 -25.758 24.547 1.00 84.12 362 ASP A C 1
ATOM 2621 O O . ASP A 1 362 ? 1.736 -26.623 23.692 1.00 84.12 362 ASP A O 1
ATOM 2625 N N . ILE A 1 363 ? 0.564 -25.983 25.469 1.00 85.81 363 ILE A N 1
ATOM 2626 C CA . ILE A 1 363 ? -0.305 -27.171 25.399 1.00 85.81 363 ILE A CA 1
ATOM 2627 C C . ILE A 1 363 ? -1.514 -26.920 24.497 1.00 85.81 363 ILE A C 1
ATOM 2629 O O . ILE A 1 363 ? -1.959 -27.853 23.821 1.00 85.81 363 ILE A O 1
ATOM 2633 N N . SER A 1 364 ? -2.094 -25.728 24.562 1.00 82.50 364 SER A N 1
ATOM 2634 C CA . SER A 1 364 ? -3.418 -25.416 24.029 1.00 82.50 364 SER A CA 1
ATOM 2635 C C . SER A 1 364 ? -3.389 -25.097 22.536 1.00 82.50 364 SER A C 1
ATOM 2637 O O . SER A 1 364 ? -4.222 -25.644 21.802 1.00 82.50 364 SER A O 1
ATOM 2639 N N . GLY A 1 365 ? -2.437 -24.269 22.117 1.00 80.88 365 GLY A N 1
ATOM 2640 C CA . GLY A 1 365 ? -2.158 -23.832 20.753 1.00 80.88 365 GLY A CA 1
ATOM 2641 C C . GLY A 1 365 ? -1.348 -24.841 19.940 1.00 80.88 365 GLY A C 1
ATOM 2642 O O . GLY A 1 365 ? -1.628 -25.033 18.756 1.00 80.88 365 GLY A O 1
ATOM 2643 N N . ASP A 1 366 ? -0.459 -25.618 20.579 1.00 86.56 366 ASP A N 1
ATOM 2644 C CA . ASP A 1 366 ? 0.473 -26.476 19.819 1.00 86.56 366 ASP A CA 1
ATOM 2645 C C . ASP A 1 366 ? 0.278 -27.975 20.021 1.00 86.56 366 ASP A C 1
ATOM 2647 O O . ASP A 1 366 ? -0.078 -28.728 19.102 1.00 86.56 366 ASP A O 1
ATOM 2651 N N . ILE A 1 367 ? 0.509 -28.447 21.249 1.00 88.75 367 ILE A N 1
ATOM 2652 C CA . ILE A 1 367 ? 0.603 -29.885 21.523 1.00 88.75 367 ILE A CA 1
ATOM 2653 C C . ILE A 1 367 ? -0.764 -30.560 21.360 1.00 88.75 367 ILE A C 1
ATOM 2655 O O . ILE A 1 367 ? -0.847 -31.686 20.854 1.00 88.75 367 ILE A O 1
ATOM 2659 N N . LEU A 1 368 ? -1.852 -29.917 21.792 1.00 88.62 368 LEU A N 1
ATOM 2660 C CA . LEU A 1 368 ? -3.201 -30.468 21.655 1.00 88.62 368 LEU A CA 1
ATOM 2661 C C . LEU A 1 368 ? -3.670 -30.518 20.197 1.00 88.62 368 LEU A C 1
ATOM 2663 O O . LEU A 1 368 ? -4.207 -31.567 19.812 1.00 88.62 368 LEU A O 1
ATOM 2667 N N . PRO A 1 369 ? -3.474 -29.476 19.370 1.00 87.62 369 PRO A N 1
ATOM 2668 C CA . PRO A 1 369 ? -3.736 -29.559 17.937 1.00 87.62 369 PRO A CA 1
ATOM 2669 C C . PRO A 1 369 ? -2.945 -30.666 17.247 1.00 87.62 369 PRO A C 1
ATOM 2671 O O . PRO A 1 369 ? -3.561 -31.471 16.538 1.00 87.62 369 PRO A O 1
ATOM 2674 N N . ALA A 1 370 ? -1.651 -30.814 17.540 1.00 89.50 370 ALA A N 1
ATOM 2675 C CA . ALA A 1 370 ? -0.841 -31.897 16.985 1.00 89.50 370 ALA A CA 1
ATOM 2676 C C . ALA A 1 370 ? -1.330 -33.287 17.421 1.00 89.50 370 ALA A C 1
ATOM 2678 O O . ALA A 1 370 ? -1.500 -34.193 16.604 1.00 89.50 370 ALA A O 1
ATOM 2679 N N . LEU A 1 371 ? -1.660 -33.472 18.703 1.00 91.62 371 LEU A N 1
ATOM 2680 C CA . LEU A 1 371 ? -2.248 -34.726 19.190 1.00 91.62 371 LEU A CA 1
ATOM 2681 C C . LEU A 1 371 ? -3.601 -35.027 18.533 1.00 91.62 371 LEU A C 1
ATOM 2683 O O . LEU A 1 371 ? -3.910 -36.188 18.252 1.00 91.62 371 LEU A O 1
ATOM 2687 N N . SER A 1 372 ? -4.412 -33.997 18.300 1.00 91.94 372 SER A N 1
ATOM 2688 C CA . SER A 1 372 ? -5.749 -34.124 17.708 1.00 91.94 372 SER A CA 1
ATOM 2689 C C . SER A 1 372 ? -5.696 -34.455 16.219 1.00 91.94 372 SER A C 1
ATOM 2691 O O . SER A 1 372 ? -6.580 -35.144 15.704 1.00 91.94 372 SER A O 1
ATOM 2693 N N . ASN A 1 373 ? -4.653 -33.992 15.539 1.00 91.25 373 ASN A N 1
ATOM 2694 C CA . ASN A 1 373 ? -4.422 -34.205 14.117 1.00 91.25 373 ASN A CA 1
ATOM 2695 C C . ASN A 1 373 ? -3.406 -35.303 13.818 1.00 91.25 373 ASN A C 1
ATOM 2697 O O . ASN A 1 373 ? -3.114 -35.518 12.645 1.00 91.25 373 ASN A O 1
ATOM 2701 N N . PHE A 1 374 ? -2.926 -36.020 14.837 1.00 91.44 374 PHE A N 1
ATOM 2702 C CA . PHE A 1 374 ? -1.939 -37.080 14.694 1.00 91.44 374 PHE A CA 1
ATOM 2703 C C . PHE A 1 374 ? -2.371 -38.111 13.646 1.00 91.44 374 PHE A C 1
ATOM 2705 O O . PHE A 1 374 ? -3.306 -38.897 13.845 1.00 91.44 374 PHE A O 1
ATOM 2712 N N . THR A 1 375 ? -1.662 -38.132 12.525 1.00 90.56 375 THR A N 1
ATOM 2713 C CA . THR A 1 375 ? -1.863 -39.091 11.438 1.00 90.56 375 THR A CA 1
ATOM 2714 C C . THR A 1 375 ? -0.891 -40.265 11.523 1.00 90.56 375 THR A C 1
ATOM 2716 O O . THR A 1 375 ? -1.170 -41.330 10.961 1.00 90.56 375 THR A O 1
ATOM 2719 N N . GLY A 1 376 ? 0.211 -40.106 12.267 1.00 83.88 376 GLY A N 1
ATOM 2720 C CA . GLY A 1 376 ? 1.367 -40.996 12.197 1.00 83.88 376 GLY A CA 1
ATOM 2721 C C . GLY A 1 376 ? 2.117 -40.839 10.867 1.00 83.88 376 GLY A C 1
ATOM 2722 O O . GLY A 1 376 ? 1.696 -40.031 10.043 1.00 83.88 376 GLY A O 1
ATOM 2723 N N . PRO A 1 377 ? 3.166 -41.652 10.634 1.00 78.06 377 PRO A N 1
ATOM 2724 C CA . PRO A 1 377 ? 4.080 -41.469 9.508 1.00 78.06 377 PRO A CA 1
ATOM 2725 C C . PRO A 1 377 ? 3.376 -41.638 8.151 1.00 78.06 377 PRO A C 1
ATOM 2727 O O . PRO A 1 377 ? 2.677 -42.640 7.931 1.00 78.06 377 PRO A O 1
ATOM 2730 N N . GLY A 1 378 ? 3.605 -40.726 7.208 1.00 75.00 378 GLY A N 1
ATOM 2731 C CA . GLY A 1 378 ? 3.006 -40.732 5.875 1.00 75.00 378 GLY A CA 1
ATOM 2732 C C . GLY A 1 378 ? 3.079 -39.377 5.171 1.00 75.00 378 GLY A C 1
ATOM 2733 O O . GLY A 1 378 ? 4.102 -38.733 5.179 1.00 75.00 378 GLY A O 1
ATOM 2734 N N . SER A 1 379 ? 2.038 -39.016 4.422 1.00 78.56 379 SER A N 1
ATOM 2735 C CA . SER A 1 379 ? 1.847 -37.656 3.907 1.00 78.56 379 SER A CA 1
ATOM 2736 C C . SER A 1 379 ? 0.349 -37.494 3.695 1.00 78.56 379 SER A C 1
ATOM 2738 O O . SER A 1 379 ? -0.265 -38.187 2.874 1.00 78.56 379 SER A O 1
ATOM 2740 N N . PHE A 1 380 ? -0.257 -36.664 4.529 1.00 81.00 380 PHE A N 1
ATOM 2741 C CA . PHE A 1 380 ? -1.699 -36.505 4.691 1.00 81.00 380 PHE A CA 1
ATOM 2742 C C . PHE A 1 380 ? -2.176 -35.075 4.398 1.00 81.00 380 PHE A C 1
ATOM 2744 O O . PHE A 1 380 ? -3.369 -34.803 4.523 1.00 81.00 380 PHE A O 1
ATOM 2751 N N . GLY A 1 381 ? -1.272 -34.203 3.940 1.00 79.94 381 GLY A N 1
ATOM 2752 C CA . GLY A 1 381 ? -1.558 -32.813 3.596 1.00 79.94 381 GLY A CA 1
ATOM 2753 C C . GLY A 1 381 ? -1.849 -31.957 4.822 1.00 79.94 381 GLY A C 1
ATOM 2754 O O . GLY A 1 381 ? -2.768 -31.143 4.770 1.00 79.94 381 GLY A O 1
ATOM 2755 N N . LYS A 1 382 ? -1.124 -32.203 5.917 1.00 80.44 382 LYS A N 1
ATOM 2756 C CA . LYS A 1 382 ? -1.236 -31.435 7.153 1.00 80.44 382 LYS A CA 1
ATOM 2757 C C . LYS A 1 382 ? -0.463 -30.122 7.073 1.00 80.44 382 LYS A C 1
ATOM 2759 O O . LYS A 1 382 ? 0.435 -29.953 6.255 1.00 80.44 382 LYS A O 1
ATOM 2764 N N . THR A 1 383 ? -0.925 -29.161 7.858 1.00 78.62 383 THR A N 1
ATOM 2765 C CA . THR A 1 383 ? -0.378 -27.808 7.966 1.00 78.62 383 THR A CA 1
ATOM 2766 C C . THR A 1 383 ? 0.246 -27.595 9.343 1.00 78.62 383 THR A C 1
ATOM 2768 O O . THR A 1 383 ? -0.047 -28.332 10.284 1.00 78.62 383 THR A O 1
ATOM 2771 N N . ARG A 1 384 ? 1.060 -26.543 9.490 1.00 78.19 384 ARG A N 1
ATOM 2772 C CA . ARG A 1 384 ? 1.680 -26.183 10.773 1.00 78.19 384 ARG A CA 1
ATOM 2773 C C . ARG A 1 384 ? 0.657 -25.973 11.892 1.00 78.19 384 ARG A C 1
ATOM 2775 O O . ARG A 1 384 ? 0.822 -26.558 12.950 1.00 78.19 384 ARG A O 1
ATOM 2782 N N . LEU A 1 385 ? -0.440 -25.262 11.609 1.00 76.00 385 LEU A N 1
ATOM 2783 C CA . LEU A 1 385 ? -1.557 -25.054 12.546 1.00 76.00 385 LEU A CA 1
ATOM 2784 C C . LEU A 1 385 ? -2.253 -26.371 12.944 1.00 76.00 385 LEU A C 1
ATOM 2786 O O . LEU A 1 385 ? -2.892 -26.472 13.987 1.00 76.00 385 LEU A O 1
ATOM 2790 N N . GLU A 1 386 ? -2.154 -27.406 12.107 1.00 83.88 386 GLU A N 1
ATOM 2791 C CA . GLU A 1 386 ? -2.620 -28.749 12.450 1.00 83.88 386 GLU A CA 1
ATOM 2792 C C . GLU A 1 386 ? -1.575 -29.556 13.234 1.00 83.88 386 GLU A C 1
ATOM 2794 O O . GLU A 1 386 ? -1.897 -30.647 13.691 1.00 83.88 386 GLU A O 1
ATOM 2799 N N . GLY A 1 387 ? -0.367 -29.034 13.431 1.00 82.44 387 GLY A N 1
ATOM 2800 C CA . GLY A 1 387 ? 0.693 -29.616 14.248 1.00 82.44 387 GLY A CA 1
ATOM 2801 C C . GLY A 1 387 ? 1.831 -30.291 13.483 1.00 82.44 387 GLY A C 1
ATOM 2802 O O . GLY A 1 387 ? 2.605 -31.015 14.102 1.00 82.44 387 GLY A O 1
ATOM 2803 N N . ASP A 1 388 ? 1.925 -30.077 12.169 1.00 82.94 388 ASP A N 1
ATOM 2804 C CA . ASP A 1 388 ? 3.037 -30.544 11.326 1.00 82.94 388 ASP A CA 1
ATOM 2805 C C . ASP A 1 388 ? 4.184 -29.523 11.411 1.00 82.94 388 ASP A C 1
ATOM 2807 O O . ASP A 1 388 ? 4.167 -28.456 10.783 1.00 82.94 388 ASP A O 1
ATOM 2811 N N . VAL A 1 389 ? 5.133 -29.809 12.300 1.00 76.69 389 VAL A N 1
ATOM 2812 C CA . VAL A 1 389 ? 6.267 -28.936 12.644 1.00 76.69 389 VAL A CA 1
ATOM 2813 C C . VAL A 1 389 ? 7.616 -29.580 12.317 1.00 76.69 389 VAL A C 1
ATOM 2815 O O . VAL A 1 389 ? 8.659 -28.956 12.546 1.00 76.69 389 VAL A O 1
ATOM 2818 N N . GLN A 1 390 ? 7.621 -30.812 11.805 1.00 67.94 390 GLN A N 1
ATOM 2819 C CA . GLN A 1 390 ? 8.799 -31.578 11.443 1.00 67.94 390 GLN A CA 1
ATOM 2820 C C . GLN A 1 390 ? 9.008 -31.663 9.923 1.00 67.94 390 GLN A C 1
ATOM 2822 O O . GLN A 1 390 ? 8.109 -31.799 9.111 1.00 67.94 390 GLN A O 1
ATOM 2827 N N . GLY A 1 391 ? 10.286 -31.609 9.549 1.00 52.53 391 GLY A N 1
ATOM 2828 C CA . GLY A 1 391 ? 10.807 -32.042 8.263 1.00 52.53 391 GLY A CA 1
ATOM 2829 C C . GLY A 1 391 ? 12.336 -32.022 8.318 1.00 52.53 391 GLY A C 1
ATOM 2830 O O . GLY A 1 391 ? 12.936 -31.107 8.885 1.00 52.53 391 GLY A O 1
ATOM 2831 N N . ASP A 1 392 ? 12.990 -33.059 7.793 1.00 39.03 392 ASP A N 1
ATOM 2832 C CA . ASP A 1 392 ? 14.449 -33.136 7.613 1.00 39.03 392 ASP A CA 1
ATOM 2833 C C . ASP A 1 392 ? 14.963 -31.884 6.886 1.00 39.03 392 ASP A C 1
ATOM 2835 O O . ASP A 1 392 ? 14.749 -31.770 5.684 1.00 39.03 392 ASP A O 1
ATOM 2839 N N . LEU A 1 393 ? 15.614 -30.972 7.636 1.00 44.53 393 LEU A N 1
ATOM 2840 C CA . LEU A 1 393 ? 16.279 -29.742 7.176 1.00 44.53 393 LEU A CA 1
ATOM 2841 C C . LEU A 1 393 ? 15.445 -29.017 6.108 1.00 44.53 393 LEU A C 1
ATOM 2843 O O . LEU A 1 393 ? 15.572 -29.292 4.920 1.00 44.53 393 LEU A O 1
ATOM 2847 N N . VAL A 1 394 ? 14.640 -28.018 6.451 1.00 29.66 394 VAL A N 1
ATOM 2848 C CA . VAL A 1 394 ? 15.009 -26.729 7.038 1.00 29.66 394 VAL A CA 1
ATOM 2849 C C . VAL A 1 394 ? 13.718 -26.035 7.573 1.00 29.66 394 VAL A C 1
ATOM 2851 O O . VAL A 1 394 ? 12.620 -26.376 7.153 1.00 29.66 394 VAL A O 1
ATOM 2854 N N . GLY A 1 395 ? 13.797 -25.094 8.518 1.00 33.31 395 GLY A N 1
ATOM 2855 C CA . GLY A 1 395 ? 12.571 -24.420 8.998 1.00 33.31 395 GLY A CA 1
ATOM 2856 C C . GLY A 1 395 ? 12.590 -23.823 10.398 1.00 33.31 395 GLY A C 1
ATOM 2857 O O . GLY A 1 395 ? 11.541 -23.611 10.991 1.00 33.31 395 GLY A O 1
ATOM 2858 N N . THR A 1 396 ? 13.768 -23.529 10.942 1.00 39.25 396 THR A N 1
ATOM 2859 C CA . THR A 1 396 ? 13.917 -22.321 11.759 1.00 39.25 396 THR A CA 1
ATOM 2860 C C . THR A 1 396 ? 13.512 -21.101 10.916 1.00 39.25 396 THR A C 1
ATOM 2862 O O . THR A 1 396 ? 13.692 -21.149 9.694 1.00 39.25 396 THR A O 1
ATOM 2865 N N . PRO A 1 397 ? 13.176 -19.943 11.515 1.00 42.72 397 PRO A N 1
ATOM 2866 C CA . PRO A 1 397 ? 13.171 -18.648 10.816 1.00 42.72 397 PRO A CA 1
ATOM 2867 C C . PRO A 1 397 ? 14.560 -18.236 10.273 1.00 42.72 397 PRO A C 1
ATOM 2869 O O . PRO A 1 397 ? 14.813 -17.082 9.958 1.00 42.72 397 PRO A O 1
ATOM 2872 N N . THR A 1 398 ? 15.503 -19.177 10.164 1.00 42.47 398 THR A N 1
ATOM 2873 C CA . THR A 1 398 ? 16.777 -19.012 9.471 1.00 42.47 398 THR A CA 1
ATOM 2874 C C . THR A 1 398 ? 16.893 -19.866 8.211 1.00 42.47 398 THR A C 1
ATOM 2876 O O . THR A 1 398 ? 17.935 -19.799 7.559 1.00 42.47 398 THR A O 1
ATOM 2879 N N . THR A 1 399 ? 15.879 -20.650 7.819 1.00 34.44 399 THR A N 1
ATOM 2880 C CA . THR A 1 399 ? 15.987 -21.505 6.629 1.00 34.44 399 THR A CA 1
ATOM 2881 C C . THR A 1 399 ? 14.605 -21.882 6.031 1.00 34.44 399 THR A C 1
ATOM 2883 O O . THR A 1 399 ? 13.752 -22.376 6.754 1.00 34.44 399 THR A O 1
ATOM 2886 N N . ASN A 1 400 ? 14.420 -21.730 4.710 1.00 38.38 400 ASN A N 1
ATOM 2887 C CA . ASN A 1 400 ? 13.228 -22.062 3.891 1.00 38.38 400 ASN A CA 1
ATOM 2888 C C . ASN A 1 400 ? 12.990 -23.578 3.601 1.00 38.38 400 ASN A C 1
ATOM 2890 O O . ASN A 1 400 ? 13.555 -24.050 2.610 1.00 38.38 400 ASN A O 1
ATOM 2894 N N . VAL A 1 401 ? 12.183 -24.362 4.348 1.00 38.78 401 VAL A N 1
ATOM 2895 C CA . VAL A 1 401 ? 11.711 -25.701 3.873 1.00 38.78 401 VAL A CA 1
ATOM 2896 C C . VAL A 1 401 ? 10.279 -26.025 4.311 1.00 38.78 401 VAL A C 1
ATOM 2898 O O . VAL A 1 401 ? 9.864 -25.612 5.391 1.00 38.78 401 VAL A O 1
ATOM 2901 N N . PRO A 1 402 ? 9.512 -26.737 3.457 1.00 46.91 402 PRO A N 1
ATOM 2902 C CA . PRO A 1 402 ? 8.118 -27.092 3.712 1.00 46.91 402 PRO A CA 1
ATOM 2903 C C . PRO A 1 402 ? 7.964 -28.270 4.687 1.00 46.91 402 PRO A C 1
ATOM 2905 O O . PRO A 1 402 ? 8.809 -29.165 4.705 1.00 46.91 402 PRO A O 1
ATOM 2908 N N . ALA A 1 403 ? 6.838 -28.275 5.406 1.00 60.59 403 ALA A N 1
ATOM 2909 C CA . ALA A 1 403 ? 6.339 -29.359 6.257 1.00 60.59 403 ALA A CA 1
ATOM 2910 C C . ALA A 1 403 ? 6.258 -30.705 5.496 1.00 60.59 403 ALA A C 1
ATOM 2912 O O . ALA A 1 403 ? 6.012 -30.702 4.278 1.00 60.59 403 ALA A O 1
ATOM 2913 N N . ASP A 1 404 ? 6.502 -31.842 6.157 1.00 70.56 404 ASP A N 1
ATOM 2914 C CA . ASP A 1 404 ? 6.526 -33.162 5.492 1.00 70.56 404 ASP A CA 1
ATOM 2915 C C . ASP A 1 404 ? 5.123 -33.721 5.175 1.00 70.56 404 ASP A C 1
ATOM 2917 O O . ASP A 1 404 ? 4.952 -34.621 4.333 1.00 70.56 404 ASP A O 1
ATOM 2921 N N . GLY A 1 405 ? 4.099 -33.029 5.664 1.00 78.00 405 GLY A N 1
ATOM 2922 C CA . GLY A 1 405 ? 2.710 -33.169 5.278 1.00 78.00 405 GLY A CA 1
ATOM 2923 C C . GLY A 1 405 ? 1.950 -34.128 6.177 1.00 78.00 405 GLY A C 1
ATOM 2924 O O . GLY A 1 405 ? 0.841 -34.524 5.798 1.00 78.00 405 GLY A O 1
ATOM 2925 N N . ASP A 1 406 ? 2.492 -34.534 7.316 1.00 83.56 406 ASP A N 1
ATOM 2926 C CA . ASP A 1 406 ? 1.838 -35.378 8.305 1.00 83.56 406 ASP A CA 1
ATOM 2927 C C . ASP A 1 406 ? 2.122 -34.922 9.738 1.00 83.56 406 ASP A C 1
ATOM 2929 O O . ASP A 1 406 ? 2.974 -34.091 9.985 1.00 83.56 406 ASP A O 1
ATOM 2933 N N . VAL A 1 407 ? 1.319 -35.400 10.693 1.00 89.19 407 VAL A N 1
ATOM 2934 C CA . VAL A 1 407 ? 1.573 -35.152 12.118 1.00 89.19 407 VAL A CA 1
ATOM 2935 C C . VAL A 1 407 ? 1.898 -36.478 12.766 1.00 89.19 407 VAL A C 1
ATOM 2937 O O . VAL A 1 407 ? 1.022 -37.346 12.916 1.00 89.19 407 VAL A O 1
ATOM 2940 N N . ASP A 1 408 ? 3.156 -36.659 13.133 1.00 87.50 408 ASP A N 1
ATOM 2941 C CA . ASP A 1 408 ? 3.677 -37.908 13.646 1.00 87.50 408 ASP A CA 1
ATOM 2942 C C . ASP A 1 408 ? 4.406 -37.755 14.993 1.00 87.50 408 ASP A C 1
ATOM 2944 O O . ASP A 1 408 ? 4.271 -36.777 15.733 1.00 87.50 408 ASP A O 1
ATOM 2948 N N . VAL A 1 409 ? 5.059 -38.834 15.438 1.00 86.81 409 VAL A N 1
ATOM 2949 C CA . VAL A 1 409 ? 5.708 -38.866 16.763 1.00 86.81 409 VAL A CA 1
ATOM 2950 C C . VAL A 1 409 ? 6.801 -37.811 16.853 1.00 86.81 409 VAL A C 1
ATOM 2952 O O . VAL A 1 409 ? 7.151 -37.350 17.936 1.00 86.81 409 VAL A O 1
ATOM 2955 N N . SER A 1 410 ? 7.370 -37.470 15.719 1.00 82.00 410 SER A N 1
ATOM 2956 C CA . SER A 1 410 ? 8.545 -36.661 15.592 1.00 82.00 410 SER A CA 1
ATOM 2957 C C . SER A 1 410 ? 8.185 -35.174 15.701 1.00 82.00 410 SER A C 1
ATOM 2959 O O . SER A 1 410 ? 8.911 -34.453 16.386 1.00 82.00 410 SER A O 1
ATOM 2961 N N . ASP A 1 411 ? 7.024 -34.751 15.192 1.00 82.62 411 ASP A N 1
ATOM 2962 C CA . ASP A 1 411 ? 6.398 -33.450 15.486 1.00 82.62 411 ASP A CA 1
ATOM 2963 C C . ASP A 1 411 ? 6.133 -33.270 16.973 1.00 82.62 411 ASP A C 1
ATOM 2965 O O . ASP A 1 411 ? 6.601 -32.322 17.601 1.00 82.62 411 ASP A O 1
ATOM 2969 N N . LEU A 1 412 ? 5.455 -34.250 17.576 1.00 87.56 412 LEU A N 1
ATOM 2970 C CA . LEU A 1 412 ? 5.130 -34.216 18.999 1.00 87.56 412 LEU A CA 1
ATOM 2971 C C . LEU A 1 412 ? 6.390 -34.158 19.861 1.00 87.56 412 LEU A C 1
ATOM 2973 O O . LEU A 1 412 ? 6.415 -33.478 20.883 1.00 87.56 412 LEU A O 1
ATOM 2977 N N . LEU A 1 413 ? 7.448 -34.871 19.468 1.00 85.12 413 LEU A N 1
ATOM 2978 C CA . LEU A 1 413 ? 8.732 -34.805 20.158 1.00 85.12 413 LEU A CA 1
ATOM 2979 C C . LEU A 1 413 ? 9.404 -33.444 19.988 1.00 85.12 413 LEU A C 1
ATOM 2981 O O . LEU A 1 413 ? 10.023 -32.990 20.947 1.00 85.12 413 LEU A O 1
ATOM 2985 N N . ILE A 1 414 ? 9.281 -32.803 18.822 1.00 79.00 414 ILE A N 1
ATOM 2986 C CA . ILE A 1 414 ? 9.762 -31.437 18.608 1.00 79.00 414 ILE A CA 1
ATOM 2987 C C . ILE A 1 414 ? 9.029 -30.479 19.546 1.00 79.00 414 ILE A C 1
ATOM 2989 O O . ILE A 1 414 ? 9.693 -29.822 20.346 1.00 79.00 414 ILE A O 1
ATOM 2993 N N . MET A 1 415 ? 7.697 -30.470 19.529 1.00 85.12 415 MET A N 1
ATOM 2994 C CA . MET A 1 415 ? 6.882 -29.589 20.375 1.00 85.12 415 MET A CA 1
ATOM 2995 C C . MET A 1 415 ? 7.173 -29.809 21.860 1.00 85.12 415 MET A C 1
ATOM 2997 O O . MET A 1 415 ? 7.484 -28.877 22.592 1.00 85.12 415 MET A O 1
ATOM 3001 N N . LEU A 1 416 ? 7.208 -31.067 22.309 1.00 84.75 416 LEU A N 1
ATOM 3002 C CA . LEU A 1 416 ? 7.553 -31.391 23.696 1.00 84.75 416 LEU A CA 1
ATOM 3003 C C . LEU A 1 416 ? 8.992 -30.999 24.061 1.00 84.75 416 LEU A C 1
ATOM 3005 O O . LEU A 1 416 ? 9.266 -30.714 25.226 1.00 84.75 416 LEU A O 1
ATOM 3009 N N . SER A 1 417 ? 9.925 -31.023 23.104 1.00 77.69 417 SER A N 1
ATOM 3010 C CA . SER A 1 417 ? 11.322 -30.632 23.337 1.00 77.69 417 SER A CA 1
ATOM 3011 C C . SER A 1 417 ? 11.541 -29.122 23.330 1.00 77.69 417 SER A C 1
ATOM 3013 O O . SER A 1 417 ? 12.495 -28.653 23.952 1.00 77.69 417 SER A O 1
ATOM 3015 N N . SER A 1 418 ? 10.663 -28.393 22.649 1.00 76.69 418 SER A N 1
ATOM 3016 C CA . SER A 1 418 ? 10.695 -26.940 22.528 1.00 76.69 418 SER A CA 1
ATOM 3017 C C . SER A 1 418 ? 9.711 -26.237 23.453 1.00 76.69 418 SER A C 1
ATOM 3019 O O . SER A 1 418 ? 9.694 -25.017 23.456 1.00 76.69 418 SER A O 1
ATOM 3021 N N . PHE A 1 419 ? 8.945 -26.993 24.243 1.00 84.06 419 PHE A N 1
ATOM 3022 C CA . PHE A 1 419 ? 7.963 -26.498 25.200 1.00 84.06 419 PHE A CA 1
ATOM 3023 C C . PHE A 1 419 ? 8.521 -25.350 26.051 1.00 84.06 419 PHE A C 1
ATOM 3025 O O . PHE A 1 419 ? 9.437 -25.553 26.858 1.00 84.06 419 PHE A O 1
ATOM 3032 N N . THR A 1 420 ? 7.967 -24.152 25.881 1.00 75.75 420 THR A N 1
ATOM 3033 C CA . THR A 1 420 ? 8.343 -22.956 26.648 1.00 75.75 420 THR A CA 1
ATOM 3034 C C . THR A 1 420 ? 7.375 -22.675 27.795 1.00 75.75 420 THR A C 1
ATOM 3036 O O . THR A 1 420 ? 7.701 -21.873 28.672 1.00 75.75 420 THR A O 1
ATOM 3039 N N . GLY A 1 421 ? 6.266 -23.417 27.867 1.00 65.25 421 GLY A N 1
ATOM 3040 C CA . GLY A 1 421 ? 5.281 -23.335 28.941 1.00 65.25 421 GLY A CA 1
ATOM 3041 C C . GLY A 1 421 ? 4.094 -22.442 28.581 1.00 65.25 421 GLY A C 1
ATOM 3042 O O . GLY A 1 421 ? 4.162 -21.735 27.592 1.00 65.25 421 GLY A O 1
ATOM 3043 N N . PRO A 1 422 ? 3.020 -22.463 29.385 1.00 59.91 422 PRO A N 1
ATOM 3044 C CA . PRO A 1 422 ? 1.872 -21.580 29.205 1.00 59.91 422 PRO A CA 1
ATOM 3045 C C . PRO A 1 422 ? 2.239 -20.185 29.724 1.00 59.91 422 PRO A C 1
ATOM 3047 O O . PRO A 1 422 ? 2.094 -19.919 30.925 1.00 59.91 422 PRO A O 1
ATOM 3050 N N . LEU A 1 423 ? 2.800 -19.327 28.872 1.00 55.06 423 LEU A N 1
ATOM 3051 C CA . LEU A 1 423 ? 3.221 -17.984 29.286 1.00 55.06 423 LEU A CA 1
ATOM 3052 C C . LEU A 1 423 ? 2.077 -16.958 29.214 1.00 55.06 423 LEU A C 1
ATOM 3054 O O . LEU A 1 423 ? 2.172 -15.922 29.877 1.00 55.06 423 LEU A O 1
ATOM 3058 N N . ASP A 1 424 ? 0.966 -17.294 28.553 1.00 54.16 424 ASP A N 1
ATOM 3059 C CA . ASP A 1 424 ? -0.261 -16.482 28.493 1.00 54.16 424 ASP A CA 1
ATOM 3060 C C . ASP A 1 424 ? -1.521 -17.258 28.943 1.00 54.16 424 ASP A C 1
ATOM 3062 O O . ASP A 1 424 ? -2.345 -16.757 29.710 1.00 54.16 424 ASP A O 1
ATOM 3066 N N . GLU A 1 425 ? -1.650 -18.540 28.605 1.00 50.38 425 GLU A N 1
ATOM 3067 C CA . GLU A 1 425 ? -2.980 -19.165 28.522 1.00 50.38 425 GLU A CA 1
ATOM 3068 C C . GLU A 1 425 ? -3.472 -19.915 29.771 1.00 50.38 425 GLU A C 1
ATOM 3070 O O . GLU A 1 425 ? -4.174 -20.928 29.697 1.00 50.38 425 GLU A O 1
ATOM 3075 N N . GLY A 1 426 ? -3.146 -19.414 30.963 1.00 47.97 426 GLY A N 1
ATOM 3076 C CA . GLY A 1 426 ? -3.652 -19.997 32.208 1.00 47.97 426 GLY A CA 1
ATOM 3077 C C . GLY A 1 426 ? -3.175 -21.438 32.390 1.00 47.97 426 GLY A C 1
ATOM 3078 O O . GLY A 1 426 ? -3.954 -22.392 32.357 1.00 47.97 426 GLY A O 1
ATOM 3079 N N . GLY A 1 427 ? -1.869 -21.578 32.597 1.00 40.62 427 GLY A N 1
ATOM 3080 C CA . GLY A 1 427 ? -1.206 -22.865 32.699 1.00 40.62 427 GLY A CA 1
ATOM 3081 C C . GLY A 1 427 ? -1.836 -23.875 33.647 1.00 40.62 427 GLY A C 1
ATOM 3082 O O . GLY A 1 427 ? -2.453 -23.542 34.663 1.00 40.62 427 GLY A O 1
ATOM 3083 N N . LEU A 1 428 ? -1.561 -25.152 33.368 1.00 45.09 428 LEU A N 1
ATOM 3084 C CA . LEU A 1 428 ? -1.513 -26.167 34.412 1.00 45.09 428 LEU A CA 1
ATOM 3085 C C . LEU A 1 428 ? -0.396 -25.764 35.375 1.00 45.09 428 LEU A C 1
ATOM 3087 O O . LEU A 1 428 ? 0.756 -26.149 35.194 1.00 45.09 428 LEU A O 1
ATOM 3091 N N . GLY A 1 429 ? -0.750 -24.923 36.344 1.00 38.62 429 GLY A N 1
ATOM 3092 C CA . GLY A 1 429 ? 0.170 -24.450 37.359 1.00 38.62 429 GLY A CA 1
ATOM 3093 C C . GLY A 1 429 ? 0.886 -25.625 38.010 1.00 38.62 429 GLY A C 1
ATOM 3094 O O . GLY A 1 429 ? 0.313 -26.710 38.185 1.00 38.62 429 GLY A O 1
ATOM 3095 N N . ASP A 1 430 ? 2.141 -25.391 38.378 1.00 35.12 430 ASP A N 1
ATOM 3096 C CA . ASP A 1 430 ? 2.852 -26.269 39.294 1.00 35.12 430 ASP A CA 1
ATOM 3097 C C . ASP A 1 430 ? 1.953 -26.596 40.505 1.00 35.12 430 ASP A C 1
ATOM 3099 O O . ASP A 1 430 ? 1.096 -25.781 40.878 1.00 35.12 430 ASP A O 1
ATOM 3103 N N . PRO A 1 431 ? 2.085 -27.790 41.121 1.00 43.41 431 PRO A N 1
ATOM 3104 C CA . PRO A 1 431 ? 1.274 -28.157 42.277 1.00 43.41 431 PRO A CA 1
ATOM 3105 C C . PRO A 1 431 ? 1.380 -27.035 43.303 1.00 43.41 431 PRO A C 1
ATOM 3107 O O . PRO A 1 431 ? 2.492 -26.758 43.733 1.00 43.41 431 PRO A O 1
ATOM 3110 N N . ALA A 1 432 ? 0.253 -26.391 43.628 1.00 43.75 432 ALA A N 1
ATOM 3111 C CA . ALA A 1 432 ? 0.216 -25.130 44.364 1.00 43.75 432 ALA A CA 1
ATOM 3112 C C . ALA A 1 432 ? 1.242 -25.087 45.511 1.00 43.75 432 ALA A C 1
ATOM 3114 O O . ALA A 1 432 ? 1.034 -25.662 46.583 1.00 43.75 432 ALA A O 1
ATOM 3115 N N . GLU A 1 433 ? 2.357 -24.409 45.258 1.00 44.19 433 GLU A N 1
ATOM 3116 C CA . GLU A 1 433 ? 3.245 -23.875 46.274 1.00 44.19 433 GLU A CA 1
ATOM 3117 C C . GLU A 1 433 ? 2.984 -22.363 46.303 1.00 44.19 433 GLU A C 1
ATOM 3119 O O . GLU A 1 433 ? 2.912 -21.727 45.254 1.00 44.19 433 GLU A O 1
ATOM 3124 N N . ALA A 1 434 ? 2.745 -21.840 47.511 1.00 51.88 434 ALA A N 1
ATOM 3125 C CA . ALA A 1 434 ? 2.382 -20.459 47.851 1.00 51.88 434 ALA A CA 1
ATOM 3126 C C . ALA A 1 434 ? 2.976 -19.402 46.903 1.00 51.88 434 ALA A C 1
ATOM 3128 O O . ALA A 1 434 ? 4.196 -19.378 46.707 1.00 51.88 434 ALA A O 1
ATOM 3129 N N . GLY A 1 435 ? 2.138 -18.537 46.315 1.00 58.88 435 GLY A N 1
ATOM 3130 C CA . GLY A 1 435 ? 2.560 -17.802 45.119 1.00 58.88 435 GLY A CA 1
ATOM 3131 C C . GLY A 1 435 ? 2.026 -16.390 44.885 1.00 58.88 435 GLY A C 1
ATOM 3132 O O . GLY A 1 435 ? 2.719 -15.653 44.181 1.00 58.88 435 GLY A O 1
ATOM 3133 N N . ASP A 1 436 ? 0.887 -15.954 45.445 1.00 64.62 436 ASP A N 1
ATOM 3134 C CA . ASP A 1 436 ? 0.490 -14.539 45.341 1.00 64.62 436 ASP A CA 1
ATOM 3135 C C . ASP A 1 436 ? 0.823 -13.780 46.638 1.00 64.62 436 ASP A C 1
ATOM 3137 O O . ASP A 1 436 ? 0.087 -13.871 47.619 1.00 64.62 436 ASP A O 1
ATOM 3141 N N . PRO A 1 437 ? 1.872 -12.932 46.654 1.00 66.88 437 PRO A N 1
ATOM 3142 C CA . PRO A 1 437 ? 2.248 -12.141 47.827 1.00 66.88 437 PRO A CA 1
ATOM 3143 C C . PRO A 1 437 ? 1.228 -11.044 48.198 1.00 66.88 437 PRO A C 1
ATOM 3145 O O . PRO A 1 437 ? 1.554 -10.157 48.986 1.00 66.88 437 PRO A O 1
ATOM 3148 N N . ASN A 1 438 ? 0.033 -11.026 47.594 1.00 74.06 438 ASN A N 1
ATOM 3149 C CA . ASN A 1 438 ? -1.077 -10.130 47.920 1.00 74.06 438 ASN A CA 1
ATOM 3150 C C . ASN A 1 438 ? -2.327 -10.865 48.445 1.00 74.06 438 ASN A C 1
ATOM 3152 O O . ASN A 1 438 ? -3.321 -10.197 48.798 1.00 74.06 438 ASN A O 1
ATOM 3156 N N . ILE A 1 439 ? -2.311 -12.200 48.483 1.00 83.38 439 ILE A N 1
ATOM 3157 C CA . ILE A 1 439 ? -3.399 -13.048 48.976 1.00 83.38 439 ILE A CA 1
ATOM 3158 C C . ILE A 1 439 ? -2.903 -13.785 50.225 1.00 83.38 439 ILE A C 1
ATOM 3160 O O . ILE A 1 439 ? -1.878 -14.441 50.164 1.00 83.38 439 ILE A O 1
ATOM 3164 N N . PRO A 1 440 ? -3.614 -13.684 51.361 1.00 89.69 440 PRO A N 1
ATOM 3165 C CA . PRO A 1 440 ? -3.258 -14.440 52.556 1.00 89.69 440 PRO A CA 1
ATOM 3166 C C . PRO A 1 440 ? -3.247 -15.961 52.335 1.00 89.69 440 PRO A C 1
ATOM 3168 O O . PRO A 1 440 ? -4.211 -16.499 51.774 1.00 89.69 440 PRO A O 1
ATOM 3171 N N . ASP A 1 441 ? -2.249 -16.647 52.889 1.00 90.12 441 ASP A N 1
ATOM 3172 C CA . ASP A 1 441 ? -2.187 -18.103 52.953 1.00 90.12 441 ASP A CA 1
ATOM 3173 C C . ASP A 1 441 ? -3.002 -18.690 54.120 1.00 90.12 441 ASP A C 1
ATOM 3175 O O . ASP A 1 441 ? -3.044 -18.197 55.258 1.00 90.12 441 ASP A O 1
ATOM 3179 N N . LEU A 1 442 ? -3.591 -19.853 53.847 1.00 92.81 442 LEU A N 1
ATOM 3180 C CA . LEU A 1 442 ? -4.095 -20.806 54.821 1.00 92.81 442 LEU A CA 1
ATOM 3181 C C . LEU A 1 442 ? -3.182 -22.033 54.829 1.00 92.81 442 LEU A C 1
ATOM 3183 O O . LEU A 1 442 ? -3.304 -22.953 54.016 1.00 92.81 442 LEU A O 1
ATOM 3187 N N . ILE A 1 443 ? -2.268 -22.046 55.792 1.00 91.06 443 ILE A N 1
ATOM 3188 C CA . ILE A 1 443 ? -1.244 -23.074 55.939 1.00 91.06 443 ILE A CA 1
ATOM 3189 C C . ILE A 1 443 ? -1.772 -24.180 56.850 1.00 91.06 443 ILE A C 1
ATOM 3191 O O . ILE A 1 443 ? -1.961 -23.988 58.050 1.00 91.06 443 ILE A O 1
ATOM 3195 N N . TYR A 1 444 ? -1.987 -25.365 56.293 1.00 92.81 444 TYR A N 1
ATOM 3196 C CA . TYR A 1 444 ? -2.480 -26.548 56.985 1.00 92.81 444 TYR A CA 1
ATOM 3197 C C . TYR A 1 444 ? -1.376 -27.592 57.172 1.00 92.81 444 TYR A C 1
ATOM 3199 O O . TYR A 1 444 ? -0.692 -27.990 56.232 1.00 92.81 444 TYR A O 1
ATOM 3207 N N . ASN A 1 445 ? -1.225 -28.100 58.392 1.00 88.62 445 ASN A N 1
ATOM 3208 C CA . ASN A 1 445 ? -0.306 -29.186 58.700 1.00 88.62 445 ASN A CA 1
ATOM 3209 C C . ASN A 1 445 ? -1.033 -30.535 58.689 1.00 88.62 445 ASN A C 1
ATOM 3211 O O . ASN A 1 445 ? -1.781 -30.862 59.616 1.00 88.62 445 ASN A O 1
ATOM 3215 N N . ALA A 1 446 ? -0.742 -31.362 57.682 1.00 86.44 446 ALA A N 1
ATOM 3216 C CA . ALA A 1 446 ? -1.391 -32.659 57.504 1.00 86.44 446 ALA A CA 1
ATOM 3217 C C . ALA A 1 446 ? -1.130 -33.640 58.660 1.00 86.44 446 ALA A C 1
ATOM 3219 O O . ALA A 1 446 ? -1.950 -34.520 58.930 1.00 86.44 446 ALA A O 1
ATOM 3220 N N . ALA A 1 447 ? -0.011 -33.503 59.375 1.00 84.75 447 ALA A N 1
ATOM 3221 C CA . ALA A 1 447 ? 0.334 -34.389 60.483 1.00 84.75 447 ALA A CA 1
ATOM 3222 C C . ALA A 1 447 ? -0.445 -34.062 61.767 1.00 84.75 447 ALA A C 1
ATOM 3224 O O . ALA A 1 447 ? -0.799 -34.974 62.518 1.00 84.75 447 ALA A O 1
ATOM 3225 N N . THR A 1 448 ? -0.685 -32.777 62.040 1.00 86.94 448 THR A N 1
ATOM 3226 C CA . THR A 1 448 ? -1.241 -32.311 63.322 1.00 86.94 448 THR A CA 1
ATOM 3227 C C . THR A 1 448 ? -2.690 -31.848 63.232 1.00 86.94 448 THR A C 1
ATOM 3229 O O . THR A 1 448 ? -3.388 -31.884 64.244 1.00 86.94 448 THR A O 1
ATOM 3232 N N . GLY A 1 449 ? -3.160 -31.452 62.048 1.00 88.56 449 GLY A N 1
ATOM 3233 C CA . GLY A 1 449 ? -4.463 -30.811 61.870 1.00 88.56 449 GLY A CA 1
ATOM 3234 C C . GLY A 1 449 ? -4.433 -29.304 62.141 1.00 88.56 449 GLY A C 1
ATOM 3235 O O . GLY A 1 449 ? -5.487 -28.668 62.170 1.00 88.56 449 GLY A O 1
ATOM 3236 N N . GLU A 1 450 ? -3.243 -28.747 62.394 1.00 93.12 450 GLU A N 1
ATOM 3237 C CA . GLU A 1 450 ? -3.041 -27.325 62.668 1.00 93.12 450 GLU A CA 1
ATOM 3238 C C . GLU A 1 450 ? -3.286 -26.479 61.424 1.00 93.12 450 GLU A C 1
ATOM 3240 O O . GLU A 1 450 ? -2.872 -26.860 60.330 1.00 93.12 450 GLU A O 1
ATOM 3245 N N . VAL A 1 451 ? -3.920 -25.323 61.614 1.00 94.88 451 VAL A N 1
ATOM 3246 C CA . VAL A 1 451 ? -4.104 -24.314 60.572 1.00 94.88 451 VAL A CA 1
ATOM 3247 C C . VAL A 1 451 ? -3.534 -22.981 61.043 1.00 94.88 451 VAL A C 1
ATOM 3249 O O . VAL A 1 451 ? -3.842 -22.523 62.146 1.00 94.88 451 VAL A O 1
ATOM 3252 N N . ILE A 1 452 ? -2.714 -22.362 60.203 1.00 92.69 452 ILE A N 1
ATOM 3253 C CA . ILE A 1 452 ? -2.073 -21.065 60.415 1.00 92.69 452 ILE A CA 1
ATOM 3254 C C . ILE A 1 452 ? -2.534 -20.124 59.308 1.00 92.69 452 ILE A C 1
ATOM 3256 O O . ILE A 1 452 ? -2.546 -20.501 58.142 1.00 92.69 452 ILE A O 1
ATOM 3260 N N . LEU A 1 453 ? -2.917 -18.910 59.692 1.00 93.50 453 LEU A N 1
ATOM 3261 C CA . LEU A 1 453 ? -3.234 -17.840 58.755 1.00 93.50 453 LEU A CA 1
ATOM 3262 C C . LEU A 1 453 ? -2.013 -16.926 58.614 1.00 93.50 453 LEU A C 1
ATOM 3264 O O . LEU A 1 453 ? -1.605 -16.315 59.613 1.00 93.50 453 LEU A O 1
ATOM 3268 N N . ASP A 1 454 ? -1.452 -16.833 57.411 1.00 89.69 454 ASP A N 1
ATOM 3269 C CA . ASP A 1 454 ? -0.367 -15.908 57.063 1.00 89.69 454 ASP A CA 1
ATOM 3270 C C . ASP A 1 454 ? -0.946 -14.759 56.225 1.00 89.69 454 ASP A C 1
ATOM 3272 O O . ASP A 1 454 ? -1.728 -15.002 55.313 1.00 89.69 454 ASP A O 1
ATOM 3276 N N . PRO A 1 455 ? -0.701 -13.486 56.566 1.00 85.12 455 PRO A N 1
ATOM 3277 C CA . PRO A 1 455 ? -1.250 -12.375 55.807 1.00 85.12 455 PRO A CA 1
ATOM 3278 C C . PRO A 1 455 ? -0.544 -12.109 54.475 1.00 85.12 455 PRO A C 1
ATOM 3280 O O . PRO A 1 455 ? -1.054 -11.243 53.770 1.00 85.12 455 PRO A O 1
ATOM 3283 N N . ASP A 1 456 ? 0.606 -12.732 54.183 1.00 74.31 456 ASP A N 1
ATOM 3284 C CA . ASP A 1 456 ? 1.399 -12.572 52.947 1.00 74.31 456 ASP A CA 1
ATOM 3285 C C . ASP A 1 456 ? 1.425 -11.138 52.421 1.00 74.31 456 ASP A C 1
ATOM 3287 O O . ASP A 1 456 ? 0.686 -10.752 51.524 1.00 74.31 456 ASP A O 1
ATOM 3291 N N . GLY A 1 457 ? 2.202 -10.276 53.085 1.00 73.94 457 GLY A N 1
ATOM 3292 C CA . GLY A 1 457 ? 2.330 -8.856 52.722 1.00 73.94 457 GLY A CA 1
ATOM 3293 C C . GLY A 1 457 ? 1.059 -8.001 52.896 1.00 73.94 457 GLY A C 1
ATOM 3294 O O . GLY A 1 457 ? 1.145 -6.772 52.821 1.00 73.94 457 GLY A O 1
ATOM 3295 N N . SER A 1 458 ? -0.094 -8.612 53.181 1.00 80.44 458 SER A N 1
ATOM 3296 C CA . SER A 1 458 ? -1.411 -7.990 53.318 1.00 80.44 458 SER A CA 1
ATOM 3297 C C . SER A 1 458 ? -1.855 -7.893 54.790 1.00 80.44 458 SER A C 1
ATOM 3299 O O . SER A 1 458 ? -1.051 -7.726 55.712 1.00 80.44 458 SER A O 1
ATOM 3301 N N . SER A 1 459 ? -3.163 -7.943 55.041 1.00 87.69 459 SER A N 1
ATOM 3302 C CA . SER A 1 459 ? -3.742 -8.043 56.380 1.00 87.69 459 SER A CA 1
ATOM 3303 C C . SER A 1 459 ? -4.941 -8.978 56.391 1.00 87.69 459 SER A C 1
ATOM 3305 O O . SER A 1 459 ? -5.610 -9.135 55.380 1.00 87.69 459 SER A O 1
ATOM 3307 N N . ILE A 1 460 ? -5.255 -9.558 57.549 1.00 93.31 460 ILE A N 1
ATOM 3308 C CA . ILE A 1 460 ? -6.452 -10.383 57.744 1.00 93.31 460 ILE A CA 1
ATOM 3309 C C . ILE A 1 460 ? -7.296 -9.727 58.828 1.00 93.31 460 ILE A C 1
ATOM 3311 O O . ILE A 1 460 ? -6.879 -9.662 59.983 1.00 93.31 460 ILE A O 1
ATOM 3315 N N . ILE A 1 461 ? -8.476 -9.228 58.461 1.00 92.81 461 ILE A N 1
ATOM 3316 C CA . ILE A 1 461 ? -9.449 -8.654 59.408 1.00 92.81 461 ILE A CA 1
ATOM 3317 C C . ILE A 1 461 ? -10.682 -9.544 59.598 1.00 92.81 461 ILE A C 1
ATOM 3319 O O . ILE A 1 461 ? -11.518 -9.278 60.460 1.00 92.81 461 ILE A O 1
ATOM 3323 N N . GLY A 1 462 ? -10.807 -10.608 58.809 1.00 93.88 462 GLY A N 1
ATOM 3324 C CA . GLY A 1 462 ? -11.837 -11.621 58.975 1.00 93.88 462 GLY A CA 1
ATOM 3325 C C . GLY A 1 462 ? -11.670 -12.773 57.998 1.00 93.88 462 GLY A C 1
ATOM 3326 O O . GLY A 1 462 ? -10.986 -12.630 56.987 1.00 93.88 462 GLY A O 1
ATOM 3327 N N . TYR A 1 463 ? -12.300 -13.901 58.296 1.00 96.06 463 TYR A N 1
ATOM 3328 C CA . TYR A 1 463 ? -12.295 -15.080 57.442 1.00 96.06 463 TYR A CA 1
ATOM 3329 C C . TYR A 1 463 ? -13.573 -15.907 57.597 1.00 96.06 463 TYR A C 1
ATOM 3331 O O . TYR A 1 463 ? -14.225 -15.872 58.644 1.00 96.06 463 TYR A O 1
ATOM 3339 N N . SER A 1 464 ? -13.906 -16.672 56.557 1.00 95.38 464 SER A N 1
ATOM 3340 C CA . SER A 1 464 ? -14.994 -17.646 56.543 1.00 95.38 464 SER A CA 1
ATOM 3341 C C . SER A 1 464 ? -14.522 -18.961 55.936 1.00 95.38 464 SER A C 1
ATOM 3343 O O . SER A 1 464 ? -14.217 -19.040 54.745 1.00 95.38 464 SER A O 1
ATOM 3345 N N . LEU A 1 465 ? -14.471 -19.997 56.771 1.00 96.56 465 LEU A N 1
ATOM 3346 C CA . LEU A 1 465 ? -14.180 -21.366 56.368 1.00 96.56 465 LEU A CA 1
ATOM 3347 C C . LEU A 1 465 ? -15.441 -22.196 56.570 1.00 96.56 465 LEU A C 1
ATOM 3349 O O . LEU A 1 465 ? -15.993 -22.216 57.673 1.00 96.56 465 LEU A O 1
ATOM 3353 N N . GLN A 1 466 ? -15.899 -22.902 55.540 1.00 95.88 466 GLN A N 1
ATOM 3354 C CA . GLN A 1 466 ? -17.068 -23.781 55.633 1.00 95.88 466 GLN A CA 1
ATOM 3355 C C . GLN A 1 466 ? -16.798 -25.124 54.971 1.00 95.88 466 GLN A C 1
ATOM 3357 O O . GLN A 1 466 ? -16.081 -25.204 53.978 1.00 95.88 466 GLN A O 1
ATOM 3362 N N . ASN A 1 467 ? -17.410 -26.179 55.499 1.00 91.75 467 ASN A N 1
ATOM 3363 C CA . ASN A 1 467 ? -17.399 -27.511 54.904 1.00 91.75 467 ASN A CA 1
ATOM 3364 C C . ASN A 1 467 ? -18.815 -28.105 54.888 1.00 91.75 467 ASN A C 1
ATOM 3366 O O . ASN A 1 467 ? -19.625 -27.851 55.782 1.00 91.75 467 ASN A O 1
ATOM 3370 N N . ALA A 1 468 ? -19.105 -28.939 53.888 1.00 88.19 468 ALA A N 1
ATOM 3371 C CA . ALA A 1 468 ? -20.400 -29.615 53.752 1.00 88.19 468 ALA A CA 1
ATOM 3372 C C . ALA A 1 468 ? -20.517 -30.898 54.605 1.00 88.19 468 ALA A C 1
ATOM 3374 O O . ALA A 1 468 ? -21.603 -31.461 54.754 1.00 88.19 468 ALA A O 1
ATOM 3375 N N . THR A 1 469 ? -19.404 -31.377 55.162 1.00 87.81 469 THR A N 1
ATOM 3376 C CA . THR A 1 469 ? -19.263 -32.703 55.786 1.00 87.81 469 THR A CA 1
ATOM 3377 C C . THR A 1 469 ? -19.334 -32.700 57.315 1.00 87.81 469 THR A C 1
ATOM 3379 O O . THR A 1 469 ? -19.283 -33.767 57.922 1.00 87.81 469 THR A O 1
ATOM 3382 N N . ASN A 1 470 ? -19.498 -31.536 57.950 1.00 90.06 470 ASN A N 1
ATOM 3383 C CA . ASN A 1 470 ? -19.422 -31.334 59.402 1.00 90.06 470 ASN A CA 1
ATOM 3384 C C . ASN A 1 470 ? -18.128 -31.882 60.036 1.00 90.06 470 ASN A C 1
ATOM 3386 O O . ASN A 1 470 ? -18.162 -32.509 61.096 1.00 90.06 470 ASN A O 1
ATOM 3390 N N . SER A 1 471 ? -16.994 -31.679 59.374 1.00 88.81 471 SER A N 1
ATOM 3391 C CA . SER A 1 471 ? -15.717 -32.328 59.701 1.00 88.81 471 SER A CA 1
ATOM 3392 C C . SER A 1 471 ? -14.682 -31.429 60.381 1.00 88.81 471 SER A C 1
ATOM 3394 O O . SER A 1 471 ? -13.606 -31.918 60.717 1.00 88.81 471 SER A O 1
ATOM 3396 N N . PHE A 1 472 ? -14.974 -30.149 60.625 1.00 95.75 472 PHE A N 1
ATOM 3397 C CA . PHE A 1 472 ? -14.101 -29.314 61.456 1.00 95.75 472 PHE A CA 1
ATOM 3398 C C . PHE A 1 472 ? -14.147 -29.750 62.922 1.00 95.75 472 PHE A C 1
ATOM 3400 O O . PHE A 1 472 ? -15.091 -30.404 63.375 1.00 95.75 472 PHE A O 1
ATOM 3407 N N . LEU A 1 473 ? -13.128 -29.340 63.678 1.00 93.69 473 LEU A N 1
ATOM 3408 C CA . LEU A 1 473 ? -12.936 -29.660 65.090 1.00 93.69 473 LEU A CA 1
ATOM 3409 C C . LEU A 1 473 ? -13.030 -28.384 65.954 1.00 93.69 473 LEU A C 1
ATOM 3411 O O . LEU A 1 473 ? -12.003 -27.847 66.365 1.00 93.69 473 LEU A O 1
ATOM 3415 N N . PRO A 1 474 ? -14.243 -27.896 66.297 1.00 91.00 474 PRO A N 1
ATOM 3416 C CA . PRO A 1 474 ? -14.430 -26.639 67.037 1.00 91.00 474 PRO A CA 1
ATOM 3417 C C . PRO A 1 474 ? -13.707 -26.571 68.380 1.00 91.00 474 PRO A C 1
ATOM 3419 O O . PRO A 1 474 ? -13.268 -25.513 68.809 1.00 91.00 474 PRO A O 1
ATOM 3422 N N . ALA A 1 475 ? -13.554 -27.715 69.053 1.00 88.88 475 ALA A N 1
ATOM 3423 C CA . ALA A 1 475 ? -12.841 -27.789 70.326 1.00 88.88 475 ALA A CA 1
ATOM 3424 C C . ALA A 1 475 ? -11.340 -27.456 70.201 1.00 88.88 475 ALA A C 1
ATOM 3426 O O . ALA A 1 475 ? -10.708 -27.161 71.213 1.00 88.88 475 ALA A O 1
ATOM 3427 N N . GLY A 1 476 ? -10.778 -27.531 68.989 1.00 88.00 476 GLY A N 1
ATOM 3428 C CA . GLY A 1 476 ? -9.399 -27.163 68.678 1.00 88.00 476 GLY A CA 1
ATOM 3429 C C . GLY A 1 476 ? -9.237 -25.729 68.171 1.00 88.00 476 GLY A C 1
ATOM 3430 O O . GLY A 1 476 ? -8.103 -25.316 67.940 1.00 88.00 476 GLY A O 1
ATOM 3431 N N . HIS A 1 477 ? -10.331 -24.979 67.998 1.00 95.75 477 HIS A N 1
ATOM 3432 C CA . HIS A 1 477 ? -10.302 -23.627 67.444 1.00 95.75 477 HIS A CA 1
ATOM 3433 C C . HIS A 1 477 ? -9.835 -22.606 68.478 1.00 95.75 477 HIS A C 1
ATOM 3435 O O . HIS A 1 477 ? -10.368 -22.523 69.585 1.00 95.75 477 HIS A O 1
ATOM 3441 N N . THR A 1 478 ? -8.824 -21.830 68.103 1.00 94.00 478 THR A N 1
ATOM 3442 C CA . THR A 1 478 ? -8.238 -20.760 68.909 1.00 94.00 478 THR A CA 1
ATOM 3443 C C . THR A 1 478 ? -8.465 -19.437 68.187 1.00 94.00 478 THR A C 1
ATOM 3445 O O . THR A 1 478 ? -7.745 -19.160 67.232 1.00 94.00 478 THR A O 1
ATOM 3448 N N . PRO A 1 479 ? -9.448 -18.621 68.611 1.00 91.50 479 PRO A N 1
ATOM 3449 C CA . PRO A 1 479 ? -9.700 -17.337 67.976 1.00 91.50 479 PRO A CA 1
ATOM 3450 C C . PRO A 1 479 ? -8.494 -16.401 68.085 1.00 91.50 479 PRO A C 1
ATOM 3452 O O . PRO A 1 479 ? -7.966 -16.201 69.185 1.00 91.50 479 PRO A O 1
ATOM 3455 N N . ILE A 1 480 ? -8.074 -15.822 66.962 1.00 91.31 480 ILE A N 1
ATOM 3456 C CA . ILE A 1 480 ? -6.916 -14.915 66.885 1.00 91.31 480 ILE A CA 1
ATOM 3457 C C . ILE A 1 480 ? -7.312 -13.459 66.614 1.00 91.31 480 ILE A C 1
ATOM 3459 O O . ILE A 1 480 ? -6.518 -12.547 66.855 1.00 91.31 480 ILE A O 1
ATOM 3463 N N . LEU A 1 481 ? -8.541 -13.217 66.153 1.00 88.94 481 LEU A N 1
ATOM 3464 C CA . LEU A 1 481 ? -9.084 -11.889 65.908 1.00 88.94 481 LEU A CA 1
ATOM 3465 C C . LEU A 1 481 ? -9.913 -11.430 67.114 1.00 88.94 481 LEU A C 1
ATOM 3467 O O . LEU A 1 481 ? -10.782 -12.132 67.631 1.00 88.94 481 LEU A O 1
ATOM 3471 N N . VAL A 1 482 ? -9.676 -10.199 67.572 1.00 79.31 482 VAL A N 1
ATOM 3472 C CA . VAL A 1 482 ? -10.391 -9.615 68.722 1.00 79.31 482 VAL A CA 1
ATOM 3473 C C . VAL A 1 482 ? -11.746 -9.063 68.265 1.00 79.31 482 VAL A C 1
ATOM 3475 O O . VAL A 1 482 ? -11.941 -7.850 68.156 1.00 79.31 482 VAL A O 1
ATOM 3478 N N . GLY A 1 483 ? -12.681 -9.960 67.953 1.00 81.50 483 GLY A N 1
ATOM 3479 C CA . GLY A 1 483 ? -13.990 -9.606 67.409 1.00 81.50 483 GLY A CA 1
ATOM 3480 C C . GLY A 1 483 ? -15.055 -10.687 67.593 1.00 81.50 483 GLY A C 1
ATOM 3481 O O . GLY A 1 483 ? -15.219 -11.227 68.687 1.00 81.50 483 GLY A O 1
ATOM 3482 N N . VAL A 1 484 ? -15.838 -10.948 66.547 1.00 87.00 484 VAL A N 1
ATOM 3483 C CA . VAL A 1 484 ? -16.879 -11.988 66.547 1.00 87.00 484 VAL A CA 1
ATOM 3484 C C . VAL A 1 484 ? -16.260 -13.298 66.083 1.00 87.00 484 VAL A C 1
ATOM 3486 O O . VAL A 1 484 ? -15.493 -13.288 65.127 1.00 87.00 484 VAL A O 1
ATOM 3489 N N . THR A 1 485 ? -16.610 -14.407 66.738 1.00 92.75 485 THR A N 1
ATOM 3490 C CA . THR A 1 485 ? -16.144 -15.747 66.372 1.00 92.75 485 THR A CA 1
ATOM 3491 C C . THR A 1 485 ? -17.302 -16.740 66.290 1.00 92.75 485 THR A C 1
ATOM 3493 O O . THR A 1 485 ? -18.199 -16.734 67.141 1.00 92.75 485 THR A O 1
ATOM 3496 N N . THR A 1 486 ? -17.262 -17.599 65.276 1.00 93.88 486 THR A N 1
ATOM 3497 C CA . THR A 1 486 ? -18.140 -18.756 65.093 1.00 93.88 486 THR A CA 1
ATOM 3498 C C . THR A 1 486 ? -17.265 -19.998 65.003 1.00 93.88 486 THR A C 1
ATOM 3500 O O . THR A 1 486 ? -16.346 -20.044 64.192 1.00 93.88 486 THR A O 1
ATOM 3503 N N . SER A 1 487 ? -17.565 -21.016 65.812 1.00 94.25 487 SER A N 1
ATOM 3504 C CA . SER A 1 487 ? -16.841 -22.288 65.794 1.00 94.25 487 SER A CA 1
ATOM 3505 C C . SER A 1 487 ? -17.811 -23.466 65.840 1.00 94.25 487 SER A C 1
ATOM 3507 O O . SER A 1 487 ? -18.373 -23.800 66.885 1.00 94.25 487 SER A O 1
ATOM 3509 N N . LEU A 1 488 ? -18.061 -24.059 64.676 1.00 94.81 488 LEU A N 1
ATOM 3510 C CA . LEU A 1 488 ? -18.990 -25.162 64.440 1.00 94.81 488 LEU A CA 1
ATOM 3511 C C . LEU A 1 488 ? -18.319 -26.235 63.581 1.00 94.81 488 LEU A C 1
ATOM 3513 O O . LEU A 1 488 ? -17.363 -25.982 62.855 1.00 94.81 488 LEU A O 1
ATOM 3517 N N . THR A 1 489 ? -18.842 -27.458 63.632 1.00 92.62 489 THR A N 1
ATOM 3518 C CA . THR A 1 489 ? -18.317 -28.578 62.834 1.00 92.62 489 THR A CA 1
ATOM 3519 C C . THR A 1 489 ? -18.396 -28.320 61.327 1.00 92.62 489 THR A C 1
ATOM 3521 O O . THR A 1 489 ? -17.618 -28.889 60.568 1.00 92.62 489 THR A O 1
ATOM 3524 N N . SER A 1 490 ? -19.306 -27.452 60.882 1.00 92.38 490 SER A N 1
ATOM 3525 C CA . SER A 1 490 ? -19.467 -27.031 59.486 1.00 92.38 490 SER A CA 1
ATOM 3526 C C . SER A 1 490 ? -18.788 -25.708 59.140 1.00 92.38 490 SER A C 1
ATOM 3528 O O . SER A 1 490 ? -18.717 -25.379 57.961 1.00 92.38 490 SER A O 1
ATOM 3530 N N . GLN A 1 491 ? -18.372 -24.907 60.125 1.00 95.12 491 GLN A N 1
ATOM 3531 C CA . GLN A 1 491 ? -18.062 -23.496 59.897 1.00 95.12 491 GLN A CA 1
ATOM 3532 C C . GLN A 1 491 ? -17.125 -22.929 60.968 1.00 95.12 491 GLN A C 1
ATOM 3534 O O . GLN A 1 491 ? -17.410 -23.043 62.160 1.00 95.12 491 GLN A O 1
ATOM 3539 N N . LEU A 1 492 ? -16.049 -22.274 60.536 1.00 95.38 492 LEU A N 1
ATOM 3540 C CA . LEU A 1 492 ? -15.140 -21.497 61.377 1.00 95.38 492 LEU A CA 1
ATOM 3541 C C . LEU A 1 492 ? -15.045 -20.090 60.798 1.00 95.38 492 LEU A C 1
ATOM 3543 O O . LEU A 1 492 ? -14.661 -19.925 59.641 1.00 95.38 492 LEU A O 1
ATOM 3547 N N . GLU A 1 493 ? -15.396 -19.085 61.589 1.00 95.56 493 GLU A N 1
ATOM 3548 C CA . GLU A 1 493 ? -15.344 -17.693 61.147 1.00 95.56 493 GLU A CA 1
ATOM 3549 C C . GLU A 1 493 ? -14.851 -16.790 62.257 1.00 95.56 493 GLU A C 1
ATOM 3551 O O . GLU A 1 493 ? -15.201 -16.965 63.429 1.00 95.56 493 GLU A O 1
ATOM 3556 N N . GLU A 1 494 ? -14.105 -15.768 61.865 1.00 94.44 494 GLU A N 1
ATOM 3557 C CA . GLU A 1 494 ? -13.810 -14.636 62.723 1.00 94.44 494 GLU A CA 1
ATOM 3558 C C . GLU A 1 494 ? -13.905 -13.333 61.936 1.00 94.44 494 GLU A C 1
ATOM 3560 O O . GLU A 1 494 ? -13.628 -13.292 60.740 1.00 94.44 494 GLU A O 1
ATOM 3565 N N . ALA A 1 495 ? -14.277 -12.248 62.609 1.00 89.19 495 ALA A N 1
ATOM 3566 C CA . ALA A 1 495 ? -14.238 -10.907 62.039 1.00 89.19 495 ALA A CA 1
ATOM 3567 C C . ALA A 1 495 ? -13.937 -9.874 63.124 1.00 89.19 495 ALA A C 1
ATOM 3569 O O . ALA A 1 495 ? -14.577 -9.865 64.179 1.00 89.19 495 ALA A O 1
ATOM 3570 N N . ALA A 1 496 ? -12.999 -8.973 62.852 1.00 89.69 496 ALA A N 1
ATOM 3571 C CA . ALA A 1 496 ? -12.607 -7.884 63.734 1.00 89.69 496 ALA A CA 1
ATOM 3572 C C . ALA A 1 496 ? -12.309 -6.601 62.942 1.00 89.69 496 ALA A C 1
ATOM 3574 O O . ALA A 1 496 ? -12.238 -6.586 61.719 1.00 89.69 496 ALA A O 1
ATOM 3575 N N . LEU A 1 497 ? -12.144 -5.489 63.662 1.00 82.69 497 LEU A N 1
ATOM 3576 C CA . LEU A 1 497 ? -11.699 -4.215 63.077 1.00 82.69 497 LEU A CA 1
ATOM 3577 C C . LEU A 1 497 ? -10.171 -4.059 63.091 1.00 82.69 497 LEU A C 1
ATOM 3579 O O . LEU A 1 497 ? -9.644 -3.156 62.448 1.00 82.69 497 LEU A O 1
ATOM 3583 N N . ALA A 1 498 ? -9.473 -4.907 63.849 1.00 86.25 498 ALA A N 1
ATOM 3584 C CA . ALA A 1 498 ? -8.020 -4.945 63.926 1.00 86.25 498 ALA A CA 1
ATOM 3585 C C . ALA A 1 498 ? -7.508 -6.209 63.221 1.00 86.25 498 ALA A C 1
ATOM 3587 O O . ALA A 1 498 ? -8.125 -7.264 63.394 1.00 86.25 498 ALA A O 1
ATOM 3588 N N . PRO A 1 499 ? -6.408 -6.118 62.454 1.00 89.50 499 PRO A N 1
ATOM 3589 C CA . PRO A 1 499 ? -5.855 -7.275 61.775 1.00 89.50 499 PRO A CA 1
ATOM 3590 C C . PRO A 1 499 ? -5.194 -8.246 62.758 1.00 89.50 499 PRO A C 1
ATOM 3592 O O . PRO A 1 499 ? -4.691 -7.830 63.806 1.00 89.50 499 PRO A O 1
ATOM 3595 N N . GLY A 1 500 ? -5.157 -9.527 62.403 1.00 87.56 500 GLY A N 1
ATOM 3596 C CA . GLY A 1 500 ? -4.455 -10.560 63.163 1.00 87.56 500 GLY A CA 1
ATOM 3597 C C . GLY A 1 500 ? -4.086 -11.759 62.298 1.00 87.56 500 GLY A C 1
ATOM 3598 O O . GLY A 1 500 ? -4.729 -12.024 61.291 1.00 87.56 500 GLY A O 1
ATOM 3599 N N . SER A 1 501 ? -3.032 -12.465 62.691 1.00 91.56 501 SER A N 1
ATOM 3600 C CA . SER A 1 501 ? -2.499 -13.636 61.996 1.00 91.56 501 SER A CA 1
ATOM 3601 C C . SER A 1 501 ? -1.917 -14.637 62.993 1.00 91.56 501 SER A C 1
ATOM 3603 O O . SER A 1 501 ? -1.706 -14.303 64.165 1.00 91.56 501 SER A O 1
ATOM 3605 N N . GLY A 1 502 ? -1.687 -15.870 62.546 1.00 89.12 502 GLY A N 1
ATOM 3606 C CA . GLY A 1 502 ? -1.170 -16.957 63.376 1.00 89.12 502 GLY A CA 1
ATOM 3607 C C . GLY A 1 502 ? -2.051 -18.207 63.378 1.00 89.12 502 GLY A C 1
ATOM 3608 O O . GLY A 1 502 ? -2.958 -18.359 62.565 1.00 89.12 502 GLY A O 1
ATOM 3609 N N . SER A 1 503 ? -1.742 -19.133 64.288 1.00 93.88 503 SER A N 1
ATOM 3610 C CA . SER A 1 503 ? -2.433 -20.424 64.394 1.00 93.88 503 SER A CA 1
ATOM 3611 C C . SER A 1 503 ? -3.857 -20.252 64.922 1.00 93.88 503 SER A C 1
ATOM 3613 O O . SER A 1 503 ? -4.049 -19.739 66.025 1.00 93.88 503 SER A O 1
ATOM 3615 N N . ILE A 1 504 ? -4.840 -20.746 64.167 1.00 95.12 504 ILE A N 1
ATOM 3616 C CA . ILE A 1 504 ? -6.233 -20.891 64.619 1.00 95.12 504 ILE A CA 1
ATOM 3617 C C . ILE A 1 504 ? -6.476 -22.252 65.288 1.00 95.12 504 ILE A C 1
ATOM 3619 O O . ILE A 1 504 ? -7.604 -22.567 65.672 1.00 95.12 504 ILE A O 1
ATOM 3623 N N . GLY A 1 505 ? -5.417 -23.046 65.475 1.00 92.94 505 GLY A N 1
ATOM 3624 C CA . GLY A 1 505 ? -5.417 -24.303 66.217 1.00 92.94 505 GLY A CA 1
ATOM 3625 C C . GLY A 1 505 ? -5.637 -25.555 65.363 1.00 92.94 505 GLY A C 1
ATOM 3626 O O . GLY A 1 505 ? -5.563 -25.528 64.136 1.00 92.94 505 GLY A O 1
ATOM 3627 N N . LEU A 1 506 ? -5.871 -26.687 66.036 1.00 94.75 506 LEU A N 1
ATOM 3628 C CA . LEU A 1 506 ? -6.008 -28.022 65.431 1.00 94.75 506 LEU A CA 1
ATOM 3629 C C . LEU A 1 506 ? -7.439 -28.240 64.928 1.00 94.75 506 LEU A C 1
ATOM 3631 O O . LEU A 1 506 ? -8.227 -28.971 65.535 1.00 94.75 506 LEU A O 1
ATOM 3635 N N . VAL A 1 507 ? -7.805 -27.512 63.881 1.00 93.69 507 VAL A N 1
ATOM 3636 C CA . VAL A 1 507 ? -9.206 -27.330 63.490 1.00 93.69 507 VAL A CA 1
ATOM 3637 C C . VAL A 1 507 ? -9.663 -28.225 62.347 1.00 93.69 507 VAL A C 1
ATOM 3639 O O . VAL A 1 507 ? -10.872 -28.409 62.176 1.00 93.69 507 VAL A O 1
ATOM 3642 N N . PHE A 1 508 ? -8.735 -28.813 61.593 1.00 94.25 508 PHE A N 1
ATOM 3643 C CA . PHE A 1 508 ? -9.040 -29.714 60.480 1.00 94.25 508 PHE A CA 1
ATOM 3644 C C . PHE A 1 508 ? -8.710 -31.175 60.821 1.00 94.25 508 PHE A C 1
ATOM 3646 O O . PHE A 1 508 ? -7.843 -31.437 61.660 1.00 94.25 508 PHE A O 1
ATOM 3653 N N . PRO A 1 509 ? -9.374 -32.155 60.171 1.00 92.12 509 PRO A N 1
ATOM 3654 C CA . PRO A 1 509 ? -8.945 -33.552 60.218 1.00 92.12 509 PRO A CA 1
ATOM 3655 C C . PRO A 1 509 ? -7.486 -33.685 59.776 1.00 92.12 509 PRO A C 1
ATOM 3657 O O . PRO A 1 509 ? -7.042 -32.922 58.928 1.00 92.12 509 PRO A O 1
ATOM 3660 N N . THR A 1 510 ? -6.743 -34.650 60.315 1.00 91.31 510 THR A N 1
ATOM 3661 C CA . THR A 1 510 ? -5.370 -34.949 59.877 1.00 91.31 510 THR A CA 1
ATOM 3662 C C . THR A 1 510 ? -5.350 -35.775 58.588 1.00 91.31 510 THR A C 1
ATOM 3664 O O . THR A 1 510 ? -6.320 -36.457 58.255 1.00 91.31 510 THR A O 1
ATOM 3667 N N . GLY A 1 511 ? -4.214 -35.763 57.892 1.00 84.12 511 GLY A N 1
ATOM 3668 C CA . GLY A 1 511 ? -3.926 -36.640 56.757 1.00 84.12 511 GLY A CA 1
ATOM 3669 C C . GLY A 1 511 ? -4.524 -36.202 55.423 1.00 84.12 511 GLY A C 1
ATOM 3670 O O . GLY A 1 511 ? -4.589 -37.025 54.514 1.00 84.12 511 GLY A O 1
ATOM 3671 N N . LEU A 1 512 ? -4.968 -34.949 55.302 1.00 83.69 512 LEU A N 1
ATOM 3672 C CA . LEU A 1 512 ? -5.420 -34.399 54.026 1.00 83.69 512 LEU A CA 1
ATOM 3673 C C . LEU A 1 512 ? -4.207 -33.953 53.201 1.00 83.69 512 LEU A C 1
ATOM 3675 O O . LEU A 1 512 ? -3.293 -33.318 53.724 1.00 83.69 512 LEU A O 1
ATOM 3679 N N . ASP A 1 513 ? -4.191 -34.300 51.920 1.00 83.19 513 ASP A N 1
ATOM 3680 C CA . ASP A 1 513 ? -3.355 -33.627 50.929 1.00 83.19 513 ASP A CA 1
ATOM 3681 C C . ASP A 1 513 ? -4.064 -32.349 50.441 1.00 83.19 513 ASP A C 1
ATOM 3683 O O . ASP A 1 513 ? -5.168 -32.028 50.888 1.00 83.19 513 ASP A O 1
ATOM 3687 N N . LEU A 1 514 ? -3.433 -31.590 49.542 1.00 83.00 514 LEU A N 1
ATOM 3688 C CA . LEU A 1 514 ? -4.010 -30.351 49.010 1.00 83.00 514 LEU A CA 1
ATOM 3689 C C . LEU A 1 514 ? -5.387 -30.580 48.368 1.00 83.00 514 LEU A C 1
ATOM 3691 O O . LEU A 1 514 ? -6.321 -29.828 48.640 1.00 83.00 514 LEU A O 1
ATOM 3695 N N . ALA A 1 515 ? -5.542 -31.656 47.593 1.00 80.56 515 ALA A N 1
ATOM 3696 C CA . ALA A 1 515 ? -6.813 -32.012 46.967 1.00 80.56 515 ALA A CA 1
ATOM 3697 C C . ALA A 1 515 ? -7.891 -32.351 48.012 1.00 80.56 515 ALA A C 1
ATOM 3699 O O . ALA A 1 515 ? -9.039 -31.917 47.904 1.00 80.56 515 ALA A O 1
ATOM 3700 N N . GLY A 1 516 ? -7.528 -33.090 49.062 1.00 85.19 516 GLY A N 1
ATOM 3701 C CA . GLY A 1 516 ? -8.405 -33.392 50.188 1.00 85.19 516 GLY A CA 1
ATOM 3702 C C . GLY A 1 516 ? -8.797 -32.147 50.983 1.00 85.19 516 GLY A C 1
ATOM 3703 O O . GLY A 1 516 ? -9.942 -32.042 51.423 1.00 85.19 516 GLY A O 1
ATOM 3704 N N . LEU A 1 517 ? -7.883 -31.188 51.139 1.00 88.44 517 LEU A N 1
ATOM 3705 C CA . LEU A 1 517 ? -8.151 -29.909 51.791 1.00 88.44 517 LEU A CA 1
ATOM 3706 C C . LEU A 1 517 ? -9.082 -29.021 50.950 1.00 88.44 517 LEU A C 1
ATOM 3708 O O . LEU A 1 517 ? -10.036 -28.458 51.485 1.00 88.44 517 LEU A O 1
ATOM 3712 N N . GLN A 1 518 ? -8.864 -28.948 49.638 1.00 88.50 518 GLN A N 1
ATOM 3713 C CA . GLN A 1 518 ? -9.757 -28.257 48.704 1.00 88.50 518 GLN A CA 1
ATOM 3714 C C . GLN A 1 518 ? -11.160 -28.874 48.713 1.00 88.50 518 GLN A C 1
ATOM 3716 O O . GLN A 1 518 ? -12.155 -28.159 48.774 1.00 88.50 518 GLN A O 1
ATOM 3721 N N . ALA A 1 519 ? -11.257 -30.205 48.730 1.00 86.88 519 ALA A N 1
ATOM 3722 C CA . ALA A 1 519 ? -12.539 -30.902 48.812 1.00 86.88 519 ALA A CA 1
ATOM 3723 C C . ALA A 1 519 ? -13.244 -30.712 50.168 1.00 86.88 519 ALA A C 1
ATOM 3725 O O . ALA A 1 519 ? -14.474 -30.758 50.240 1.00 86.88 519 ALA A O 1
ATOM 3726 N N . LEU A 1 520 ? -12.480 -30.516 51.249 1.00 90.44 520 LEU A N 1
ATOM 3727 C CA . LEU A 1 520 ? -13.015 -30.213 52.574 1.00 90.44 520 LEU A CA 1
ATOM 3728 C C . LEU A 1 520 ? -13.666 -28.822 52.603 1.00 90.44 520 LEU A C 1
ATOM 3730 O O . LEU A 1 520 ? -14.726 -28.660 53.207 1.00 90.44 520 LEU A O 1
ATOM 3734 N N . LEU A 1 521 ? -13.030 -27.823 51.990 1.00 93.69 521 LEU A N 1
ATOM 3735 C CA . LEU A 1 521 ? -13.424 -26.419 52.079 1.00 93.69 521 LEU A CA 1
ATOM 3736 C C . LEU A 1 521 ? -14.414 -26.040 50.973 1.00 93.69 521 LEU A C 1
ATOM 3738 O O . LEU A 1 521 ? -14.042 -25.720 49.852 1.00 93.69 521 LEU A O 1
ATOM 3742 N N . ALA A 1 522 ? -15.699 -26.004 51.322 1.00 91.25 522 ALA A N 1
ATOM 3743 C CA . ALA A 1 522 ? -16.741 -25.454 50.455 1.00 91.25 522 ALA A CA 1
ATOM 3744 C C . ALA A 1 522 ? -16.695 -23.914 50.386 1.00 91.25 522 ALA A C 1
ATOM 3746 O O . ALA A 1 522 ? -17.165 -23.326 49.416 1.00 91.25 522 ALA A O 1
ATOM 3747 N N . VAL A 1 523 ? -16.150 -23.263 51.421 1.00 93.75 523 VAL A N 1
ATOM 3748 C CA . VAL A 1 523 ? -15.850 -21.822 51.462 1.00 93.75 523 VAL A CA 1
ATOM 3749 C C . VAL A 1 523 ? -14.494 -21.647 52.144 1.00 93.75 523 VAL A C 1
ATOM 3751 O O . VAL A 1 523 ? -14.276 -22.240 53.201 1.00 93.75 523 VAL A O 1
ATOM 3754 N N . ASN A 1 524 ? -13.604 -20.842 51.559 1.00 94.69 524 ASN A N 1
ATOM 3755 C CA . ASN A 1 524 ? -12.275 -20.511 52.090 1.00 94.69 524 ASN A CA 1
ATOM 3756 C C . ASN A 1 524 ? -11.960 -19.008 51.954 1.00 94.69 524 ASN A C 1
ATOM 3758 O O . ASN A 1 524 ? -10.906 -18.635 51.460 1.00 94.69 524 ASN A O 1
ATOM 3762 N N . GLN A 1 525 ? -12.883 -18.130 52.339 1.00 95.56 525 GLN A N 1
ATOM 3763 C CA . GLN A 1 525 ? -12.767 -16.695 52.070 1.00 95.56 525 GLN A CA 1
ATOM 3764 C C . GLN A 1 525 ? -12.040 -15.925 53.178 1.00 95.56 525 GLN A C 1
ATOM 3766 O O . GLN A 1 525 ? -12.219 -16.201 54.365 1.00 95.56 525 GLN A O 1
ATOM 3771 N N . VAL A 1 526 ? -11.306 -14.885 52.787 1.00 94.12 526 VAL A N 1
ATOM 3772 C CA . VAL A 1 526 ? -10.595 -13.945 53.652 1.00 94.12 526 VAL A CA 1
ATOM 3773 C C . VAL A 1 526 ? -10.946 -12.497 53.307 1.00 94.12 526 VAL A C 1
ATOM 3775 O O . VAL A 1 526 ? -11.079 -12.100 52.147 1.00 94.12 526 VAL A O 1
ATOM 3778 N N . SER A 1 527 ? -11.113 -11.686 54.350 1.00 92.81 527 SER A N 1
ATOM 3779 C CA . SER A 1 527 ? -11.305 -10.242 54.273 1.00 92.81 527 SER A CA 1
ATOM 3780 C C . SER A 1 527 ? -10.003 -9.540 54.618 1.00 92.81 527 SER A C 1
ATOM 3782 O O . SER A 1 527 ? -9.528 -9.621 55.756 1.00 92.81 527 SER A O 1
ATOM 3784 N N . ARG A 1 528 ? -9.469 -8.782 53.658 1.00 90.81 528 ARG A N 1
ATOM 3785 C CA . ARG A 1 528 ? -8.181 -8.100 53.823 1.00 90.81 528 ARG A CA 1
ATOM 3786 C C . ARG A 1 528 ? -8.296 -6.728 54.478 1.00 90.81 528 ARG A C 1
ATOM 3788 O O . ARG A 1 528 ? -7.481 -6.365 55.319 1.00 90.81 528 ARG A O 1
ATOM 3795 N N . SER A 1 529 ? -9.340 -5.974 54.144 1.00 87.88 529 SER A N 1
ATOM 3796 C CA . SER A 1 529 ? -9.606 -4.637 54.685 1.00 87.88 529 SER A CA 1
ATOM 3797 C C . SER A 1 529 ? -11.100 -4.304 54.627 1.00 87.88 529 SER A C 1
ATOM 3799 O O . SER A 1 529 ? -11.883 -4.985 53.963 1.00 87.88 529 SER A O 1
ATOM 3801 N N . LEU A 1 530 ? -11.530 -3.282 55.373 1.00 83.94 530 LEU A N 1
ATOM 3802 C CA . LEU A 1 530 ? -12.947 -2.938 55.474 1.00 83.94 530 LEU A CA 1
ATOM 3803 C C . LEU A 1 530 ? -13.470 -2.399 54.134 1.00 83.94 530 LEU A C 1
ATOM 3805 O O . LEU A 1 530 ? -12.993 -1.377 53.649 1.00 83.94 530 LEU A O 1
ATOM 3809 N N . GLY A 1 531 ? -14.488 -3.059 53.579 1.00 78.31 531 GLY A N 1
ATOM 3810 C CA . GLY A 1 531 ? -15.118 -2.669 52.313 1.00 78.31 531 GLY A CA 1
ATOM 3811 C C . GLY A 1 531 ? -14.442 -3.229 51.058 1.00 78.31 531 GLY A C 1
ATOM 3812 O O . GLY A 1 531 ? -14.938 -2.974 49.964 1.00 78.31 531 GLY A O 1
ATOM 3813 N N . ALA A 1 532 ? -13.358 -4.000 51.198 1.00 81.94 532 ALA A N 1
ATOM 3814 C CA . ALA A 1 532 ? -12.766 -4.737 50.086 1.00 81.94 532 ALA A CA 1
ATOM 3815 C C . ALA A 1 532 ? -13.564 -6.021 49.776 1.00 81.94 532 ALA A C 1
ATOM 3817 O O . ALA A 1 532 ? -14.165 -6.601 50.688 1.00 81.94 532 ALA A O 1
ATOM 3818 N N . PRO A 1 533 ? -13.563 -6.492 48.514 1.00 85.00 533 PRO A N 1
ATOM 3819 C CA . PRO A 1 533 ? -14.103 -7.803 48.168 1.00 85.00 533 PRO A CA 1
ATOM 3820 C C . PRO A 1 533 ? -13.420 -8.928 48.958 1.00 85.00 533 PRO A C 1
ATOM 3822 O O . PRO A 1 533 ? -12.215 -8.867 49.219 1.00 85.00 533 PRO A O 1
ATOM 3825 N N . LEU A 1 534 ? -14.192 -9.959 49.310 1.00 88.19 534 LEU A N 1
ATOM 3826 C CA . LEU A 1 534 ? -13.652 -11.198 49.865 1.00 88.19 534 LEU A CA 1
ATOM 3827 C C . LEU A 1 534 ? -12.907 -11.955 48.766 1.00 88.19 534 LEU A C 1
ATOM 3829 O O . LEU A 1 534 ? -13.414 -12.079 47.651 1.00 88.19 534 LEU A O 1
ATOM 3833 N N . VAL A 1 535 ? -11.734 -12.472 49.101 1.00 89.81 535 VAL A N 1
ATOM 3834 C CA . VAL A 1 535 ? -10.924 -13.317 48.214 1.00 89.81 535 VAL A CA 1
ATOM 3835 C C . VAL A 1 535 ? -10.759 -14.692 48.858 1.00 89.81 535 VAL A C 1
ATOM 3837 O O . VAL A 1 535 ? -10.868 -14.779 50.080 1.00 89.81 535 VAL A O 1
ATOM 3840 N N . PRO A 1 536 ? -10.579 -15.780 48.100 1.00 91.62 536 PRO A N 1
ATOM 3841 C CA . PRO A 1 536 ? -10.184 -17.055 48.691 1.00 91.62 536 PRO A CA 1
ATOM 3842 C C . PRO A 1 536 ? -8.774 -16.958 49.302 1.00 91.62 536 PRO A C 1
ATOM 3844 O O . PRO A 1 536 ? -7.977 -16.137 48.859 1.00 91.62 536 PRO A O 1
ATOM 3847 N N . PHE A 1 537 ? -8.483 -17.768 50.322 1.00 91.25 537 PHE A N 1
ATOM 3848 C CA . PHE A 1 537 ? -7.111 -18.014 50.777 1.00 91.25 537 PHE A CA 1
ATOM 3849 C C . PHE A 1 537 ? -6.344 -18.840 49.748 1.00 91.25 537 PHE A C 1
ATOM 3851 O O . PHE A 1 537 ? -6.919 -19.768 49.160 1.00 91.25 537 PHE A O 1
ATOM 3858 N N . ASP A 1 538 ? -5.041 -18.601 49.675 1.00 88.56 538 ASP A N 1
ATOM 3859 C CA . ASP A 1 538 ? -4.096 -19.521 49.052 1.00 88.56 538 ASP A CA 1
ATOM 3860 C C . ASP A 1 538 ? -3.871 -20.714 49.995 1.00 88.56 538 ASP A C 1
ATOM 3862 O O . ASP A 1 538 ? -3.690 -20.566 51.202 1.00 88.56 538 ASP A O 1
ATOM 3866 N N . LEU A 1 539 ? -4.017 -21.942 49.493 1.00 88.69 539 LEU A N 1
ATOM 3867 C CA . LEU A 1 539 ? -3.996 -23.140 50.338 1.00 88.69 539 LEU A CA 1
ATOM 3868 C C . LEU A 1 539 ? -2.616 -23.786 50.316 1.00 88.69 539 LEU A C 1
ATOM 3870 O O . LEU A 1 539 ? -2.180 -24.283 49.281 1.00 88.69 539 LEU A O 1
ATOM 3874 N N . VAL A 1 540 ? -1.987 -23.889 51.484 1.00 84.75 540 VAL A N 1
ATOM 3875 C CA . VAL A 1 540 ? -0.665 -24.507 51.632 1.00 84.75 540 VAL A CA 1
ATOM 3876 C C . VAL A 1 540 ? -0.781 -25.733 52.524 1.00 84.75 540 VAL A C 1
ATOM 3878 O O . VAL A 1 540 ? -1.252 -25.642 53.655 1.00 84.75 540 VAL A O 1
ATOM 3881 N N . VAL A 1 541 ? -0.332 -26.899 52.053 1.00 84.00 541 VAL A N 1
ATOM 3882 C CA . VAL A 1 541 ? -0.311 -28.127 52.864 1.00 84.00 541 VAL A CA 1
ATOM 3883 C C . VAL A 1 541 ? 1.118 -28.510 53.221 1.00 84.00 541 VAL A C 1
ATOM 3885 O O . VAL A 1 541 ? 1.895 -28.951 52.380 1.00 84.00 541 VAL A O 1
ATOM 3888 N N . LEU A 1 542 ? 1.455 -28.421 54.507 1.00 82.69 542 LEU A N 1
ATOM 3889 C CA . LEU A 1 542 ? 2.707 -28.943 55.041 1.00 82.69 542 LEU A CA 1
ATOM 3890 C C . LEU A 1 542 ? 2.593 -30.469 55.143 1.00 82.69 542 LEU A C 1
ATOM 3892 O O . LEU A 1 542 ? 1.893 -31.008 56.009 1.00 82.69 542 LEU A O 1
ATOM 3896 N N . GLY A 1 543 ? 3.256 -31.168 54.222 1.00 66.81 543 GLY A N 1
ATOM 3897 C CA . GLY A 1 543 ? 3.197 -32.623 54.123 1.00 66.81 543 GLY A CA 1
ATOM 3898 C C . GLY A 1 543 ? 3.792 -33.354 55.333 1.00 66.81 543 GLY A C 1
ATOM 3899 O O . GLY A 1 543 ? 4.761 -32.921 55.958 1.00 66.81 543 GLY A O 1
ATOM 3900 N N . THR A 1 544 ? 3.257 -34.542 55.631 1.00 51.28 544 THR A N 1
ATOM 3901 C CA . THR A 1 544 ? 4.028 -35.580 56.334 1.00 51.28 544 THR A CA 1
ATOM 3902 C C . THR A 1 544 ? 5.202 -35.991 55.444 1.00 51.28 544 THR A C 1
ATOM 3904 O O . THR A 1 544 ? 4.973 -36.140 54.244 1.00 51.28 544 THR A O 1
ATOM 3907 N N . PRO A 1 545 ? 6.420 -36.229 55.969 1.00 42.38 545 PRO A N 1
ATOM 3908 C CA . PRO A 1 545 ? 7.551 -36.631 55.139 1.00 42.38 545 PRO A CA 1
ATOM 3909 C C . PRO A 1 545 ? 7.192 -37.891 54.346 1.00 42.38 545 PRO A C 1
ATOM 3911 O O . PRO A 1 545 ? 7.094 -38.983 54.909 1.00 42.38 545 PRO A O 1
ATOM 3914 N N . VAL A 1 546 ? 6.980 -37.731 53.041 1.00 47.41 546 VAL A N 1
ATOM 3915 C CA . VAL A 1 546 ? 6.893 -38.840 52.096 1.00 47.41 546 VAL A CA 1
ATOM 3916 C C . VAL A 1 546 ? 8.313 -39.395 52.006 1.00 47.41 546 VAL A C 1
ATOM 3918 O O . VAL A 1 546 ? 9.215 -38.668 51.588 1.00 47.41 546 VAL A O 1
ATOM 3921 N N . PRO A 1 547 ? 8.589 -40.644 52.427 1.00 41.12 547 PRO A N 1
ATOM 3922 C CA . PRO A 1 547 ? 9.889 -41.229 52.161 1.00 41.12 547 PRO A CA 1
ATOM 3923 C C . PRO A 1 547 ? 9.972 -41.393 50.648 1.00 41.12 547 PRO A C 1
ATOM 3925 O O . PRO A 1 547 ? 9.260 -42.227 50.085 1.00 41.12 547 PRO A O 1
ATOM 3928 N N . GLU A 1 548 ? 10.805 -40.589 49.989 1.00 43.31 548 GLU A N 1
ATOM 3929 C CA . GLU A 1 548 ? 10.982 -40.689 48.544 1.00 43.31 548 GLU A CA 1
ATOM 3930 C C . GLU A 1 548 ? 11.303 -42.141 48.141 1.00 43.31 548 GLU A C 1
ATOM 3932 O O . GLU A 1 548 ? 11.964 -42.861 48.907 1.00 43.31 548 GLU A O 1
ATOM 3937 N N . PRO A 1 549 ? 10.900 -42.596 46.940 1.00 52.62 549 PRO A N 1
ATOM 3938 C CA . PRO A 1 549 ? 11.212 -43.935 46.433 1.00 52.62 549 PRO A CA 1
ATOM 3939 C C . PRO A 1 549 ? 12.705 -44.273 46.530 1.00 52.62 549 PRO A C 1
ATOM 3941 O O . PRO A 1 549 ? 13.066 -45.430 46.744 1.00 52.62 549 PRO A O 1
ATOM 3944 N N . ALA A 1 550 ? 13.572 -43.258 46.458 1.00 56.50 550 ALA A N 1
ATOM 3945 C CA . ALA A 1 550 ? 15.009 -43.374 46.665 1.00 56.50 550 ALA A CA 1
ATOM 3946 C C . ALA A 1 550 ? 15.381 -43.885 48.069 1.00 56.50 550 ALA A C 1
ATOM 3948 O O . ALA A 1 550 ? 16.332 -44.647 48.205 1.00 56.50 550 ALA A O 1
ATOM 3949 N N . THR A 1 551 ? 14.621 -43.557 49.115 1.00 50.69 551 THR A N 1
ATOM 3950 C CA . THR A 1 551 ? 14.875 -44.021 50.490 1.00 50.69 551 THR A CA 1
ATOM 3951 C C . THR A 1 551 ? 14.555 -45.508 50.643 1.00 50.69 551 THR A C 1
ATOM 3953 O O . THR A 1 551 ? 15.334 -46.251 51.244 1.00 50.69 551 THR A O 1
ATOM 3956 N N . TRP A 1 552 ? 13.462 -45.981 50.036 1.00 52.50 552 TRP A N 1
ATOM 3957 C CA . TRP A 1 552 ? 13.128 -47.409 49.981 1.00 52.50 552 TRP A CA 1
ATOM 3958 C C . TRP A 1 552 ? 14.068 -48.182 49.059 1.00 52.50 552 TRP A C 1
ATOM 3960 O O . TRP A 1 552 ? 14.503 -49.277 49.416 1.00 52.50 552 TRP A O 1
ATOM 3970 N N . ALA A 1 553 ? 14.453 -47.594 47.925 1.00 55.78 553 ALA A N 1
ATOM 3971 C CA . ALA A 1 553 ? 15.437 -48.164 47.015 1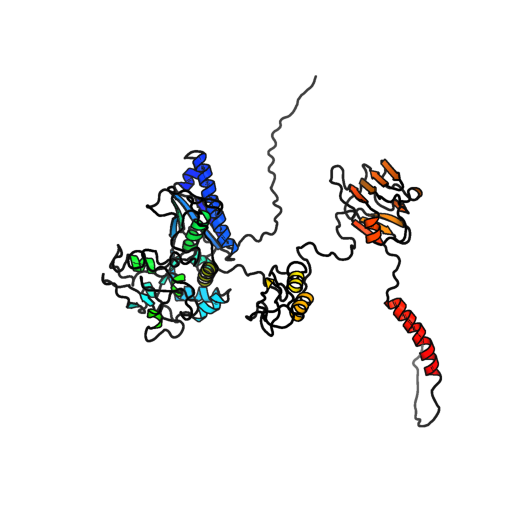.00 55.78 553 ALA A CA 1
ATOM 3972 C C . ALA A 1 553 ? 16.809 -48.281 47.688 1.00 55.78 553 ALA A C 1
ATOM 3974 O O . ALA A 1 553 ? 17.422 -49.337 47.602 1.00 55.78 553 ALA A O 1
ATOM 3975 N N . MET A 1 554 ? 17.260 -47.267 48.430 1.00 57.62 554 MET A N 1
ATOM 3976 C CA . MET A 1 554 ? 18.544 -47.273 49.139 1.00 57.62 554 MET A CA 1
ATOM 3977 C C . MET A 1 554 ? 18.519 -48.149 50.394 1.00 57.62 554 MET A C 1
ATOM 3979 O O . MET A 1 554 ? 19.516 -48.808 50.686 1.00 57.62 554 MET A O 1
ATOM 3983 N N . ALA A 1 555 ? 17.391 -48.248 51.104 1.00 60.53 555 ALA A N 1
ATOM 3984 C CA . ALA A 1 555 ? 17.220 -49.206 52.197 1.00 60.53 555 ALA A CA 1
ATOM 3985 C C . ALA A 1 555 ? 17.199 -50.658 51.684 1.00 60.53 555 ALA A C 1
ATOM 3987 O O . ALA A 1 555 ? 17.837 -51.532 52.277 1.00 60.53 555 ALA A O 1
ATOM 3988 N N . ALA A 1 556 ? 16.538 -50.914 50.550 1.00 62.25 556 ALA A N 1
ATOM 3989 C CA . ALA A 1 556 ? 16.562 -52.207 49.872 1.00 62.25 556 ALA A CA 1
ATOM 3990 C C . ALA A 1 556 ? 17.965 -52.529 49.329 1.00 62.25 556 ALA A C 1
ATOM 3992 O O . ALA A 1 556 ? 18.460 -53.637 49.540 1.00 62.25 556 ALA A O 1
ATOM 3993 N N . LEU A 1 557 ? 18.656 -51.557 48.722 1.00 61.09 557 LEU A N 1
ATOM 3994 C CA . LEU A 1 557 ? 20.036 -51.704 48.252 1.00 61.09 557 LEU A CA 1
ATOM 3995 C C . LEU A 1 557 ? 20.985 -51.995 49.422 1.00 61.09 557 LEU A C 1
ATOM 3997 O O . LEU A 1 557 ? 21.834 -52.878 49.321 1.00 61.09 557 LEU A O 1
ATOM 4001 N N . ALA A 1 558 ? 20.817 -51.313 50.557 1.00 61.09 558 ALA A N 1
ATOM 4002 C CA . ALA A 1 558 ? 21.612 -51.536 51.759 1.00 61.09 558 ALA A CA 1
ATOM 4003 C C . ALA A 1 558 ? 21.376 -52.938 52.347 1.00 61.09 558 ALA A C 1
ATOM 4005 O O . ALA A 1 558 ? 22.342 -53.634 52.672 1.00 61.09 558 ALA A O 1
ATOM 4006 N N . LEU A 1 559 ? 20.120 -53.397 52.418 1.00 66.06 559 LEU A N 1
ATOM 4007 C CA . LEU A 1 559 ? 19.766 -54.744 52.887 1.00 66.06 559 LEU A CA 1
ATOM 4008 C C . LEU A 1 559 ? 20.271 -55.857 51.950 1.00 66.06 559 LEU A C 1
ATOM 4010 O O . LEU A 1 559 ? 20.608 -56.941 52.430 1.00 66.06 559 LEU A O 1
ATOM 4014 N N . VAL A 1 560 ? 20.396 -55.587 50.645 1.00 67.12 560 VAL A N 1
ATOM 4015 C CA . VAL A 1 560 ? 20.955 -56.523 49.650 1.00 67.12 560 VAL A CA 1
ATOM 4016 C C . VAL A 1 560 ? 22.492 -56.514 49.642 1.00 67.12 560 VAL A C 1
ATOM 4018 O O . VAL A 1 560 ? 23.116 -57.573 49.539 1.00 67.12 560 VAL A O 1
ATOM 4021 N N . LEU A 1 561 ? 23.138 -55.356 49.809 1.00 59.88 561 LEU A N 1
ATOM 4022 C CA . LEU A 1 561 ? 24.602 -55.223 49.752 1.00 59.88 561 LEU A CA 1
ATOM 4023 C C . LEU A 1 561 ? 25.314 -55.672 51.041 1.00 59.88 561 LEU A C 1
ATOM 4025 O O . LEU A 1 561 ? 26.441 -56.175 50.979 1.00 59.88 561 LEU A O 1
ATOM 4029 N N . LEU A 1 562 ? 24.665 -55.568 52.206 1.00 57.44 562 LEU A N 1
ATOM 4030 C CA . LEU A 1 562 ? 25.210 -56.002 53.503 1.00 57.44 562 LEU A CA 1
ATOM 4031 C C . LEU A 1 562 ? 25.612 -57.498 53.564 1.00 57.44 562 LEU A C 1
ATOM 4033 O O . LEU A 1 562 ? 26.716 -57.795 54.042 1.00 57.44 562 LEU A O 1
ATOM 4037 N N . PRO A 1 563 ? 24.810 -58.468 53.078 1.00 55.97 563 PRO A N 1
ATOM 4038 C CA . PRO A 1 563 ? 25.232 -59.871 53.022 1.00 55.97 563 PRO A CA 1
ATOM 4039 C C . PRO A 1 563 ? 26.279 -60.152 51.925 1.00 55.97 563 PRO A C 1
ATOM 4041 O O . PRO A 1 563 ? 27.153 -61.001 52.130 1.00 55.97 563 PRO A O 1
ATOM 4044 N N . LEU A 1 564 ? 26.268 -59.411 50.808 1.00 56.62 564 LEU A N 1
ATOM 4045 C CA . LEU A 1 564 ? 27.230 -59.551 49.700 1.00 56.62 564 LEU A CA 1
ATOM 4046 C C . LEU A 1 564 ? 28.647 -59.097 50.092 1.00 56.62 564 LEU A C 1
ATOM 4048 O O . LEU A 1 564 ? 29.617 -59.826 49.860 1.00 56.62 564 LEU A O 1
ATOM 4052 N N . ALA A 1 565 ? 28.781 -57.976 50.805 1.00 53.81 565 ALA A N 1
ATOM 4053 C CA . ALA A 1 565 ? 30.067 -57.519 51.344 1.00 53.81 565 ALA A CA 1
ATOM 4054 C C . ALA A 1 565 ? 30.658 -58.500 52.383 1.00 53.81 565 ALA A C 1
ATOM 4056 O O . ALA A 1 565 ? 31.881 -58.640 52.508 1.00 53.81 565 ALA A O 1
ATOM 4057 N N . ARG A 1 566 ? 29.800 -59.239 53.102 1.00 51.75 566 ARG A N 1
ATOM 4058 C CA . ARG A 1 566 ? 30.211 -60.268 54.073 1.00 51.75 566 ARG A CA 1
ATOM 4059 C C . ARG A 1 566 ? 30.636 -61.585 53.405 1.00 51.75 566 ARG A C 1
ATOM 4061 O O . ARG A 1 566 ? 31.473 -62.295 53.964 1.00 51.75 566 ARG A O 1
ATOM 4068 N N . ALA A 1 567 ? 30.113 -61.891 52.215 1.00 53.66 567 ALA A N 1
ATOM 4069 C CA . ALA A 1 567 ? 30.490 -63.063 51.421 1.00 53.66 567 ALA A CA 1
ATOM 4070 C C . ALA A 1 567 ? 31.815 -62.865 50.658 1.00 53.66 567 ALA A C 1
ATOM 4072 O O . ALA A 1 567 ? 32.628 -63.790 50.602 1.00 53.66 567 ALA A O 1
ATOM 4073 N N . VAL A 1 568 ? 32.088 -61.653 50.158 1.00 52.38 568 VAL A N 1
ATOM 4074 C CA . VAL A 1 568 ? 33.335 -61.336 49.432 1.00 52.38 568 VAL A CA 1
ATOM 4075 C C . VAL A 1 568 ? 34.557 -61.322 50.363 1.00 52.38 568 VAL A C 1
ATOM 4077 O O . VAL A 1 568 ? 35.620 -61.807 49.988 1.00 52.38 568 VAL A O 1
ATOM 4080 N N . ARG A 1 569 ? 34.412 -60.915 51.634 1.00 49.50 569 ARG A N 1
ATOM 4081 C CA . ARG A 1 569 ? 35.517 -60.980 52.620 1.00 49.50 569 ARG A CA 1
ATOM 4082 C C . ARG A 1 569 ? 35.886 -62.396 53.091 1.00 49.50 569 ARG A C 1
ATOM 4084 O O . ARG A 1 569 ? 36.858 -62.542 53.827 1.00 49.50 569 ARG A O 1
ATOM 4091 N N . ARG A 1 570 ? 35.144 -63.441 52.703 1.00 50.53 570 ARG A N 1
ATOM 4092 C CA . ARG A 1 570 ? 35.417 -64.837 53.109 1.00 50.53 570 ARG A CA 1
ATOM 4093 C C . ARG A 1 570 ? 36.066 -65.704 52.026 1.00 50.53 570 ARG A C 1
ATOM 4095 O O . ARG A 1 570 ? 36.275 -66.890 52.268 1.00 50.53 570 ARG A O 1
ATOM 4102 N N . ARG A 1 571 ? 36.423 -65.150 50.862 1.00 50.28 571 ARG A N 1
ATOM 4103 C CA . ARG A 1 571 ? 37.100 -65.899 49.790 1.00 50.28 571 ARG A CA 1
ATOM 4104 C C . ARG A 1 571 ? 38.311 -65.144 49.234 1.00 50.28 571 ARG A C 1
ATOM 4106 O O . ARG A 1 571 ? 38.240 -64.584 48.151 1.00 50.28 571 ARG A O 1
ATOM 4113 N N . SER A 1 572 ? 39.434 -65.224 49.945 1.00 40.84 572 SER A N 1
ATOM 4114 C CA . SER A 1 572 ? 40.766 -65.038 49.353 1.00 40.84 572 SER A CA 1
ATOM 4115 C C . SER A 1 572 ? 41.648 -66.236 49.732 1.00 40.84 572 SER A C 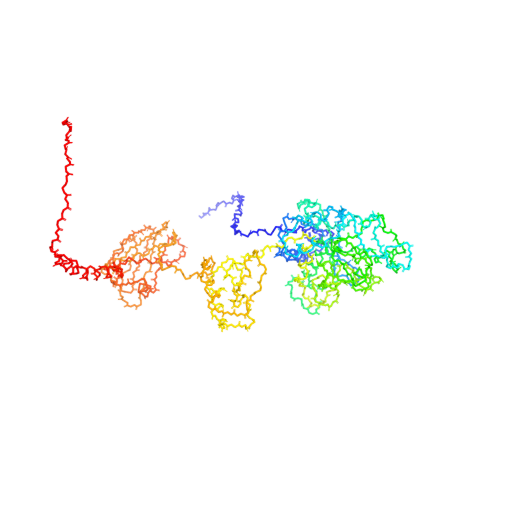1
ATOM 4117 O O . SER A 1 572 ? 41.833 -66.468 50.930 1.00 40.84 572 SER A O 1
ATOM 4119 N N . PRO A 1 573 ? 42.165 -67.025 48.768 1.00 42.91 573 PRO A N 1
ATOM 4120 C CA . PRO A 1 573 ? 43.127 -68.093 49.021 1.00 42.91 573 PRO A CA 1
ATOM 4121 C C . PRO A 1 573 ? 44.565 -67.562 49.115 1.00 42.91 573 PRO A C 1
ATOM 4123 O O . PRO A 1 573 ? 44.894 -66.483 48.628 1.00 42.91 573 PRO A O 1
ATOM 4126 N N . ALA A 1 574 ? 45.407 -68.362 49.761 1.00 36.78 574 ALA A N 1
ATOM 4127 C CA . ALA A 1 574 ? 46.799 -68.105 50.101 1.00 36.78 574 ALA A CA 1
ATOM 4128 C C . ALA A 1 574 ? 47.812 -68.353 48.957 1.00 36.78 574 ALA A C 1
ATOM 4130 O O . ALA A 1 574 ? 47.596 -69.219 48.114 1.00 36.78 574 ALA A O 1
ATOM 4131 N N . GLY A 1 575 ? 48.979 -67.694 49.071 1.00 35.09 575 GLY A N 1
ATOM 4132 C CA . GLY A 1 575 ? 50.265 -68.019 48.413 1.00 35.09 575 GLY A CA 1
ATOM 4133 C C . GLY A 1 575 ? 50.569 -67.189 47.154 1.00 35.09 575 GLY A C 1
ATOM 4134 O O . GLY A 1 575 ? 49.670 -66.940 46.374 1.00 35.09 575 GLY A O 1
ATOM 4135 N N . GLN A 1 576 ? 51.787 -66.728 46.841 1.00 34.50 576 GLN A N 1
ATOM 4136 C CA . GLN A 1 576 ? 53.131 -66.890 47.404 1.00 34.50 576 GLN A CA 1
ATOM 4137 C C . GLN A 1 576 ? 54.095 -65.877 46.711 1.00 34.50 576 GLN A C 1
ATOM 4139 O O . GLN A 1 576 ? 54.014 -65.695 45.505 1.00 34.50 576 GLN A O 1
ATOM 4144 N N . PHE A 1 577 ? 55.044 -65.331 47.489 1.00 35.19 577 PHE A N 1
ATOM 4145 C CA . PHE A 1 577 ? 56.451 -64.953 47.185 1.00 35.19 577 PHE A CA 1
ATOM 4146 C C . PHE A 1 577 ? 56.914 -63.813 46.233 1.00 35.19 577 PHE A C 1
ATOM 4148 O O . PHE A 1 577 ? 56.822 -63.910 45.017 1.00 35.19 577 PHE A O 1
ATOM 4155 N N . GLY A 1 578 ? 57.707 -62.900 46.847 1.00 32.75 578 GLY A N 1
ATOM 4156 C CA . GLY A 1 578 ? 59.007 -62.346 46.375 1.00 32.75 578 GLY A CA 1
ATOM 4157 C C . GLY A 1 578 ? 58.985 -60.876 45.910 1.00 32.75 578 GLY A C 1
ATOM 4158 O O . GLY A 1 578 ? 58.114 -60.526 45.137 1.00 32.75 578 GLY A O 1
ATOM 4159 N N . GLN A 1 579 ? 59.870 -59.926 46.260 1.00 36.03 579 GLN A N 1
ATOM 4160 C CA . GLN A 1 579 ? 61.078 -59.777 47.101 1.00 36.03 579 GLN A CA 1
ATOM 4161 C C . GLN A 1 579 ? 61.196 -58.266 47.468 1.00 36.03 579 GLN A C 1
ATOM 4163 O O . GLN A 1 579 ? 60.934 -57.419 46.627 1.00 36.03 579 GLN A O 1
ATOM 4168 N N . VAL A 1 580 ? 61.372 -57.852 48.730 1.00 38.53 580 VAL A N 1
ATOM 4169 C CA . VAL A 1 580 ? 62.613 -57.416 49.433 1.00 38.53 580 VAL A CA 1
ATOM 4170 C C . VAL A 1 580 ? 63.591 -56.474 48.686 1.00 38.53 580 VAL A C 1
ATOM 4172 O O . VAL A 1 580 ? 64.418 -56.952 47.916 1.00 38.53 580 VAL A O 1
ATOM 4175 N N . ARG A 1 581 ? 63.634 -55.181 49.086 1.00 35.59 581 ARG A N 1
ATOM 4176 C CA . ARG A 1 581 ? 64.818 -54.398 49.577 1.00 35.59 581 ARG A CA 1
ATOM 4177 C C . ARG A 1 581 ? 64.434 -52.916 49.849 1.00 35.59 581 ARG A C 1
ATOM 4179 O O . ARG A 1 581 ? 63.932 -52.268 48.949 1.00 35.59 581 ARG A O 1
ATOM 4186 N N . ARG A 1 582 ? 64.499 -52.450 51.119 1.00 36.06 582 ARG A N 1
ATOM 4187 C CA . ARG A 1 582 ? 65.471 -51.475 51.729 1.00 36.06 582 ARG A CA 1
ATOM 4188 C C . ARG A 1 582 ? 65.308 -50.017 51.221 1.00 36.06 582 ARG A C 1
ATOM 4190 O O . ARG A 1 582 ? 65.373 -49.830 50.022 1.00 36.06 582 ARG A O 1
ATOM 4197 N N . SER A 1 583 ? 65.113 -48.942 52.007 1.00 37.25 583 SER A N 1
ATOM 4198 C CA . SER A 1 583 ? 65.688 -48.493 53.302 1.00 37.25 583 SER A CA 1
ATOM 4199 C C . SER A 1 583 ? 64.907 -47.274 53.903 1.00 37.25 583 SER A C 1
ATOM 4201 O O . SER A 1 583 ? 64.036 -46.758 53.210 1.00 37.25 583 SER A O 1
ATOM 4203 N N . PRO A 1 584 ? 65.199 -46.807 55.148 1.00 48.12 584 PRO A N 1
ATOM 4204 C CA . PRO A 1 584 ? 64.312 -45.985 56.005 1.00 48.12 584 PRO A CA 1
ATOM 4205 C C . PRO A 1 584 ? 64.853 -44.584 56.432 1.00 48.12 584 PRO A C 1
ATOM 4207 O O . PRO A 1 584 ? 65.973 -44.234 56.077 1.00 48.12 584 PRO A O 1
ATOM 4210 N N . SER A 1 585 ? 64.103 -43.918 57.343 1.00 38.06 585 SER A N 1
ATOM 4211 C CA . SER A 1 585 ? 64.515 -42.889 58.348 1.00 38.06 585 SER A CA 1
ATOM 4212 C C . SER A 1 585 ? 64.505 -41.410 57.887 1.00 38.06 585 SER A C 1
ATOM 4214 O O . SER A 1 585 ? 64.763 -41.143 56.726 1.00 38.06 585 SER A O 1
ATOM 4216 N N . THR A 1 586 ? 64.216 -40.359 58.680 1.00 41.91 586 THR A N 1
ATOM 4217 C CA . THR A 1 586 ? 63.795 -40.118 60.087 1.00 41.91 586 THR A CA 1
ATOM 4218 C C . THR A 1 586 ? 63.513 -38.610 60.263 1.00 41.91 586 THR A C 1
ATOM 4220 O O . THR A 1 586 ? 64.151 -37.808 59.596 1.00 41.91 586 THR A O 1
ATOM 4223 N N . ALA A 1 587 ? 62.632 -38.284 61.217 1.00 39.75 587 ALA A N 1
ATOM 4224 C CA . ALA A 1 587 ? 62.621 -37.161 62.176 1.00 39.75 587 ALA A CA 1
ATOM 4225 C C . ALA A 1 587 ? 63.185 -35.761 61.830 1.00 39.75 587 ALA A C 1
ATOM 4227 O O . ALA A 1 587 ? 64.367 -35.610 61.538 1.00 39.75 587 ALA A O 1
ATOM 4228 N N . THR A 1 588 ? 62.397 -34.735 62.180 1.00 43.22 588 THR A N 1
ATOM 4229 C CA . THR A 1 588 ? 62.890 -33.503 62.830 1.00 43.22 588 THR A CA 1
ATOM 4230 C C . THR A 1 588 ? 61.952 -33.077 63.966 1.00 43.22 588 THR A C 1
ATOM 4232 O O . THR A 1 588 ? 60.736 -33.192 63.851 1.00 43.22 588 THR A O 1
ATOM 4235 N N . ALA A 1 589 ? 62.591 -32.676 65.066 1.00 43.72 589 ALA A N 1
ATOM 4236 C CA . ALA A 1 589 ? 62.137 -32.450 66.438 1.00 43.72 589 ALA A CA 1
ATOM 4237 C C . ALA A 1 589 ? 61.111 -31.320 66.686 1.00 43.72 589 ALA A C 1
ATOM 4239 O O . ALA A 1 589 ? 61.076 -30.353 65.933 1.00 43.72 589 ALA A O 1
ATOM 4240 N N . ASP A 1 590 ? 60.375 -31.485 67.802 1.00 48.12 590 ASP A N 1
ATOM 4241 C CA . ASP A 1 590 ? 60.033 -30.526 68.880 1.00 48.12 590 ASP A CA 1
ATOM 4242 C C . ASP A 1 590 ? 59.926 -29.031 68.504 1.00 48.12 590 ASP A C 1
ATOM 4244 O O . ASP A 1 590 ? 60.888 -28.436 68.030 1.00 48.12 590 ASP A O 1
ATOM 4248 N N . ARG A 1 591 ? 58.837 -28.308 68.784 1.00 44.78 591 ARG A N 1
ATOM 4249 C CA . ARG A 1 591 ? 57.932 -28.297 69.945 1.00 44.78 591 ARG A CA 1
ATOM 4250 C C . ARG A 1 591 ? 56.591 -27.678 69.561 1.00 44.78 591 ARG A C 1
ATOM 4252 O O . ARG A 1 591 ? 56.609 -26.818 68.652 1.00 44.78 591 ARG A O 1
#

Secondary structure (DSSP, 8-state):
--------------------------SEEEEEEE-HHHHHHHTTTT-HHHHHHHHHHHHHHHHHHHHHHTTB---EEEEEEEEEE-PSTT-SEEEEE-EEEEEHHHHHHHHHHT--SHHHHHHHHTPPSSSS--EEE--SSSTT---EEE-S--HHHHEEEEEHHHHHHTTSS-TT--S--EEEEEETTS-EESSS---TT-EEHHHHHHHHHHHHHT---THHHHHHHSTTSTT-S---TTS----SGGGGEE-HHHHH-SS--SSS--EE--SSS--EE-SSTTSS--EEBP-BSSSSSSB-SSSBPTTS---TT-S---TTPPP---HHHHHHHHTTT-PBPPPP---TT-SS-SSS--IIIIIHHHHHH---SS-----GGGT----SS--STTS-----SS--HHHHHHHHHH----SSS---PPS-----TTS-EEEEETTT-EEEEE-TTS--SEEEEE-SS----GGGB---SSSEEEEETTEEEEE-SS---EEEEE-S-SS--HHHHHHH-SEEEEE-STTSPPEEPEEEEE------HHHHHHHHHHHHHHHHHHHHTT---------------------